Protein AF-A0AAI9T3P9-F1 (afdb_monomer_lite)

Structure (mmCIF, N/CA/C/O backbone):
data_AF-A0AAI9T3P9-F1
#
_entry.id   AF-A0AAI9T3P9-F1
#
loop_
_atom_site.group_PDB
_atom_site.id
_atom_site.type_symbol
_atom_site.label_atom_id
_atom_site.label_alt_id
_atom_site.label_comp_id
_atom_site.label_asym_id
_atom_site.label_entity_id
_atom_site.label_seq_id
_atom_site.pdbx_PDB_ins_code
_atom_site.Cartn_x
_atom_site.Cartn_y
_atom_site.Cartn_z
_atom_site.occupancy
_atom_site.B_iso_or_equiv
_atom_site.auth_seq_id
_atom_site.auth_comp_id
_atom_site.auth_asym_id
_atom_site.auth_atom_id
_atom_site.pdbx_PDB_model_num
ATOM 1 N N . MET A 1 1 ? 13.032 -51.879 -46.427 1.00 40.09 1 MET A N 1
ATOM 2 C CA . MET A 1 1 ? 13.154 -50.497 -46.939 1.00 40.09 1 MET A CA 1
ATOM 3 C C . MET A 1 1 ? 12.479 -49.602 -45.911 1.00 40.09 1 MET A C 1
ATOM 5 O O . MET A 1 1 ? 11.321 -49.247 -46.055 1.00 40.09 1 MET A O 1
ATOM 9 N N . GLU A 1 2 ? 13.176 -49.354 -44.806 1.00 31.58 2 GLU A N 1
ATOM 10 C CA . GLU A 1 2 ? 12.743 -48.431 -43.755 1.00 31.58 2 GLU A CA 1
ATOM 11 C C . GLU A 1 2 ? 13.406 -47.081 -44.026 1.00 31.58 2 GLU A C 1
ATOM 13 O O . GLU A 1 2 ? 14.610 -47.022 -44.285 1.00 31.58 2 GLU A O 1
ATOM 18 N N . LYS A 1 3 ? 12.626 -46.000 -43.998 1.00 32.53 3 LYS A N 1
ATOM 19 C CA . LYS A 1 3 ? 13.150 -44.635 -43.939 1.00 32.53 3 LYS A CA 1
ATOM 20 C C . LYS A 1 3 ? 12.622 -43.980 -42.670 1.00 32.53 3 LYS A C 1
ATOM 22 O O . LYS A 1 3 ? 11.441 -43.660 -42.570 1.00 32.53 3 LYS A O 1
ATOM 27 N N . ASN A 1 4 ? 13.543 -43.816 -41.724 1.00 30.55 4 ASN A N 1
ATOM 28 C CA . ASN A 1 4 ? 13.418 -42.993 -40.530 1.00 30.55 4 ASN A CA 1
ATOM 29 C C . ASN A 1 4 ? 13.005 -41.567 -40.902 1.00 30.55 4 ASN A C 1
ATOM 31 O O . ASN A 1 4 ? 13.632 -40.942 -41.758 1.00 30.55 4 ASN A O 1
ATOM 35 N N . THR A 1 5 ? 11.981 -41.055 -40.223 1.00 32.38 5 THR A N 1
ATOM 36 C CA . THR A 1 5 ? 11.636 -39.631 -40.227 1.00 32.38 5 THR A CA 1
ATOM 37 C C . THR A 1 5 ? 12.129 -39.049 -38.908 1.00 32.38 5 THR A C 1
ATOM 39 O O . THR A 1 5 ? 11.643 -39.409 -37.840 1.00 32.38 5 THR A O 1
ATOM 42 N N . GLU A 1 6 ? 13.157 -38.213 -38.992 1.00 29.50 6 GLU A N 1
ATOM 43 C CA . GLU A 1 6 ? 13.796 -37.544 -37.863 1.00 29.50 6 GLU A CA 1
ATOM 44 C C . GLU A 1 6 ? 12.980 -36.289 -37.508 1.00 29.50 6 GLU A C 1
ATOM 46 O O . GLU A 1 6 ? 12.895 -35.345 -38.294 1.00 29.50 6 GLU A O 1
ATOM 51 N N . ILE A 1 7 ? 12.340 -36.287 -36.337 1.00 34.19 7 ILE A N 1
ATOM 52 C CA . ILE A 1 7 ? 11.648 -35.117 -35.786 1.00 34.19 7 ILE A CA 1
ATOM 53 C C . ILE A 1 7 ? 12.715 -34.212 -35.162 1.00 34.19 7 ILE A C 1
ATOM 55 O O . ILE A 1 7 ? 13.275 -34.525 -34.111 1.00 34.19 7 ILE A O 1
ATOM 59 N N . LYS A 1 8 ? 13.018 -33.084 -35.813 1.00 31.53 8 LYS A N 1
ATOM 60 C CA . LYS A 1 8 ? 13.876 -32.041 -35.240 1.00 31.53 8 LYS A CA 1
ATOM 61 C C . LYS A 1 8 ? 13.084 -31.217 -34.224 1.00 31.53 8 LYS A C 1
ATOM 63 O O . LYS A 1 8 ? 12.225 -30.424 -34.591 1.00 31.53 8 LYS A O 1
ATOM 68 N N . ASN A 1 9 ? 13.431 -31.396 -32.951 1.00 28.91 9 ASN A N 1
ATOM 69 C CA . ASN A 1 9 ? 13.114 -30.481 -31.857 1.00 28.91 9 ASN A CA 1
ATOM 70 C C . ASN A 1 9 ? 13.688 -29.088 -32.155 1.00 28.91 9 ASN A C 1
ATOM 72 O O . ASN A 1 9 ? 14.907 -28.908 -32.146 1.00 28.91 9 ASN A O 1
ATOM 76 N N . ILE A 1 10 ? 12.822 -28.098 -32.366 1.00 33.12 10 ILE A N 1
ATOM 77 C CA . ILE A 1 10 ? 13.208 -26.687 -32.356 1.00 33.12 10 ILE A CA 1
ATOM 78 C C . ILE A 1 10 ? 13.157 -26.225 -30.897 1.00 33.12 10 ILE A C 1
ATOM 80 O O . ILE A 1 10 ? 12.104 -25.890 -30.368 1.00 33.12 10 ILE A O 1
ATOM 84 N N . LYS A 1 11 ? 14.317 -26.239 -30.234 1.00 30.47 11 LYS A N 1
ATOM 85 C CA . LYS A 1 11 ? 14.572 -25.370 -29.083 1.00 30.47 11 LYS A CA 1
ATOM 86 C C . LYS A 1 11 ? 14.767 -23.960 -29.640 1.00 30.47 11 LYS A C 1
ATOM 88 O O . LYS A 1 11 ? 15.785 -23.714 -30.282 1.00 30.47 11 LYS A O 1
ATOM 93 N N . GLN A 1 12 ? 13.822 -23.050 -29.407 1.00 33.53 12 GLN A N 1
ATOM 94 C CA . GLN A 1 12 ? 14.091 -21.614 -29.507 1.00 33.53 12 GLN A CA 1
ATOM 95 C C . GLN A 1 12 ? 15.031 -21.250 -28.356 1.00 33.53 12 GLN A C 1
ATOM 97 O O . GLN A 1 12 ? 14.632 -21.028 -27.219 1.00 33.53 12 GLN A O 1
ATOM 102 N N . GLN A 1 13 ? 16.322 -21.324 -28.655 1.00 32.28 13 GLN A N 1
ATOM 103 C CA . GLN A 1 13 ? 17.401 -20.887 -27.794 1.00 32.28 13 GLN A CA 1
ATOM 104 C C . GLN A 1 13 ? 17.710 -19.436 -28.170 1.00 32.28 13 GLN A C 1
ATOM 106 O O . GLN A 1 13 ? 18.087 -19.172 -29.306 1.00 32.28 13 GLN A O 1
ATOM 111 N N . SER A 1 14 ? 17.501 -18.536 -27.206 1.00 42.03 14 SER A N 1
ATOM 112 C CA . SER A 1 14 ? 18.075 -17.191 -27.069 1.00 42.03 14 SER A CA 1
ATOM 113 C C . SER A 1 14 ? 19.059 -16.770 -28.174 1.00 42.03 14 SER A C 1
ATOM 115 O O . SER A 1 14 ? 20.247 -17.093 -28.118 1.00 42.03 14 SER A O 1
ATOM 117 N N . SER A 1 15 ? 18.560 -16.018 -29.159 1.00 31.94 15 SER A N 1
ATOM 118 C CA . SER A 1 15 ? 19.374 -15.307 -30.154 1.00 31.94 15 SER A CA 1
ATOM 119 C C . SER A 1 15 ? 18.999 -13.825 -30.257 1.00 31.94 15 SER A C 1
ATOM 121 O O . SER A 1 15 ? 19.083 -13.241 -31.332 1.00 31.94 15 SER A O 1
ATOM 123 N N . CYS A 1 16 ? 18.591 -13.198 -29.151 1.00 35.44 16 CYS A N 1
ATOM 124 C CA . CYS A 1 16 ? 18.391 -11.748 -29.092 1.00 35.44 16 CYS A CA 1
ATOM 125 C C . CYS A 1 16 ? 19.676 -11.060 -28.614 1.00 35.44 16 CYS A C 1
ATOM 127 O O . CYS A 1 16 ? 19.720 -10.441 -27.556 1.00 35.44 16 CYS A O 1
ATOM 129 N N . LEU A 1 17 ? 20.748 -11.226 -29.383 1.00 41.97 17 LEU A N 1
ATOM 130 C CA . LEU A 1 17 ? 21.922 -10.362 -29.365 1.00 41.97 17 LEU A CA 1
ATOM 131 C C . LEU A 1 17 ? 22.232 -10.092 -30.843 1.00 41.97 17 LEU A C 1
ATOM 133 O O . LEU A 1 17 ? 22.565 -11.028 -31.563 1.00 41.97 17 LEU A O 1
ATOM 137 N N . ASP A 1 18 ? 22.064 -8.828 -31.245 1.00 38.38 18 ASP A N 1
ATOM 138 C CA . ASP A 1 18 ? 22.258 -8.215 -32.574 1.00 38.38 18 ASP A CA 1
ATOM 139 C C . ASP A 1 18 ? 21.000 -8.038 -33.476 1.00 38.38 18 ASP A C 1
ATOM 141 O O . ASP A 1 18 ? 20.659 -8.875 -34.302 1.00 38.38 18 ASP A O 1
ATOM 145 N N . ASN A 1 19 ? 20.382 -6.847 -33.367 1.00 43.78 19 ASN A N 1
ATOM 146 C CA . ASN A 1 19 ? 19.788 -6.027 -34.449 1.00 43.78 19 ASN A CA 1
ATOM 147 C C . ASN A 1 19 ? 18.591 -6.506 -35.308 1.00 43.78 19 ASN A C 1
ATOM 149 O O . ASN A 1 19 ? 18.372 -5.903 -36.356 1.00 43.78 19 ASN A O 1
ATOM 153 N N . ASP A 1 20 ? 17.771 -7.476 -34.894 1.00 49.78 20 ASP A N 1
ATOM 154 C CA . ASP A 1 20 ? 16.562 -7.851 -35.670 1.00 49.78 20 ASP A CA 1
ATOM 155 C C . ASP A 1 20 ? 15.274 -7.859 -34.831 1.00 49.78 20 ASP A C 1
ATOM 157 O O . ASP A 1 20 ? 14.474 -8.791 -34.864 1.00 49.78 20 ASP A O 1
ATOM 161 N N . CYS A 1 21 ? 15.088 -6.825 -34.011 1.00 62.50 21 CYS A N 1
ATOM 162 C CA . CYS A 1 21 ? 13.806 -6.544 -33.374 1.00 62.50 21 CYS A CA 1
ATOM 163 C C . CYS A 1 21 ? 13.139 -5.371 -34.101 1.00 62.50 21 CYS A C 1
ATOM 165 O O . CYS A 1 21 ? 13.770 -4.330 -34.297 1.00 62.50 21 CYS A O 1
ATOM 167 N N . ASP A 1 22 ? 11.883 -5.536 -34.515 1.00 74.94 22 ASP A N 1
ATOM 168 C CA . ASP A 1 22 ? 11.149 -4.468 -35.191 1.00 74.94 22 ASP A CA 1
ATOM 169 C C . ASP A 1 22 ? 10.980 -3.276 -34.238 1.00 74.94 22 ASP A C 1
ATOM 171 O O . ASP A 1 22 ? 10.329 -3.366 -33.200 1.00 74.94 22 ASP A O 1
ATOM 175 N N . HIS A 1 23 ? 11.614 -2.155 -34.582 1.00 76.62 23 HIS A N 1
ATOM 176 C CA . HIS A 1 23 ? 11.572 -0.925 -33.794 1.00 76.62 23 HIS A CA 1
ATOM 177 C C . HIS A 1 23 ? 10.260 -0.147 -33.954 1.00 76.62 23 HIS A C 1
ATOM 179 O O . HIS A 1 23 ? 10.116 0.906 -33.336 1.00 76.62 23 HIS A O 1
ATOM 185 N N . ALA A 1 24 ? 9.341 -0.631 -34.792 1.00 83.44 24 ALA A N 1
ATOM 186 C CA . ALA A 1 24 ? 8.017 -0.057 -34.989 1.00 83.44 24 ALA A CA 1
ATOM 187 C C . ALA A 1 24 ? 6.884 -0.914 -34.405 1.00 83.44 24 ALA A C 1
ATOM 189 O O . ALA A 1 24 ? 5.751 -0.438 -34.377 1.00 83.44 24 ALA A O 1
ATOM 190 N N . LEU A 1 25 ? 7.162 -2.151 -33.977 1.00 93.50 25 LEU A N 1
ATOM 191 C CA . LEU A 1 25 ? 6.153 -3.001 -33.353 1.00 93.50 25 LEU A CA 1
ATOM 192 C C . LEU A 1 25 ? 5.907 -2.537 -31.914 1.00 93.50 25 LEU A C 1
ATOM 194 O O . LEU A 1 25 ? 6.853 -2.452 -31.134 1.00 93.50 25 LEU A O 1
ATOM 198 N N . ASP A 1 26 ? 4.646 -2.244 -31.624 1.00 95.06 26 ASP A N 1
ATOM 199 C CA . ASP A 1 26 ? 4.085 -1.856 -30.330 1.00 95.06 26 ASP A CA 1
ATOM 200 C C . ASP A 1 26 ? 2.821 -2.711 -30.168 1.00 95.06 26 ASP A C 1
ATOM 202 O O . ASP A 1 26 ? 1.825 -2.510 -30.865 1.00 95.06 26 ASP A O 1
ATOM 206 N N . SER A 1 27 ? 2.936 -3.794 -29.404 1.00 96.12 27 SER A N 1
ATOM 207 C CA . SER A 1 27 ? 1.924 -4.847 -29.334 1.00 96.12 27 SER A CA 1
ATOM 208 C C . SER A 1 27 ? 0.792 -4.533 -28.353 1.00 96.12 27 SER A C 1
ATOM 210 O O . SER A 1 27 ? -0.247 -5.201 -28.409 1.00 96.12 27 SER A O 1
ATOM 212 N N . ASP A 1 28 ? 0.972 -3.565 -27.454 1.00 95.38 28 ASP A N 1
ATOM 213 C CA . ASP A 1 28 ? -0.020 -3.167 -26.454 1.00 95.38 28 ASP A CA 1
ATOM 214 C C . ASP A 1 28 ? -0.553 -1.732 -26.614 1.00 95.38 28 ASP A C 1
ATOM 216 O O . ASP A 1 28 ? -1.427 -1.318 -25.839 1.00 95.38 28 ASP A O 1
ATOM 220 N N . ASP A 1 29 ? -0.120 -1.053 -27.682 1.00 95.62 29 ASP A N 1
ATOM 221 C CA . ASP A 1 29 ? -0.553 0.266 -28.145 1.00 95.62 29 ASP A CA 1
ATOM 222 C C . ASP A 1 29 ? -0.339 1.376 -27.093 1.00 95.62 29 ASP A C 1
ATOM 224 O O . ASP A 1 29 ? -1.109 2.345 -27.024 1.00 95.62 29 ASP A O 1
ATOM 228 N N . ASP A 1 30 ? 0.694 1.258 -26.253 1.00 93.88 30 ASP A N 1
ATOM 229 C CA . ASP A 1 30 ? 1.018 2.255 -25.226 1.00 93.88 30 ASP A CA 1
ATOM 230 C C . ASP A 1 30 ? 1.935 3.390 -25.733 1.00 93.88 30 ASP A C 1
ATOM 232 O O . ASP A 1 30 ? 2.037 4.450 -25.100 1.00 93.88 30 ASP A O 1
ATOM 236 N N . GLY A 1 31 ? 2.535 3.215 -26.916 1.00 93.56 31 GLY A N 1
ATOM 237 C CA . GLY A 1 31 ? 3.443 4.159 -27.558 1.00 93.56 31 GLY A CA 1
ATOM 238 C C . GLY A 1 31 ? 4.931 3.866 -27.348 1.00 93.56 31 GLY A C 1
ATOM 239 O O . GLY A 1 31 ? 5.762 4.695 -27.751 1.00 93.56 31 GLY A O 1
ATOM 240 N N . ILE A 1 32 ? 5.293 2.736 -26.736 1.00 96.62 32 ILE A N 1
ATOM 241 C CA . ILE A 1 32 ? 6.666 2.257 -26.581 1.00 96.62 32 ILE A CA 1
ATOM 242 C C . ILE A 1 32 ? 6.848 0.984 -27.423 1.00 96.62 32 ILE A C 1
ATOM 244 O O . ILE A 1 32 ? 6.145 0.009 -27.233 1.00 96.62 32 ILE A O 1
ATOM 248 N N . PRO A 1 33 ? 7.828 0.935 -28.343 1.00 97.00 33 PRO A N 1
ATOM 249 C CA . PRO A 1 33 ? 8.089 -0.286 -29.097 1.00 97.00 33 PRO A CA 1
ATOM 250 C C . PRO A 1 33 ? 8.485 -1.470 -28.201 1.00 97.00 33 PRO A C 1
ATOM 252 O O . PRO A 1 33 ? 9.375 -1.315 -27.357 1.00 97.00 33 PRO A O 1
ATOM 255 N N . ASP A 1 34 ? 7.981 -2.675 -28.495 1.00 96.31 34 ASP A N 1
ATOM 256 C CA . ASP A 1 34 ? 8.203 -3.908 -27.715 1.00 96.31 34 ASP A CA 1
ATOM 257 C C . ASP A 1 34 ? 9.689 -4.122 -27.385 1.00 96.31 34 ASP A C 1
ATOM 259 O O . ASP A 1 34 ? 10.117 -4.503 -26.290 1.00 96.31 34 ASP A O 1
ATOM 263 N N . CYS A 1 35 ? 10.535 -3.871 -28.383 1.00 94.69 35 CYS A N 1
ATOM 264 C CA . CYS A 1 35 ? 11.968 -4.072 -28.271 1.00 94.69 35 CYS A CA 1
ATOM 265 C C . CYS A 1 35 ? 12.641 -3.122 -27.277 1.00 94.69 35 CYS A C 1
ATOM 267 O O . CYS A 1 35 ? 13.666 -3.475 -26.685 1.00 94.69 35 CYS A O 1
ATOM 269 N N . TRP A 1 36 ? 12.101 -1.919 -27.109 1.00 96.56 36 TRP A N 1
ATOM 270 C CA . TRP A 1 36 ? 12.592 -0.942 -26.153 1.00 96.56 36 TRP A CA 1
ATOM 271 C C . TRP A 1 36 ? 12.201 -1.365 -24.746 1.00 96.56 36 TRP A C 1
ATOM 273 O O . TRP A 1 36 ? 13.046 -1.314 -23.859 1.00 96.56 36 TRP A O 1
ATOM 283 N N . GLU A 1 37 ? 10.994 -1.876 -24.546 1.00 97.56 37 GLU A N 1
ATOM 284 C CA . GLU A 1 37 ? 10.528 -2.353 -23.243 1.00 97.56 37 GLU A CA 1
ATOM 285 C C . GLU A 1 37 ? 11.317 -3.563 -22.740 1.00 97.56 37 GLU A C 1
ATOM 287 O O . GLU A 1 37 ? 11.766 -3.587 -21.588 1.00 97.56 37 GLU A O 1
ATOM 292 N N . ILE A 1 38 ? 11.606 -4.514 -23.634 1.00 95.31 38 ILE A N 1
ATOM 293 C CA . ILE A 1 38 ? 12.389 -5.720 -23.328 1.00 95.31 38 ILE A CA 1
ATOM 294 C C . ILE A 1 38 ? 13.856 -5.374 -23.004 1.00 95.31 38 ILE A C 1
ATOM 296 O O . ILE A 1 38 ? 14.433 -5.834 -22.002 1.00 95.31 38 ILE A O 1
ATOM 300 N N . ASN A 1 39 ? 14.505 -4.578 -23.861 1.00 94.44 39 ASN A N 1
ATOM 301 C CA . ASN A 1 39 ? 15.955 -4.332 -23.789 1.00 94.44 39 ASN A CA 1
ATOM 302 C C . ASN A 1 39 ? 16.320 -3.145 -22.884 1.00 94.44 39 ASN A C 1
ATOM 304 O O . ASN A 1 39 ? 17.391 -3.111 -22.257 1.00 94.44 39 ASN A O 1
ATOM 308 N N . GLY A 1 40 ? 15.389 -2.214 -22.758 1.00 96.31 40 GLY A N 1
ATOM 309 C CA . GLY A 1 40 ? 15.407 -1.052 -21.900 1.00 96.31 40 GLY A CA 1
ATOM 310 C C . GLY A 1 40 ? 15.381 0.267 -22.668 1.00 96.31 40 GLY A C 1
ATOM 311 O O . GLY A 1 40 ? 15.967 0.411 -23.744 1.00 96.31 40 GLY A O 1
ATOM 312 N N . TYR A 1 41 ? 14.753 1.260 -22.051 1.00 97.44 41 TYR A N 1
ATOM 313 C CA . TYR A 1 41 ? 14.569 2.604 -22.592 1.00 97.44 41 TYR A CA 1
ATOM 314 C C . TYR A 1 41 ? 14.790 3.674 -21.526 1.00 97.44 41 TYR A C 1
ATOM 316 O O . TYR A 1 41 ? 15.043 3.385 -20.355 1.00 97.44 41 TYR A O 1
ATOM 324 N N . THR A 1 42 ? 14.758 4.936 -21.938 1.00 97.81 42 THR A N 1
ATOM 325 C CA . THR A 1 42 ? 14.815 6.082 -21.033 1.00 97.81 42 THR A CA 1
ATOM 326 C C . THR A 1 42 ? 14.051 7.269 -21.602 1.00 97.81 42 THR A C 1
ATOM 328 O O . THR A 1 42 ? 13.585 7.232 -22.739 1.00 97.81 42 THR A O 1
ATOM 331 N N . VAL A 1 43 ? 13.946 8.337 -20.814 1.00 96.81 43 VAL A N 1
ATOM 332 C CA . VAL A 1 43 ? 13.358 9.604 -21.245 1.00 96.81 43 VAL A CA 1
ATOM 333 C C . VAL A 1 43 ? 14.453 10.656 -21.361 1.00 96.81 43 VAL A C 1
ATOM 335 O O . VAL A 1 43 ? 15.126 11.000 -20.389 1.00 96.81 43 VAL A O 1
ATOM 338 N N . GLU A 1 44 ? 14.623 11.203 -22.562 1.00 95.00 44 GLU A N 1
ATOM 339 C CA . GLU A 1 44 ? 15.548 12.295 -22.846 1.00 95.00 44 GLU A CA 1
ATOM 340 C C . GLU A 1 44 ? 14.782 13.461 -23.475 1.00 95.00 44 GLU A C 1
ATOM 342 O O . GLU A 1 44 ? 14.134 13.312 -24.505 1.00 95.00 44 GLU A O 1
ATOM 347 N N . LYS A 1 45 ? 14.867 14.654 -22.863 1.00 91.62 45 LYS A N 1
ATOM 348 C CA . LYS A 1 45 ? 14.193 15.878 -23.349 1.00 91.62 45 LYS A CA 1
ATOM 349 C C . LYS A 1 45 ? 12.677 15.698 -23.568 1.00 91.62 45 LYS A C 1
ATOM 351 O O . LYS A 1 45 ? 12.111 16.310 -24.467 1.00 91.62 45 LYS A O 1
ATOM 356 N N . GLY A 1 46 ? 12.036 14.872 -22.737 1.00 91.06 46 GLY A N 1
ATOM 357 C CA . GLY A 1 46 ? 10.600 14.587 -22.822 1.00 91.06 46 GLY A CA 1
ATOM 358 C C . GLY A 1 46 ? 10.210 13.595 -23.922 1.00 91.06 46 GLY A C 1
ATOM 359 O O . GLY A 1 46 ? 9.032 13.506 -24.248 1.00 91.06 46 GLY A O 1
ATOM 360 N N . LEU A 1 47 ? 11.175 12.873 -24.500 1.00 94.56 47 LEU A N 1
ATOM 361 C CA . LEU A 1 47 ? 10.945 11.827 -25.494 1.00 94.56 47 LEU A CA 1
ATOM 362 C C . LEU A 1 47 ? 11.437 10.482 -24.967 1.00 94.56 47 LEU A C 1
ATOM 364 O O . LEU A 1 47 ? 12.511 10.411 -24.364 1.00 94.56 47 LEU A O 1
ATOM 368 N N . ILE A 1 48 ? 10.668 9.430 -25.233 1.00 96.69 48 ILE A N 1
ATOM 369 C CA . ILE A 1 48 ? 11.076 8.050 -24.975 1.00 96.69 48 ILE A CA 1
ATOM 370 C C . ILE A 1 48 ? 12.082 7.652 -26.055 1.00 96.69 48 ILE A C 1
ATOM 372 O O . ILE A 1 48 ? 11.844 7.847 -27.246 1.00 96.69 48 ILE A O 1
ATOM 376 N N . VAL A 1 49 ? 13.239 7.154 -25.629 1.00 95.75 49 VAL A N 1
ATOM 377 C CA . VAL A 1 49 ? 14.330 6.728 -26.511 1.00 95.75 49 VAL A CA 1
ATOM 378 C C . VAL A 1 49 ? 14.912 5.406 -26.012 1.00 95.75 49 VAL A C 1
ATOM 380 O O . VAL A 1 49 ? 14.908 5.159 -24.801 1.00 95.75 49 VAL A O 1
ATOM 383 N N . PRO A 1 50 ? 15.466 4.560 -26.898 1.00 96.31 50 PRO A N 1
ATOM 384 C CA . PRO A 1 50 ? 16.109 3.325 -26.476 1.00 96.31 50 PRO A CA 1
ATOM 385 C C . PRO A 1 50 ? 17.307 3.620 -25.568 1.00 96.31 50 PRO A C 1
ATOM 387 O O . PRO A 1 50 ? 18.026 4.615 -25.734 1.00 96.31 50 PRO A O 1
ATOM 390 N N . TRP A 1 51 ? 17.535 2.741 -24.594 1.00 95.94 51 TRP A N 1
ATOM 391 C CA . TRP A 1 51 ? 18.696 2.838 -23.724 1.00 95.94 51 TRP A CA 1
ATOM 392 C C . TRP A 1 51 ? 19.979 2.596 -24.528 1.00 95.94 51 TRP A C 1
ATOM 394 O O . TRP A 1 51 ? 20.051 1.714 -25.377 1.00 95.94 51 TRP A O 1
ATOM 404 N N . ASP A 1 52 ? 21.021 3.361 -24.217 1.00 94.88 52 ASP A N 1
ATOM 405 C CA . ASP A 1 52 ? 22.328 3.275 -24.874 1.00 94.88 52 ASP A CA 1
ATOM 406 C C . ASP A 1 52 ? 23.385 3.475 -23.796 1.00 94.88 52 ASP A C 1
ATOM 408 O O . ASP A 1 52 ? 23.562 4.593 -23.316 1.00 94.88 52 ASP A O 1
ATOM 412 N N . ASP A 1 53 ? 24.092 2.409 -23.422 1.00 92.06 53 ASP A N 1
ATOM 413 C CA . ASP A 1 53 ? 25.091 2.429 -22.346 1.00 92.06 53 ASP A CA 1
ATOM 414 C C . ASP A 1 53 ? 26.233 3.435 -22.587 1.00 92.06 53 ASP A C 1
ATOM 416 O O . ASP A 1 53 ? 26.891 3.880 -21.641 1.00 92.06 53 ASP A O 1
ATOM 420 N N . LYS A 1 54 ? 26.489 3.829 -23.844 1.00 92.50 54 LYS A N 1
ATOM 421 C CA . LYS A 1 54 ? 27.528 4.819 -24.174 1.00 92.50 54 LYS A CA 1
ATOM 422 C C . LYS A 1 54 ? 27.064 6.249 -23.898 1.00 92.50 54 LYS A C 1
ATOM 424 O O . LYS A 1 54 ? 27.891 7.103 -23.564 1.00 92.50 54 LYS A O 1
ATOM 429 N N . LYS A 1 55 ? 25.764 6.517 -24.039 1.00 92.81 55 LYS A N 1
ATOM 430 C CA . LYS A 1 55 ? 25.158 7.854 -23.933 1.00 92.81 55 LYS A CA 1
ATOM 431 C C . LYS A 1 55 ? 24.449 8.070 -22.597 1.00 92.81 55 LYS A C 1
ATOM 433 O O . LYS A 1 55 ? 24.604 9.118 -21.964 1.00 92.81 55 LYS A O 1
ATOM 438 N N . HIS A 1 56 ? 23.676 7.082 -22.177 1.00 94.50 56 HIS A N 1
ATOM 439 C CA . HIS A 1 56 ? 22.833 7.102 -20.999 1.00 94.50 56 HIS A CA 1
ATOM 440 C C . HIS A 1 56 ? 23.589 6.430 -19.852 1.00 94.50 56 HIS A C 1
ATOM 442 O O . HIS A 1 56 ? 23.840 5.230 -19.854 1.00 94.50 56 HIS A O 1
ATOM 448 N N . LYS A 1 57 ? 24.016 7.239 -18.878 1.00 89.50 57 LYS A N 1
ATOM 449 C CA . LYS A 1 57 ? 24.716 6.752 -17.686 1.00 89.50 57 LYS A CA 1
ATOM 450 C C . LYS A 1 57 ? 23.759 6.686 -16.493 1.00 89.50 57 LYS A C 1
ATOM 452 O O . LYS A 1 57 ? 23.018 7.657 -16.283 1.00 89.50 57 LYS A O 1
ATOM 457 N N . PRO A 1 58 ? 23.822 5.612 -15.682 1.00 78.94 58 PRO A N 1
ATOM 458 C CA . PRO A 1 58 ? 23.097 5.533 -14.419 1.00 78.94 58 PRO A CA 1
ATOM 459 C C . PRO A 1 58 ? 23.369 6.757 -13.535 1.00 78.94 58 PRO A C 1
ATOM 461 O O . PRO A 1 58 ? 24.489 7.268 -13.489 1.00 78.94 58 PRO A O 1
ATOM 464 N N . GLY A 1 59 ? 22.330 7.256 -12.867 1.00 80.00 59 GLY A N 1
ATOM 465 C CA . GLY A 1 59 ? 22.384 8.456 -12.022 1.00 80.00 59 GLY A CA 1
ATOM 466 C C . GLY A 1 59 ? 22.101 9.773 -12.754 1.00 80.00 59 GLY A C 1
ATOM 467 O O . GLY A 1 59 ? 21.753 10.755 -12.107 1.00 80.00 59 GLY A O 1
ATOM 468 N N . LYS A 1 60 ? 22.187 9.799 -14.092 1.00 87.88 60 LYS A N 1
ATOM 469 C CA . LYS A 1 60 ? 21.654 10.902 -14.916 1.00 87.88 60 LYS A CA 1
ATOM 470 C C . LYS A 1 60 ? 20.352 10.516 -15.613 1.00 87.88 60 LYS A C 1
ATOM 472 O O . LYS A 1 60 ? 19.468 11.350 -15.759 1.00 87.88 60 LYS A O 1
ATOM 477 N N . PHE A 1 61 ? 20.273 9.265 -16.050 1.00 93.56 61 PHE A N 1
ATOM 478 C CA . PHE A 1 61 ? 19.103 8.675 -16.682 1.00 93.56 61 PHE A CA 1
ATOM 479 C C . PHE A 1 61 ? 18.696 7.422 -15.913 1.00 93.56 61 PHE A C 1
ATOM 481 O O . PHE A 1 61 ? 19.547 6.745 -15.327 1.00 93.56 61 PHE A O 1
ATOM 488 N N . ILE A 1 62 ? 17.402 7.119 -15.943 1.00 93.88 62 ILE A N 1
ATOM 489 C CA . ILE A 1 62 ? 16.842 5.879 -15.411 1.00 93.88 62 ILE A CA 1
ATOM 490 C C . ILE A 1 62 ? 16.629 4.937 -16.595 1.00 93.88 62 ILE A C 1
ATOM 492 O O . ILE A 1 62 ? 16.094 5.358 -17.624 1.00 93.88 62 ILE A O 1
ATOM 496 N N . LYS A 1 63 ? 17.106 3.695 -16.471 1.00 96.00 63 LYS A N 1
ATOM 497 C CA . LYS A 1 63 ? 16.850 2.635 -17.448 1.00 96.00 63 LYS A CA 1
ATOM 498 C C . LYS A 1 63 ? 15.551 1.945 -17.063 1.00 96.00 63 LYS A C 1
ATOM 500 O O . LYS A 1 63 ? 15.518 1.243 -16.057 1.00 96.00 63 LYS A O 1
ATOM 505 N N . TYR A 1 64 ? 14.515 2.146 -17.858 1.00 97.50 64 TYR A N 1
ATOM 506 C CA . TYR A 1 64 ? 13.224 1.502 -17.674 1.00 97.50 64 TYR A CA 1
ATOM 507 C C . TYR A 1 64 ? 13.149 0.207 -18.469 1.00 97.50 64 TYR A C 1
ATOM 509 O O . TYR A 1 64 ? 13.849 0.043 -19.470 1.00 97.50 64 TYR A O 1
ATOM 517 N N . LYS A 1 65 ? 12.290 -0.689 -17.997 1.00 97.88 65 LYS A N 1
ATOM 518 C CA . LYS A 1 65 ? 11.770 -1.856 -18.704 1.00 97.88 65 LYS A CA 1
ATOM 519 C C . LYS A 1 65 ? 10.304 -2.016 -18.313 1.00 97.88 65 LYS A C 1
ATOM 521 O O . LYS A 1 65 ? 9.950 -1.674 -17.180 1.00 97.88 65 LYS A O 1
ATOM 526 N N . SER A 1 66 ? 9.510 -2.575 -19.209 1.00 98.12 66 SER A N 1
ATOM 527 C CA . SER A 1 66 ? 8.076 -2.839 -19.039 1.00 98.12 66 SER A CA 1
ATOM 528 C C . SER A 1 66 ? 7.689 -4.112 -19.800 1.00 98.12 66 SER A C 1
ATOM 530 O O . SER A 1 66 ? 8.559 -4.779 -20.370 1.00 98.12 66 SER A O 1
ATOM 532 N N . ASP A 1 67 ? 6.438 -4.540 -19.660 1.00 96.94 67 ASP A N 1
ATOM 533 C CA . ASP A 1 67 ? 5.886 -5.722 -20.314 1.00 96.94 67 ASP A CA 1
ATOM 534 C C . ASP A 1 67 ? 5.267 -5.349 -21.670 1.00 96.94 67 ASP A C 1
ATOM 536 O O . ASP A 1 67 ? 4.204 -4.745 -21.658 1.00 96.94 67 ASP A O 1
ATOM 540 N N . PRO A 1 68 ? 5.830 -5.793 -22.809 1.00 96.88 68 PRO A N 1
ATOM 541 C CA . PRO A 1 68 ? 5.421 -5.341 -24.147 1.00 96.88 68 PRO A CA 1
ATOM 542 C C . PRO A 1 68 ? 4.043 -5.808 -24.624 1.00 96.88 68 PRO A C 1
ATOM 544 O O . PRO A 1 68 ? 3.653 -5.601 -25.768 1.00 96.88 68 PRO A O 1
ATOM 547 N N . TYR A 1 69 ? 3.329 -6.555 -23.789 1.00 95.62 69 TYR A N 1
ATOM 548 C CA . TYR A 1 69 ? 1.985 -7.045 -24.085 1.00 95.62 69 TYR A CA 1
ATOM 549 C C . TYR A 1 69 ? 0.946 -6.486 -23.115 1.00 95.62 69 TYR A C 1
ATOM 551 O O . TYR A 1 69 ? -0.189 -6.969 -23.071 1.00 95.62 69 TYR A O 1
ATOM 559 N N . ASN A 1 70 ? 1.337 -5.518 -22.292 1.00 95.94 70 ASN A N 1
ATOM 560 C CA . ASN A 1 70 ? 0.499 -4.915 -21.284 1.00 95.94 70 ASN A CA 1
ATOM 561 C C . ASN A 1 70 ? 0.877 -3.449 -21.127 1.00 95.94 70 ASN A C 1
ATOM 563 O O . ASN A 1 70 ? 1.702 -3.124 -20.278 1.00 95.94 70 ASN A O 1
ATOM 567 N N . SER A 1 71 ? 0.086 -2.585 -21.766 1.00 96.75 71 SER A N 1
ATOM 568 C CA . SER A 1 71 ? 0.256 -1.126 -21.723 1.00 96.75 71 SER A CA 1
ATOM 569 C C . SER A 1 71 ? 0.310 -0.544 -20.312 1.00 96.75 71 SER A C 1
ATOM 571 O O . SER A 1 71 ? 0.734 0.587 -20.110 1.00 96.75 71 SER A O 1
ATOM 573 N N . HIS A 1 72 ? -0.158 -1.310 -19.327 1.00 97.56 72 HIS A N 1
ATOM 574 C CA . HIS A 1 72 ? -0.089 -1.014 -17.908 1.00 97.56 72 HIS A CA 1
ATOM 575 C C . HIS A 1 72 ? 0.598 -2.197 -17.218 1.00 97.56 72 HIS A C 1
ATOM 577 O O . HIS A 1 72 ? -0.074 -3.111 -16.710 1.00 97.56 72 HIS A O 1
ATOM 583 N N . THR A 1 73 ? 1.934 -2.208 -17.176 1.00 98.12 73 THR A N 1
ATOM 584 C CA . THR A 1 73 ? 2.707 -3.340 -16.630 1.00 98.12 73 THR A CA 1
ATOM 585 C C . THR A 1 73 ? 2.247 -3.745 -15.219 1.00 98.12 73 THR A C 1
ATOM 587 O O . THR A 1 73 ? 2.205 -4.925 -14.865 1.00 98.12 73 THR A O 1
ATOM 590 N N . THR A 1 74 ? 1.858 -2.773 -14.392 1.00 98.12 74 THR A N 1
ATOM 591 C CA . THR A 1 74 ? 1.376 -3.000 -13.017 1.00 98.12 74 THR A CA 1
ATOM 592 C C . THR A 1 74 ? -0.144 -3.108 -12.890 1.00 98.12 74 THR A C 1
ATOM 594 O O . THR A 1 74 ? -0.620 -3.398 -11.798 1.00 98.12 74 THR A O 1
ATOM 597 N N . GLY A 1 75 ? -0.901 -2.930 -13.978 1.00 97.12 75 GLY A N 1
ATOM 598 C CA . GLY A 1 75 ? -2.370 -2.978 -14.002 1.00 97.12 75 GLY A CA 1
ATOM 599 C C . GLY A 1 75 ? -3.073 -1.775 -13.376 1.00 97.12 75 GLY A C 1
ATOM 600 O O . GLY A 1 75 ? -4.273 -1.843 -13.129 1.00 97.12 75 GLY A O 1
ATOM 601 N N . ASP A 1 76 ? -2.338 -0.710 -13.062 1.00 98.00 76 ASP A N 1
ATOM 602 C CA . ASP A 1 76 ? -2.930 0.546 -12.605 1.00 98.00 76 ASP A CA 1
ATOM 603 C C . ASP A 1 76 ? -3.478 1.364 -13.798 1.00 98.00 76 ASP A C 1
ATOM 605 O O . ASP A 1 76 ? -3.413 0.879 -14.926 1.00 98.00 76 ASP A O 1
ATOM 609 N N . PRO A 1 77 ? -4.100 2.542 -13.599 1.00 96.94 77 PRO A N 1
ATOM 610 C CA . PRO A 1 77 ? -4.807 3.237 -14.673 1.00 96.94 77 PRO A CA 1
ATOM 611 C C . PRO A 1 77 ? -3.902 4.079 -15.579 1.00 96.94 77 PRO A C 1
ATOM 613 O O . PRO A 1 77 ? -4.435 4.830 -16.394 1.00 96.94 77 PRO A O 1
ATOM 616 N N . TYR A 1 78 ? -2.580 4.036 -15.391 1.00 97.44 78 TYR A N 1
ATOM 617 C CA . TYR A 1 78 ? -1.636 4.850 -16.148 1.00 97.44 78 TYR A CA 1
ATOM 618 C C . TYR A 1 78 ? -0.724 3.973 -16.994 1.00 97.44 78 TYR A C 1
ATOM 620 O O . TYR A 1 78 ? -0.092 3.054 -16.462 1.00 97.44 78 TYR A O 1
ATOM 628 N N . SER A 1 79 ? -0.624 4.275 -18.288 1.00 97.75 79 SER A N 1
ATOM 629 C CA . SER A 1 79 ? 0.225 3.482 -19.172 1.00 97.75 79 SER A CA 1
ATOM 630 C C . SER A 1 79 ? 1.709 3.643 -18.835 1.00 97.75 79 SER A C 1
ATOM 632 O O . SER A 1 79 ? 2.120 4.624 -18.196 1.00 97.75 79 SER A O 1
ATOM 634 N N . ASP A 1 80 ? 2.542 2.704 -19.276 1.00 98.31 80 ASP A N 1
ATOM 635 C CA . ASP A 1 80 ? 3.978 2.764 -19.018 1.00 98.31 80 ASP A CA 1
ATOM 636 C C . ASP A 1 80 ? 4.596 4.016 -19.669 1.00 98.31 80 ASP A C 1
ATOM 638 O O . ASP A 1 80 ? 5.354 4.746 -19.013 1.00 98.31 80 ASP A O 1
ATOM 642 N N . ALA A 1 81 ? 4.159 4.371 -20.884 1.00 97.25 81 ALA A N 1
ATOM 643 C CA . ALA A 1 81 ? 4.483 5.646 -21.527 1.00 97.25 81 ALA A CA 1
ATOM 644 C C . ALA A 1 81 ? 4.016 6.884 -20.739 1.00 97.25 81 ALA A C 1
ATOM 646 O O . ALA A 1 81 ? 4.782 7.843 -20.572 1.00 97.25 81 ALA A O 1
ATOM 647 N N . GLU A 1 82 ? 2.772 6.901 -20.248 1.00 97.00 82 GLU A N 1
ATOM 648 C CA . GLU A 1 82 ? 2.233 8.028 -19.478 1.00 97.00 82 GLU A CA 1
ATOM 649 C C . GLU A 1 82 ? 3.048 8.268 -18.207 1.00 97.00 82 GLU A C 1
ATOM 651 O O . GLU A 1 82 ? 3.410 9.414 -17.906 1.00 97.00 82 GLU A O 1
ATOM 656 N N . LYS A 1 83 ? 3.386 7.190 -17.495 1.00 98.06 83 LYS A N 1
ATOM 657 C CA . LYS A 1 83 ? 4.181 7.224 -16.268 1.00 98.06 83 LYS A CA 1
ATOM 658 C C . LYS A 1 83 ? 5.562 7.826 -16.489 1.00 98.06 83 LYS A C 1
ATOM 660 O O . LYS A 1 83 ? 5.911 8.809 -15.827 1.00 98.06 83 LYS A O 1
ATOM 665 N N . VAL A 1 84 ? 6.333 7.305 -17.448 1.00 97.44 84 VAL A N 1
ATOM 666 C CA . VAL A 1 84 ? 7.711 7.779 -17.674 1.00 97.44 84 VAL A CA 1
ATOM 667 C C . VAL A 1 84 ? 7.759 9.202 -18.229 1.00 97.44 84 VAL A C 1
ATOM 669 O O . VAL A 1 84 ? 8.710 9.939 -17.958 1.00 97.44 84 VAL A O 1
ATOM 672 N N . LEU A 1 85 ? 6.729 9.620 -18.971 1.00 95.62 85 LEU A N 1
ATOM 673 C CA . LEU A 1 85 ? 6.586 10.991 -19.464 1.00 95.62 85 LEU A CA 1
ATOM 674 C C . LEU A 1 85 ? 6.015 11.953 -18.412 1.00 95.62 85 LEU A C 1
ATOM 676 O O . LEU A 1 85 ? 5.966 13.159 -18.662 1.00 95.62 85 LEU A O 1
ATOM 680 N N . GLY A 1 86 ? 5.581 11.451 -17.252 1.00 93.56 86 GLY A N 1
ATOM 681 C CA . GLY A 1 86 ? 4.946 12.250 -16.206 1.00 93.56 86 GLY A CA 1
ATOM 682 C C . GLY A 1 86 ? 3.589 12.825 -16.619 1.00 93.56 86 GLY A C 1
ATOM 683 O O . GLY A 1 86 ? 3.155 13.825 -16.048 1.00 93.56 86 GLY A O 1
ATOM 684 N N . LYS A 1 87 ? 2.914 12.206 -17.596 1.00 93.75 87 LYS A N 1
ATOM 685 C CA . LYS A 1 87 ? 1.567 12.571 -18.072 1.00 93.75 87 LYS A CA 1
ATOM 686 C C . LYS A 1 87 ? 0.459 11.931 -17.225 1.00 93.75 87 LYS A C 1
ATOM 688 O O . LYS A 1 87 ? -0.626 11.642 -17.712 1.00 93.75 87 LYS A O 1
ATOM 693 N N . ILE A 1 88 ? 0.742 11.736 -15.945 1.00 95.56 88 ILE A N 1
ATOM 694 C CA . ILE A 1 88 ? -0.161 11.147 -14.959 1.00 95.56 88 ILE A CA 1
ATOM 695 C C . ILE A 1 88 ? -0.580 12.204 -13.941 1.00 95.56 88 ILE A C 1
ATOM 697 O O . ILE A 1 88 ? -0.119 13.353 -13.978 1.00 95.56 88 ILE A O 1
ATOM 701 N N . ASP A 1 89 ? -1.475 11.840 -13.025 1.00 96.12 89 ASP A N 1
ATOM 702 C CA . ASP A 1 89 ? -1.830 12.717 -11.916 1.00 96.12 89 ASP A CA 1
ATOM 703 C C . ASP A 1 89 ? -0.573 13.150 -11.141 1.00 96.12 89 ASP A C 1
ATOM 705 O O . ASP A 1 89 ? 0.135 12.331 -10.568 1.00 96.12 89 ASP A O 1
ATOM 709 N N . GLN A 1 90 ? -0.322 14.459 -11.082 1.00 94.00 90 GLN A N 1
ATOM 710 C CA . GLN A 1 90 ? 0.838 15.043 -10.398 1.00 94.00 90 GLN A CA 1
ATOM 711 C C . GLN A 1 90 ? 0.850 14.817 -8.876 1.00 94.00 90 GLN A C 1
ATOM 713 O O . GLN A 1 90 ? 1.840 15.127 -8.220 1.00 94.00 90 GLN A O 1
ATOM 718 N N . GLY A 1 91 ? -0.251 14.332 -8.295 1.00 95.94 91 GLY A N 1
ATOM 719 C CA . GLY A 1 91 ? -0.292 13.880 -6.908 1.00 95.94 91 GLY A CA 1
ATOM 720 C C . GLY A 1 91 ? 0.239 12.458 -6.695 1.00 95.94 91 GLY A C 1
ATOM 721 O O . GLY A 1 91 ? 0.330 12.037 -5.545 1.00 95.94 91 GLY A O 1
ATOM 722 N N . VAL A 1 92 ? 0.546 11.704 -7.758 1.00 98.12 92 VAL A N 1
ATOM 723 C CA . VAL A 1 92 ? 1.189 10.384 -7.667 1.00 98.12 92 VAL A CA 1
ATOM 724 C C . VAL A 1 92 ? 2.614 10.545 -7.136 1.00 98.12 92 VAL A C 1
ATOM 726 O O . VAL A 1 92 ? 3.308 11.512 -7.451 1.00 98.12 92 VAL A O 1
ATOM 729 N N . LEU A 1 93 ? 3.049 9.614 -6.286 1.00 97.12 93 LEU A N 1
ATOM 730 C CA . LEU A 1 93 ? 4.404 9.639 -5.745 1.00 97.12 93 LEU A CA 1
ATOM 731 C C . LEU A 1 93 ? 5.444 9.403 -6.850 1.00 97.12 93 LEU A C 1
ATOM 733 O O . LEU A 1 93 ? 5.227 8.528 -7.690 1.00 97.12 93 LEU A O 1
ATOM 737 N N . PRO A 1 94 ? 6.604 10.090 -6.822 1.00 95.44 94 PRO A N 1
ATOM 738 C CA . PRO A 1 94 ? 7.617 9.979 -7.871 1.00 95.44 94 PRO A CA 1
ATOM 739 C C . PRO A 1 94 ? 8.076 8.547 -8.168 1.00 95.44 94 PRO A C 1
ATOM 741 O O . PRO A 1 94 ? 8.312 8.210 -9.324 1.00 95.44 94 PRO A O 1
ATOM 744 N N . GLU A 1 95 ? 8.180 7.682 -7.156 1.00 95.75 95 GLU A N 1
ATOM 745 C CA . GLU A 1 95 ? 8.517 6.264 -7.343 1.00 95.75 95 GLU A CA 1
ATOM 746 C C . GLU A 1 95 ? 7.513 5.504 -8.229 1.00 95.75 95 GLU A C 1
ATOM 748 O O . GLU A 1 95 ? 7.910 4.611 -8.970 1.00 95.75 95 GLU A O 1
ATOM 753 N N . ALA A 1 96 ? 6.230 5.877 -8.213 1.00 97.94 96 ALA A N 1
ATOM 754 C CA . ALA A 1 96 ? 5.174 5.239 -9.000 1.00 97.94 96 ALA A CA 1
ATOM 755 C C . ALA A 1 96 ? 5.052 5.799 -10.430 1.00 97.94 96 ALA A C 1
ATOM 757 O O . ALA A 1 96 ? 4.205 5.354 -11.201 1.00 97.94 96 ALA A O 1
ATOM 758 N N . HIS A 1 97 ? 5.939 6.725 -10.815 1.00 97.38 97 HIS A N 1
ATOM 759 C CA . HIS A 1 97 ? 6.197 7.052 -12.222 1.00 97.38 97 HIS A CA 1
ATOM 760 C C . HIS A 1 97 ? 7.068 5.978 -12.896 1.00 97.38 97 HIS A C 1
ATOM 762 O O . HIS A 1 97 ? 7.283 6.013 -14.105 1.00 97.38 97 HIS A O 1
ATOM 768 N N . HIS A 1 98 ? 7.620 5.035 -12.127 1.00 98.06 98 HIS A N 1
ATOM 769 C CA . HIS A 1 98 ? 8.299 3.880 -12.685 1.00 98.06 98 HIS A CA 1
ATOM 770 C C . HIS A 1 98 ? 7.249 2.851 -13.162 1.00 98.06 98 HIS A C 1
ATOM 772 O O . HIS A 1 98 ? 6.408 2.455 -12.354 1.00 98.06 98 HIS A O 1
ATOM 778 N N . PRO A 1 99 ? 7.310 2.341 -14.410 1.00 98.50 99 PRO A N 1
ATOM 779 C CA . PRO A 1 99 ? 6.369 1.342 -14.954 1.00 98.50 99 PRO A CA 1
ATOM 780 C C . PRO A 1 99 ? 6.127 0.140 -14.030 1.00 98.50 99 PRO A C 1
ATOM 782 O O . PRO A 1 99 ? 5.004 -0.312 -13.808 1.00 98.50 99 PRO A O 1
ATOM 785 N N . LEU A 1 100 ? 7.213 -0.323 -13.403 1.00 98.50 100 LEU A N 1
ATOM 786 C CA . LEU A 1 100 ? 7.228 -1.461 -12.480 1.00 98.50 100 LEU A CA 1
ATOM 787 C C . LEU A 1 100 ? 6.742 -1.169 -11.051 1.00 98.50 100 LEU A C 1
ATOM 789 O O . LEU A 1 100 ? 6.757 -2.086 -10.233 1.00 98.50 100 LEU A O 1
ATOM 793 N N . VAL A 1 101 ? 6.323 0.054 -10.727 1.00 98.56 101 VAL A N 1
ATOM 794 C CA . VAL A 1 101 ? 5.761 0.420 -9.417 1.00 98.56 101 VAL A CA 1
ATOM 795 C C . VAL A 1 101 ? 4.323 0.881 -9.626 1.00 98.56 101 VAL A C 1
ATOM 797 O O . VAL A 1 101 ? 4.055 1.763 -10.441 1.00 98.56 101 VAL A O 1
ATOM 800 N N . ALA A 1 102 ? 3.384 0.267 -8.909 1.00 98.56 102 ALA A N 1
ATOM 801 C CA . ALA A 1 102 ? 1.971 0.577 -9.070 1.00 98.56 102 ALA A CA 1
ATOM 802 C C . ALA A 1 102 ? 1.627 1.929 -8.429 1.00 98.56 102 ALA A C 1
ATOM 804 O O . ALA A 1 102 ? 2.036 2.215 -7.298 1.00 98.56 102 ALA A O 1
ATOM 805 N N . ALA A 1 103 ? 0.819 2.722 -9.121 1.00 98.38 103 ALA A N 1
ATOM 806 C CA . ALA A 1 103 ? 0.171 3.930 -8.642 1.00 98.38 103 ALA A CA 1
ATOM 807 C C . ALA A 1 103 ? -1.243 3.579 -8.153 1.00 98.38 103 ALA A C 1
ATOM 809 O O . ALA A 1 103 ? -2.157 3.390 -8.949 1.00 98.38 103 ALA A O 1
ATOM 810 N N . TYR A 1 104 ? -1.440 3.489 -6.837 1.00 97.31 104 TYR A N 1
ATOM 811 C CA . TYR A 1 104 ? -2.732 3.127 -6.247 1.00 97.31 104 TYR A CA 1
ATOM 812 C C . TYR A 1 104 ? -2.938 3.779 -4.877 1.00 97.31 104 TYR A C 1
ATOM 814 O O . TYR A 1 104 ? -1.964 4.059 -4.176 1.00 97.31 104 TYR A O 1
ATOM 822 N N . PRO A 1 105 ? -4.184 4.036 -4.458 1.00 96.12 105 PRO A N 1
ATOM 823 C CA . PRO A 1 105 ? -4.473 4.515 -3.123 1.00 96.12 105 PRO A CA 1
ATOM 824 C C . PRO A 1 105 ? -4.590 3.341 -2.156 1.00 96.12 105 PRO A C 1
ATOM 826 O O . PRO A 1 105 ? -5.071 2.259 -2.493 1.00 96.12 105 PRO A O 1
ATOM 829 N N . LYS A 1 106 ? -4.234 3.589 -0.901 1.00 92.44 106 LYS A N 1
ATOM 830 C CA . LYS A 1 106 ? -4.462 2.641 0.185 1.00 92.44 106 LYS A CA 1
ATOM 831 C C . LYS A 1 106 ? -4.941 3.412 1.398 1.00 92.44 106 LYS A C 1
ATOM 833 O O . LYS A 1 106 ? -4.154 4.083 2.060 1.00 92.44 106 LYS A O 1
ATOM 838 N N . ILE A 1 107 ? -6.248 3.357 1.650 1.00 91.19 107 ILE A N 1
ATOM 839 C CA . ILE A 1 107 ? -6.868 4.168 2.695 1.00 91.19 107 ILE A CA 1
ATOM 840 C C . ILE A 1 107 ? -6.914 3.420 4.016 1.00 91.19 107 ILE A C 1
ATOM 842 O O . ILE A 1 107 ? -7.537 2.367 4.158 1.00 91.19 107 ILE A O 1
ATOM 846 N N . GLY A 1 108 ? -6.263 4.032 4.989 1.00 86.81 108 GLY A N 1
ATOM 847 C CA . GLY A 1 108 ? -6.365 3.714 6.385 1.00 86.81 108 GLY A CA 1
ATOM 848 C C . GLY A 1 108 ? -7.258 4.668 7.146 1.00 86.81 108 GLY A C 1
ATOM 849 O O . GLY A 1 108 ? -7.438 5.820 6.755 1.00 86.81 108 GLY A O 1
ATOM 850 N N . VAL A 1 109 ? -7.809 4.188 8.256 1.00 85.94 109 VAL A N 1
ATOM 851 C CA . VAL A 1 109 ? -8.565 5.023 9.187 1.00 85.94 109 VAL A CA 1
ATOM 852 C C . VAL A 1 109 ? -7.996 4.880 10.586 1.00 85.94 109 VAL A C 1
ATOM 854 O O . VAL A 1 109 ? -7.738 3.770 11.046 1.00 85.94 109 VAL A O 1
ATOM 857 N N . MET A 1 110 ? -7.788 6.015 11.244 1.00 83.00 110 MET A N 1
ATOM 858 C CA . MET A 1 110 ? -7.249 6.122 12.598 1.00 83.00 110 MET A CA 1
ATOM 859 C C . MET A 1 110 ? -8.261 6.839 13.485 1.00 83.00 110 MET A C 1
ATOM 861 O O . MET A 1 110 ? -8.860 7.826 13.051 1.00 83.00 110 MET A O 1
ATOM 865 N N . MET A 1 111 ? -8.432 6.382 14.725 1.00 78.62 111 MET A N 1
ATOM 866 C CA . MET A 1 111 ? -9.249 7.065 15.728 1.00 78.62 111 MET A CA 1
ATOM 867 C C . MET A 1 111 ? -8.358 7.854 16.688 1.00 78.62 111 MET A C 1
ATOM 869 O O . MET A 1 111 ? -7.434 7.311 17.293 1.00 78.62 111 MET A O 1
ATOM 873 N N . ASN A 1 112 ? -8.667 9.139 16.847 1.00 71.38 112 ASN A N 1
ATOM 874 C CA . ASN A 1 112 ? -7.950 10.036 17.758 1.00 71.38 112 ASN A CA 1
ATOM 875 C C . ASN A 1 112 ? -8.652 10.178 19.111 1.00 71.38 112 ASN A C 1
ATOM 877 O O . ASN A 1 112 ? -8.029 10.522 20.113 1.00 71.38 112 ASN A O 1
ATOM 881 N N . LYS A 1 113 ? -9.976 10.005 19.126 1.00 74.06 113 LYS A N 1
ATOM 882 C CA . LYS A 1 113 ? -10.778 10.142 20.338 1.00 74.06 113 LYS A CA 1
ATOM 883 C C . LYS A 1 113 ? -12.030 9.284 20.254 1.00 74.06 113 LYS A C 1
ATOM 885 O O . LYS A 1 113 ? -12.725 9.303 19.239 1.00 74.06 113 LYS A O 1
ATOM 890 N N . MET A 1 114 ? -12.346 8.629 21.362 1.00 81.25 114 MET A N 1
ATOM 891 C CA . MET A 1 114 ? -13.584 7.894 21.575 1.00 81.25 114 MET A CA 1
ATOM 892 C C . MET A 1 114 ? -14.467 8.645 22.574 1.00 81.25 114 MET A C 1
ATOM 894 O O . MET A 1 114 ? -13.996 9.120 23.610 1.00 81.25 114 MET A O 1
ATOM 898 N N . ILE A 1 115 ? -15.758 8.766 22.269 1.00 79.81 115 ILE A N 1
ATOM 899 C CA . ILE A 1 115 ? -16.758 9.341 23.170 1.00 79.81 115 ILE A CA 1
ATOM 900 C C . ILE A 1 115 ? -17.890 8.333 23.341 1.00 79.81 115 ILE A C 1
ATOM 902 O O . ILE A 1 115 ? -18.505 7.918 22.362 1.00 79.81 115 ILE A O 1
ATOM 906 N N . LEU A 1 116 ? -18.174 7.973 24.589 1.00 83.75 116 LEU A N 1
ATOM 907 C CA . LEU A 1 116 ? -19.317 7.158 24.979 1.00 83.75 116 LEU A CA 1
ATOM 908 C C . LEU A 1 116 ? -20.352 8.035 25.680 1.00 83.75 116 LEU A C 1
ATOM 910 O O . LEU A 1 116 ? -20.010 8.885 26.501 1.00 83.75 116 LEU A O 1
ATOM 914 N N . SER A 1 117 ? -21.623 7.825 25.365 1.00 82.88 117 SER A N 1
ATOM 915 C CA . SER A 1 117 ? -22.745 8.539 25.985 1.00 82.88 117 SER A CA 1
ATOM 916 C C . SER A 1 117 ? -23.906 7.591 26.250 1.00 82.88 117 SER A C 1
ATOM 918 O O . SER A 1 117 ? -24.021 6.560 25.593 1.00 82.88 117 SER A O 1
ATOM 920 N N . ASN A 1 118 ? -24.758 7.908 27.220 1.00 83.31 118 ASN A N 1
ATOM 921 C CA . ASN A 1 118 ? -25.972 7.136 27.470 1.00 83.31 118 ASN A CA 1
ATOM 922 C C . ASN A 1 118 ? -27.138 7.578 26.567 1.00 83.31 118 ASN A C 1
ATOM 924 O O . ASN A 1 118 ? -27.177 8.715 26.090 1.00 83.31 118 ASN A O 1
ATOM 928 N N . ASN A 1 119 ? -28.109 6.683 26.349 1.00 67.12 119 ASN A N 1
ATOM 929 C CA . ASN A 1 119 ? -29.387 7.058 25.748 1.00 67.12 119 ASN A CA 1
ATOM 930 C C . ASN A 1 119 ? -30.321 7.659 26.797 1.00 67.12 119 ASN A C 1
ATOM 932 O O . ASN A 1 119 ? -30.711 6.968 27.734 1.00 67.12 119 ASN A O 1
ATOM 936 N N . PHE A 1 120 ? -30.754 8.904 26.614 1.00 58.19 120 PHE A N 1
ATOM 937 C CA . PHE A 1 120 ? -31.883 9.427 27.379 1.00 58.19 120 PHE A CA 1
ATOM 938 C C . PHE A 1 120 ? -33.192 9.025 26.685 1.00 58.19 120 PHE A C 1
ATOM 940 O O . PHE A 1 120 ? -33.705 9.738 25.825 1.00 58.19 120 PHE A O 1
ATOM 947 N N . ASN A 1 121 ? -33.756 7.881 27.082 1.00 45.28 121 ASN A N 1
ATOM 948 C CA . ASN A 1 121 ? -35.152 7.566 26.787 1.00 45.28 121 ASN A CA 1
ATOM 949 C C . ASN A 1 121 ? -36.051 8.475 27.641 1.00 45.28 121 ASN A C 1
ATOM 951 O O . ASN A 1 121 ? -36.275 8.206 28.818 1.00 45.28 121 ASN A O 1
ATOM 955 N N . VAL A 1 122 ? -36.602 9.543 27.060 1.00 39.41 122 VAL A N 1
ATOM 956 C CA . VAL A 1 122 ? -37.756 10.226 27.665 1.00 39.41 122 VAL A CA 1
ATOM 957 C C . VAL A 1 122 ? -39.008 9.423 27.317 1.00 39.41 122 VAL A C 1
ATOM 959 O O . VAL A 1 122 ? -39.733 9.752 26.383 1.00 39.41 122 VAL A O 1
ATOM 962 N N . THR A 1 123 ? -39.276 8.352 28.056 1.00 36.50 123 THR A N 1
ATOM 963 C CA . THR A 1 123 ? -40.625 7.776 28.119 1.00 36.50 123 THR A CA 1
ATOM 964 C C . THR A 1 123 ? -41.360 8.411 29.290 1.00 36.50 123 THR A C 1
ATOM 966 O O . THR A 1 123 ? -41.304 7.911 30.408 1.00 36.50 123 THR A O 1
ATOM 969 N N . ASN A 1 124 ? -42.044 9.525 29.024 1.00 36.31 124 ASN A N 1
ATOM 970 C CA . ASN A 1 124 ? -43.090 10.042 29.903 1.00 36.31 124 ASN A CA 1
ATOM 971 C C . ASN A 1 124 ? -44.443 9.777 29.232 1.00 36.31 124 ASN A C 1
ATOM 973 O O . ASN A 1 124 ? -44.858 10.541 28.364 1.00 36.31 124 ASN A O 1
ATOM 977 N N . GLU A 1 125 ? -45.144 8.722 29.649 1.00 43.00 125 GLU A N 1
ATOM 978 C CA . GLU A 1 125 ? -46.587 8.585 29.379 1.00 43.00 125 GLU A CA 1
ATOM 979 C C . GLU A 1 125 ? -47.437 9.498 30.284 1.00 43.00 125 GLU A C 1
ATOM 981 O O . GLU A 1 125 ? -48.639 9.641 30.080 1.00 43.00 125 GLU A O 1
ATOM 986 N N . GLU A 1 126 ? -46.829 10.206 31.239 1.00 39.06 126 GLU A N 1
ATOM 987 C CA . GLU A 1 126 ? -47.529 11.149 32.108 1.00 39.06 126 GLU A CA 1
ATOM 988 C C . GLU A 1 126 ? -46.877 12.528 31.999 1.00 39.06 126 GLU A C 1
ATOM 990 O O . GLU A 1 126 ? -45.752 12.733 32.448 1.00 39.06 126 GLU A O 1
ATOM 995 N N . GLY A 1 127 ? -47.579 13.471 31.361 1.00 34.94 127 GLY A N 1
ATOM 996 C CA . GLY A 1 127 ? -47.139 14.829 31.015 1.00 34.94 127 GLY A CA 1
ATOM 997 C C . GLY A 1 127 ? -46.731 15.730 32.188 1.00 34.94 127 GLY A C 1
ATOM 998 O O . GLY A 1 127 ? -47.344 16.770 32.428 1.00 34.94 127 GLY A O 1
ATOM 999 N N . ARG A 1 128 ? -45.660 15.373 32.897 1.00 34.91 128 ARG A N 1
ATOM 1000 C CA . ARG A 1 128 ? -44.961 16.218 33.862 1.00 34.91 128 ARG A CA 1
ATOM 1001 C C . ARG A 1 128 ? -43.568 16.530 33.341 1.00 34.91 128 ARG A C 1
ATOM 1003 O O . ARG A 1 128 ? -42.696 15.672 33.256 1.00 34.91 128 ARG A O 1
ATOM 1010 N N . SER A 1 129 ? -43.375 17.796 32.999 1.00 43.34 129 SER A N 1
ATOM 1011 C CA . SER A 1 129 ? -42.076 18.394 32.721 1.00 43.34 129 SER A CA 1
ATOM 1012 C C . SER A 1 129 ? -41.204 18.269 33.973 1.00 43.34 129 SER A C 1
ATOM 1014 O O . SER A 1 129 ? -41.509 18.881 34.998 1.00 43.34 129 SER A O 1
ATOM 1016 N N . VAL A 1 130 ? -40.130 17.482 33.906 1.00 38.72 130 VAL A N 1
ATOM 1017 C CA . VAL A 1 130 ? -39.105 17.418 34.956 1.00 38.72 130 VAL A CA 1
ATOM 1018 C C . VAL A 1 130 ? -37.772 17.882 34.373 1.00 38.72 130 VAL A C 1
ATOM 1020 O O . VAL A 1 130 ? -37.494 17.688 33.194 1.00 38.72 130 VAL A O 1
ATOM 1023 N N . GLY A 1 131 ? -37.033 18.602 35.219 1.00 36.41 131 GLY A N 1
ATOM 1024 C CA . GLY A 1 131 ? -35.900 19.474 34.930 1.00 36.41 131 GLY A CA 1
ATOM 1025 C C . GLY A 1 131 ? -34.789 18.903 34.053 1.00 36.41 131 GLY A C 1
ATOM 1026 O O . GLY A 1 131 ? -34.614 17.700 33.916 1.00 36.41 131 GLY A O 1
ATOM 1027 N N . GLN A 1 132 ? -34.007 19.835 33.509 1.00 40.75 132 GLN A N 1
ATOM 1028 C CA . GLN A 1 132 ? -32.750 19.617 32.801 1.00 40.75 132 GLN A CA 1
ATOM 1029 C C . GLN A 1 132 ? -31.884 18.554 33.500 1.00 40.75 132 GLN A C 1
ATOM 1031 O O . GLN A 1 132 ? -31.215 18.848 34.490 1.00 40.75 132 GLN A O 1
ATOM 1036 N N . GLN A 1 133 ? -31.894 17.320 32.998 1.00 46.62 133 GLN A N 1
ATOM 1037 C CA . GLN A 1 133 ? -30.993 16.267 33.453 1.00 46.62 133 GLN A CA 1
ATOM 1038 C C . GLN A 1 133 ? -29.834 16.144 32.463 1.00 46.62 133 GLN A C 1
ATOM 1040 O O . GLN A 1 133 ? -30.014 16.116 31.248 1.00 46.62 133 GLN A O 1
ATOM 1045 N N . LYS A 1 134 ? -28.621 16.185 33.016 1.00 50.62 134 LYS A N 1
ATOM 1046 C CA . LYS A 1 134 ? -27.345 16.252 32.302 1.00 50.62 134 LYS A CA 1
ATOM 1047 C C . LYS A 1 134 ? -27.056 14.882 31.672 1.00 50.62 134 LYS A C 1
ATOM 1049 O O . LYS A 1 134 ? -27.089 13.883 32.381 1.00 50.62 134 LYS A O 1
ATOM 1054 N N . SER A 1 135 ? -26.788 14.832 30.365 1.00 57.44 135 SER A N 1
ATOM 1055 C CA . SER A 1 135 ? -26.271 13.613 29.720 1.00 57.44 135 SER A CA 1
ATOM 1056 C C . SER A 1 135 ? -24.895 13.282 30.295 1.00 57.44 135 SER A C 1
ATOM 1058 O O . SER A 1 135 ? -24.040 14.169 30.402 1.00 57.44 135 SER A O 1
ATOM 1060 N N . ASN A 1 136 ? -24.700 12.021 30.684 1.00 68.62 136 ASN A N 1
ATOM 1061 C CA . ASN A 1 136 ? -23.411 11.537 31.156 1.00 68.62 136 ASN A CA 1
ATOM 1062 C C . ASN A 1 136 ? -22.595 11.057 29.956 1.00 68.62 136 ASN A C 1
ATOM 1064 O O . ASN A 1 136 ? -23.069 10.274 29.131 1.00 68.62 136 ASN A O 1
ATOM 1068 N N . THR A 1 137 ? -21.356 11.533 29.867 1.00 68.44 137 THR A N 1
ATOM 1069 C CA . THR A 1 137 ? -20.449 11.221 28.762 1.00 68.44 137 THR A CA 1
ATOM 1070 C C . THR A 1 137 ? -19.084 10.825 29.294 1.00 68.44 137 THR A C 1
ATOM 1072 O O . THR A 1 137 ? -18.537 11.518 30.153 1.00 68.44 137 THR A O 1
ATOM 1075 N N . ILE A 1 138 ? -18.505 9.781 28.717 1.00 66.94 138 ILE A N 1
ATOM 1076 C CA . ILE A 1 138 ? -17.112 9.388 28.906 1.00 66.94 138 ILE A CA 1
ATOM 1077 C C . ILE A 1 138 ? -16.352 9.764 27.636 1.00 66.94 138 ILE A C 1
ATOM 1079 O O . ILE A 1 138 ? -16.779 9.452 26.530 1.00 66.94 138 ILE A O 1
ATOM 1083 N N . SER A 1 139 ? -15.252 10.499 27.779 1.00 58.06 139 SER A N 1
ATOM 1084 C CA . SER A 1 139 ? -14.387 10.902 26.667 1.00 58.06 139 SER A CA 1
ATOM 1085 C C . SER A 1 139 ? -12.982 10.393 26.929 1.00 58.06 139 SER A C 1
ATOM 1087 O O . SER A 1 139 ? -12.387 10.770 27.935 1.00 58.06 139 SER A O 1
ATOM 1089 N N . VAL A 1 140 ? -12.458 9.589 26.008 1.00 60.91 140 VAL A N 1
ATOM 1090 C CA . VAL A 1 140 ? -11.169 8.908 26.153 1.00 60.91 140 VAL A CA 1
ATOM 1091 C C . VAL A 1 140 ? -10.301 9.230 24.943 1.00 60.91 140 VAL A C 1
ATOM 1093 O O . VAL A 1 140 ? -10.752 9.130 23.797 1.00 60.91 140 VAL A O 1
ATOM 1096 N N . SER A 1 141 ? -9.072 9.673 25.205 1.00 50.38 141 SER A N 1
ATOM 1097 C CA . SER A 1 141 ? -8.041 9.786 24.172 1.00 50.38 141 SER A CA 1
ATOM 1098 C C . SER A 1 141 ? -7.641 8.388 23.728 1.00 50.38 141 SER A C 1
ATOM 1100 O O . SER A 1 141 ? -7.546 7.474 24.548 1.00 50.38 141 SER A O 1
ATOM 1102 N N . THR A 1 142 ? -7.440 8.208 22.430 1.00 49.56 142 THR A N 1
ATOM 1103 C CA . THR A 1 142 ? -7.122 6.894 21.883 1.00 49.56 142 THR A CA 1
ATOM 1104 C C . THR A 1 142 ? -5.783 6.912 21.177 1.00 49.56 142 THR A C 1
ATOM 1106 O O . THR A 1 142 ? -5.512 7.810 20.381 1.00 49.56 142 THR A O 1
ATOM 1109 N N . SER A 1 143 ? -4.992 5.868 21.403 1.00 40.41 143 SER A N 1
ATOM 1110 C CA . SER A 1 143 ? -3.838 5.557 20.566 1.00 40.41 143 SER A CA 1
ATOM 1111 C C . SER A 1 143 ? -4.287 4.589 19.475 1.00 40.41 143 SER A C 1
ATOM 1113 O O . SER A 1 143 ? -4.903 3.561 19.758 1.00 40.41 143 SER A O 1
ATOM 1115 N N . SER A 1 144 ? -4.029 4.945 18.215 1.00 48.72 144 SER A N 1
ATOM 1116 C CA . SER A 1 144 ? -4.247 4.051 17.076 1.00 48.72 144 SER A CA 1
ATOM 1117 C C . SER A 1 144 ? -2.902 3.534 16.590 1.00 48.72 144 SER A C 1
ATOM 1119 O O . SER A 1 144 ? -2.068 4.332 16.165 1.00 48.72 144 SER A O 1
ATOM 1121 N N . SER A 1 145 ? -2.698 2.219 16.619 1.00 46.62 145 SER A N 1
ATOM 1122 C CA . SER A 1 145 ? -1.593 1.584 15.903 1.00 46.62 145 SER A CA 1
ATOM 1123 C C . SER A 1 145 ? -2.088 1.087 14.551 1.00 46.62 145 SER A C 1
ATOM 1125 O O . SER A 1 145 ? -3.128 0.431 14.444 1.00 46.62 145 SER A O 1
ATOM 1127 N N . ASN A 1 146 ? -1.357 1.445 13.501 1.00 55.91 146 ASN A N 1
ATOM 1128 C CA . ASN A 1 146 ? -1.650 0.974 12.160 1.00 55.91 146 ASN A CA 1
ATOM 1129 C C . ASN A 1 146 ? -1.140 -0.462 12.035 1.00 55.91 146 ASN A C 1
ATOM 1131 O O . ASN A 1 146 ? -0.010 -0.764 12.416 1.00 55.91 146 ASN A O 1
ATOM 1135 N N . THR A 1 147 ? -1.966 -1.346 11.497 1.00 50.44 147 THR A N 1
ATOM 1136 C CA . THR A 1 147 ? -1.574 -2.716 11.188 1.00 50.44 147 THR A CA 1
ATOM 1137 C C . THR A 1 147 ? -2.129 -3.048 9.813 1.00 50.44 147 THR A C 1
ATOM 1139 O O . THR A 1 147 ? -3.349 -3.085 9.627 1.00 50.44 147 THR A O 1
ATOM 1142 N N . GLU A 1 148 ? -1.267 -3.347 8.836 1.00 48.81 148 GLU A N 1
ATOM 1143 C CA . GLU A 1 148 ? -1.737 -4.215 7.750 1.00 48.81 148 GLU A CA 1
ATOM 1144 C C . GLU A 1 148 ? -2.324 -5.444 8.413 1.00 48.81 148 GLU A C 1
ATOM 1146 O O . GLU A 1 148 ? -1.680 -5.958 9.331 1.00 48.81 148 GLU A O 1
ATOM 1151 N N . ALA A 1 149 ? -3.573 -5.786 8.071 1.00 43.78 149 ALA A N 1
ATOM 1152 C CA . ALA A 1 149 ? -4.411 -6.705 8.828 1.00 43.78 149 ALA A CA 1
ATOM 1153 C C . ALA A 1 149 ? -3.759 -8.094 8.896 1.00 43.78 149 ALA A C 1
ATOM 1155 O O . ALA A 1 149 ? -4.036 -9.020 8.133 1.00 43.78 149 ALA A O 1
ATOM 1156 N N . THR A 1 150 ? -2.846 -8.174 9.853 1.00 37.78 150 THR A N 1
ATOM 1157 C CA . THR A 1 150 ? -2.140 -9.320 10.367 1.00 37.78 150 THR A CA 1
ATOM 1158 C C . THR A 1 150 ? -3.012 -9.707 11.536 1.00 37.78 150 THR A C 1
ATOM 1160 O O . THR A 1 150 ? -2.872 -9.177 12.640 1.00 37.78 150 THR A O 1
ATOM 1163 N N . THR A 1 151 ? -4.038 -10.512 11.273 1.00 38.19 151 THR A N 1
ATOM 1164 C CA . THR A 1 151 ? -4.820 -11.047 12.381 1.00 38.19 151 THR A CA 1
ATOM 1165 C C . THR A 1 151 ? -3.867 -11.912 13.194 1.00 38.19 151 THR A C 1
ATOM 1167 O O . THR A 1 151 ? -3.097 -12.691 12.633 1.00 38.19 151 THR A O 1
ATOM 1170 N N . VAL A 1 152 ? -3.855 -11.713 14.515 1.00 31.06 152 VAL A N 1
ATOM 1171 C CA . VAL A 1 152 ? -3.065 -12.509 15.461 1.00 31.06 152 VAL A CA 1
ATOM 1172 C C . VAL A 1 152 ? -3.628 -13.937 15.465 1.00 31.06 152 VAL A C 1
ATOM 1174 O O . VAL A 1 152 ? -4.374 -14.341 16.349 1.00 31.06 152 VAL A O 1
ATOM 1177 N N . GLY A 1 153 ? -3.330 -14.688 14.409 1.00 35.62 153 GLY A N 1
ATOM 1178 C CA . GLY A 1 153 ? -3.202 -16.135 14.422 1.00 35.62 153 GLY A CA 1
ATOM 1179 C C . GLY A 1 153 ? -1.761 -16.469 14.795 1.00 35.62 153 GLY A C 1
ATOM 1180 O O . GLY A 1 153 ? -0.872 -15.641 14.611 1.00 35.62 153 GLY A O 1
ATOM 1181 N N . ALA A 1 154 ? -1.533 -17.650 15.369 1.00 30.64 154 ALA A N 1
ATOM 1182 C CA . ALA A 1 154 ? -0.231 -18.086 15.870 1.00 30.64 154 ALA A CA 1
ATOM 1183 C C . ALA A 1 154 ? 0.922 -17.714 14.913 1.00 30.64 154 ALA A C 1
ATOM 1185 O O . ALA A 1 154 ? 1.072 -18.316 13.852 1.00 30.64 154 ALA A O 1
ATOM 1186 N N . SER A 1 155 ? 1.740 -16.727 15.289 1.00 37.84 155 SER A N 1
ATOM 1187 C CA . SER A 1 155 ? 2.984 -16.440 14.583 1.00 37.84 155 SER A CA 1
ATOM 1188 C C . SER A 1 155 ? 3.984 -17.522 14.965 1.00 37.84 155 SER A C 1
ATOM 1190 O O . SER A 1 155 ? 4.388 -17.614 16.127 1.00 37.84 155 SER A O 1
ATOM 1192 N N . VAL A 1 156 ? 4.365 -18.364 14.012 1.00 36.91 156 VAL A N 1
ATOM 1193 C CA . VAL A 1 156 ? 5.415 -19.361 14.231 1.00 36.91 156 VAL A CA 1
ATOM 1194 C C . VAL A 1 156 ? 6.714 -18.751 13.726 1.00 36.91 156 VAL A C 1
ATOM 1196 O O . VAL A 1 156 ? 6.810 -18.358 12.560 1.00 36.91 156 VAL A O 1
ATOM 1199 N N . SER A 1 157 ? 7.720 -18.651 14.596 1.00 45.25 157 SER A N 1
ATOM 1200 C CA . SER A 1 157 ? 9.078 -18.362 14.147 1.00 45.25 157 SER A CA 1
ATOM 1201 C C . SER A 1 157 ? 9.520 -19.511 13.242 1.00 45.25 157 SER A C 1
ATOM 1203 O O . SER A 1 157 ? 9.620 -20.665 13.664 1.00 45.25 157 SER A O 1
ATOM 1205 N N . ALA A 1 158 ? 9.723 -19.219 11.960 1.00 43.88 158 ALA A N 1
ATOM 1206 C CA . ALA A 1 158 ? 10.231 -20.197 11.017 1.00 43.88 158 ALA A CA 1
ATOM 1207 C C . ALA A 1 158 ? 11.710 -19.909 10.814 1.00 43.88 158 ALA A C 1
ATOM 1209 O O . ALA A 1 158 ? 12.088 -19.137 9.937 1.00 43.88 158 ALA A O 1
ATOM 1210 N N . GLU A 1 159 ? 12.550 -20.562 11.609 1.00 44.03 159 GLU A N 1
ATOM 1211 C CA . GLU A 1 159 ? 13.988 -20.498 11.397 1.00 44.03 159 GLU A CA 1
ATOM 1212 C C . GLU A 1 159 ? 14.331 -21.194 10.075 1.00 44.03 159 GLU A C 1
ATOM 1214 O O . GLU A 1 159 ? 14.310 -22.421 9.943 1.00 44.03 159 GLU A O 1
ATOM 1219 N N . ILE A 1 160 ? 14.644 -20.399 9.056 1.00 51.56 160 ILE A N 1
ATOM 1220 C CA . ILE A 1 160 ? 15.470 -20.860 7.946 1.00 51.56 160 ILE A CA 1
ATOM 1221 C C . ILE A 1 160 ? 16.897 -20.620 8.420 1.00 51.56 160 ILE A C 1
ATOM 1223 O O . ILE A 1 160 ? 17.213 -19.501 8.798 1.00 51.56 160 ILE A O 1
ATOM 1227 N N . SER A 1 161 ? 17.771 -21.630 8.402 1.00 48.31 161 SER A N 1
ATOM 1228 C CA . SER A 1 161 ? 19.134 -21.521 8.961 1.00 48.31 161 SER A CA 1
ATOM 1229 C C . SER A 1 161 ? 19.976 -20.359 8.402 1.00 48.31 161 SER A C 1
ATOM 1231 O O . SER A 1 161 ? 21.008 -20.031 8.975 1.00 48.31 161 SER A O 1
ATOM 1233 N N . LEU A 1 162 ? 19.548 -19.747 7.292 1.00 50.53 162 LEU A N 1
ATOM 1234 C CA . LEU A 1 162 ? 20.151 -18.564 6.674 1.00 50.53 162 LEU A CA 1
ATOM 1235 C C . LEU A 1 162 ? 19.506 -17.228 7.113 1.00 50.53 162 LEU A C 1
ATOM 1237 O O . LEU A 1 162 ? 20.150 -16.192 6.997 1.00 50.53 162 LEU A O 1
ATOM 1241 N N . PHE A 1 163 ? 18.268 -17.234 7.628 1.00 61.22 163 PHE A N 1
ATOM 1242 C CA . PHE A 1 163 ? 17.460 -16.048 7.960 1.00 61.22 163 PHE A CA 1
ATOM 1243 C C . PHE A 1 163 ? 16.716 -16.236 9.304 1.00 61.22 163 PHE A C 1
ATOM 1245 O O . PHE A 1 163 ? 15.553 -16.646 9.312 1.00 61.22 163 PHE A O 1
ATOM 1252 N N . PRO A 1 164 ? 17.370 -15.973 10.451 1.00 50.06 164 PRO A N 1
ATOM 1253 C CA . PRO A 1 164 ? 16.811 -16.265 11.777 1.00 50.06 164 PRO A CA 1
ATOM 1254 C C . PRO A 1 164 ? 15.733 -15.272 12.253 1.00 50.06 164 PRO A C 1
ATOM 1256 O O . PRO A 1 164 ? 14.957 -15.611 13.137 1.00 50.06 164 PRO A O 1
ATOM 1259 N N . SER A 1 165 ? 15.652 -14.070 11.670 1.00 58.81 165 SER A N 1
ATOM 1260 C CA . SER A 1 165 ? 14.651 -13.024 11.976 1.00 58.81 165 SER A CA 1
ATOM 1261 C C . SER A 1 165 ? 13.325 -13.190 11.217 1.00 58.81 165 SER A C 1
ATOM 1263 O O . SER A 1 165 ? 12.494 -12.282 11.176 1.00 58.81 165 SER A O 1
ATOM 1265 N N . LEU A 1 166 ? 13.131 -14.343 10.569 1.00 55.94 166 LEU A N 1
ATOM 1266 C CA . LEU A 1 166 ? 11.959 -14.609 9.751 1.00 55.94 166 LEU A CA 1
ATOM 1267 C C . LEU A 1 166 ? 10.804 -15.146 10.599 1.00 55.94 166 LEU A C 1
ATOM 1269 O O . LEU A 1 166 ? 10.889 -16.209 11.221 1.00 55.94 166 LEU A O 1
ATOM 1273 N N . SER A 1 167 ? 9.685 -14.435 10.560 1.00 55.31 167 SER A N 1
ATOM 1274 C CA . SER A 1 167 ? 8.432 -14.855 11.176 1.00 55.31 167 SER A CA 1
ATOM 1275 C C . SER A 1 167 ? 7.374 -15.127 10.112 1.00 55.31 167 SER A C 1
ATOM 1277 O O . SER A 1 167 ? 7.355 -14.522 9.036 1.00 55.31 167 SER A O 1
ATOM 1279 N N . VAL A 1 168 ? 6.503 -16.089 10.404 1.00 47.59 168 VAL A N 1
ATOM 1280 C CA . VAL A 1 168 ? 5.406 -16.474 9.518 1.00 47.59 168 VAL A CA 1
ATOM 1281 C C . VAL A 1 168 ? 4.106 -16.137 10.211 1.00 47.59 168 VAL A C 1
ATOM 1283 O O . VAL A 1 168 ? 3.890 -16.548 11.353 1.00 47.59 168 VAL A O 1
ATOM 1286 N N . SER A 1 169 ? 3.245 -15.412 9.507 1.00 52.66 169 SER A N 1
ATOM 1287 C CA . SER A 1 169 ? 1.870 -15.182 9.925 1.00 52.66 169 SER A CA 1
ATOM 1288 C C . SER A 1 169 ? 0.933 -16.002 9.048 1.00 52.66 169 SER A C 1
ATOM 1290 O O . SER A 1 169 ? 1.026 -15.961 7.819 1.00 52.66 169 SER A O 1
ATOM 1292 N N . ALA A 1 170 ? 0.013 -16.729 9.684 1.00 32.88 170 ALA A N 1
ATOM 1293 C CA . ALA A 1 170 ? -1.007 -17.510 8.990 1.00 32.88 170 ALA A CA 1
ATOM 1294 C C . ALA A 1 170 ? -1.937 -16.622 8.138 1.00 32.88 170 ALA A C 1
ATOM 1296 O O . ALA A 1 170 ? -2.434 -17.064 7.108 1.00 32.88 170 ALA A O 1
ATOM 1297 N N . ASN A 1 171 ? -2.114 -15.351 8.521 1.00 49.25 171 ASN A N 1
ATOM 1298 C CA . ASN A 1 171 ? -3.052 -14.427 7.893 1.00 49.25 171 ASN A CA 1
ATOM 1299 C C . ASN A 1 171 ? -2.406 -13.045 7.700 1.00 49.25 171 ASN A C 1
ATOM 1301 O O . ASN A 1 171 ? -2.510 -12.180 8.567 1.00 49.25 171 ASN A O 1
ATOM 1305 N N . ILE A 1 172 ? -1.747 -12.817 6.558 1.00 48.59 172 ILE A N 1
ATOM 1306 C CA . ILE A 1 172 ? -1.430 -11.456 6.093 1.00 48.59 172 ILE A CA 1
ATOM 1307 C C . ILE A 1 172 ? -2.489 -11.057 5.074 1.00 48.59 172 ILE A C 1
ATOM 1309 O O . ILE A 1 172 ? -2.533 -11.592 3.960 1.00 48.59 172 ILE A O 1
ATOM 1313 N N . SER A 1 173 ? -3.335 -10.097 5.428 1.00 51.91 173 SER A N 1
ATOM 1314 C CA . SER A 1 173 ? -4.226 -9.441 4.477 1.00 51.91 173 SER A CA 1
ATOM 1315 C C . SER A 1 173 ? -3.743 -8.019 4.215 1.00 51.91 173 SER A C 1
ATOM 1317 O O . SER A 1 173 ? -3.283 -7.328 5.118 1.00 51.91 173 SER A O 1
ATOM 1319 N N . HIS A 1 174 ? -3.878 -7.581 2.965 1.00 53.72 174 HIS A N 1
ATOM 1320 C CA . HIS A 1 174 ? -3.703 -6.175 2.604 1.00 53.72 174 HIS A CA 1
ATOM 1321 C C . HIS A 1 174 ? -5.011 -5.421 2.794 1.00 53.72 174 HIS A C 1
ATOM 1323 O O . HIS A 1 174 ? -5.313 -4.510 2.033 1.00 53.72 174 HIS A O 1
ATOM 1329 N N . GLU A 1 175 ? -5.845 -5.823 3.748 1.00 61.44 175 GLU A N 1
ATOM 1330 C CA . GLU A 1 175 ? -6.902 -4.959 4.252 1.00 61.44 175 GLU A CA 1
ATOM 1331 C C . GLU A 1 175 ? -6.272 -4.042 5.296 1.00 61.44 175 GLU A C 1
ATOM 1333 O O . GLU A 1 175 ? -5.329 -4.416 5.998 1.00 61.44 175 GLU A O 1
ATOM 1338 N N . TRP A 1 176 ? -6.705 -2.783 5.335 1.00 62.22 176 TRP A N 1
ATOM 1339 C CA . TRP A 1 176 ? -6.171 -1.892 6.358 1.00 62.22 176 TRP A CA 1
ATOM 1340 C C . TRP A 1 176 ? -6.919 -2.145 7.655 1.00 62.22 176 TRP A C 1
ATOM 1342 O O . TRP A 1 176 ? -8.148 -2.165 7.661 1.00 62.22 176 TRP A O 1
ATOM 1352 N N . SER A 1 177 ? -6.193 -2.255 8.761 1.00 60.06 177 SER A N 1
ATOM 1353 C CA . SER A 1 177 ? -6.805 -2.194 10.079 1.00 60.06 177 SER A CA 1
ATOM 1354 C C . SER A 1 177 ? -6.027 -1.262 10.999 1.00 60.06 177 SER A C 1
ATOM 1356 O O . SER A 1 177 ? -4.822 -1.065 10.847 1.00 60.06 177 SER A O 1
ATOM 1358 N N . SER A 1 178 ? -6.715 -0.663 11.959 1.00 59.72 178 SER A N 1
ATOM 1359 C CA . SER A 1 178 ? -6.079 0.022 13.076 1.00 59.72 178 SER A CA 1
ATOM 1360 C C . SER A 1 178 ? -6.619 -0.527 14.381 1.00 59.72 178 SER A C 1
ATOM 1362 O O . SER A 1 178 ? -7.808 -0.822 14.507 1.00 59.72 178 SER A O 1
ATOM 1364 N N . THR A 1 179 ? -5.728 -0.708 15.347 1.00 53.53 179 THR A N 1
ATOM 1365 C CA . THR A 1 179 ? -6.108 -1.101 16.702 1.00 53.53 179 THR A CA 1
ATOM 1366 C C . THR A 1 179 ? -6.161 0.153 17.551 1.00 53.53 179 THR A C 1
ATOM 1368 O O . THR A 1 179 ? -5.181 0.890 17.635 1.00 53.53 179 THR A O 1
ATOM 1371 N N . VAL A 1 180 ? -7.319 0.400 18.148 1.00 55.50 180 VAL A N 1
ATOM 1372 C CA . VAL A 1 180 ? -7.605 1.558 18.982 1.00 55.50 180 VAL A CA 1
ATOM 1373 C C . VAL A 1 180 ? -7.591 1.109 20.435 1.00 55.50 180 VAL A C 1
ATOM 1375 O O . VAL A 1 180 ? -8.442 0.327 20.870 1.00 55.50 180 VAL A O 1
ATOM 1378 N N . SER A 1 181 ? -6.623 1.630 21.180 1.00 51.78 181 SER A N 1
ATOM 1379 C CA . SER A 1 181 ? -6.482 1.402 22.614 1.00 51.78 181 SER A CA 1
ATOM 1380 C C . SER A 1 181 ? -6.819 2.674 23.383 1.00 51.78 181 SER A C 1
ATOM 1382 O O . SER A 1 181 ? -6.446 3.784 22.993 1.00 51.78 181 SER A O 1
ATOM 1384 N N . SER A 1 182 ? -7.527 2.506 24.494 1.00 54.62 182 SER A N 1
ATOM 1385 C CA . SER A 1 182 ? -7.872 3.586 25.417 1.00 54.62 182 SER A CA 1
ATOM 1386 C C . SER A 1 182 ? -6.647 4.003 26.236 1.00 54.62 182 SER A C 1
ATOM 1388 O O . SER A 1 182 ? -6.034 3.167 26.900 1.00 54.62 182 SER A O 1
ATOM 1390 N N . GLU A 1 183 ? -6.284 5.287 26.222 1.00 48.75 183 GLU A N 1
ATOM 1391 C CA . GLU A 1 183 ? -5.221 5.811 27.086 1.00 48.75 183 GLU A CA 1
ATOM 1392 C C . GLU A 1 183 ? -5.774 6.077 28.496 1.00 48.75 183 GLU A C 1
ATOM 1394 O O . GLU A 1 183 ? -6.600 6.965 28.697 1.00 48.75 183 GLU A O 1
ATOM 1399 N N . HIS A 1 184 ? -5.305 5.319 29.493 1.00 44.78 184 HIS A N 1
ATOM 1400 C CA . HIS A 1 184 ? -5.709 5.473 30.902 1.00 44.78 184 HIS A CA 1
ATOM 1401 C C . HIS A 1 184 ? -5.039 6.658 31.625 1.00 44.78 184 HIS A C 1
ATOM 1403 O O . HIS A 1 184 ? -5.270 6.876 32.816 1.00 44.78 184 HIS A O 1
ATOM 1409 N N . SER A 1 185 ? -4.198 7.441 30.945 1.00 34.81 185 SER A N 1
ATOM 1410 C CA . SER A 1 185 ? -3.577 8.626 31.536 1.00 34.81 185 SER A CA 1
ATOM 1411 C C . SER A 1 185 ? -4.579 9.783 31.568 1.00 34.81 185 SER A C 1
ATOM 1413 O O . SER A 1 185 ? -4.722 10.528 30.600 1.00 34.81 185 SER A O 1
ATOM 1415 N N . SER A 1 186 ? -5.265 9.923 32.705 1.00 37.31 186 SER A N 1
ATOM 1416 C CA . SER A 1 186 ? -6.167 11.029 33.063 1.00 37.31 186 SER A CA 1
ATOM 1417 C C . SER A 1 186 ? -7.319 11.265 32.079 1.00 37.31 186 SER A C 1
ATOM 1419 O O . SER A 1 186 ? -7.300 12.213 31.290 1.00 37.31 186 SER A O 1
ATOM 1421 N N . SER A 1 187 ? -8.378 10.454 32.159 1.00 38.47 187 SER A N 1
ATOM 1422 C CA . SER A 1 187 ? -9.664 10.922 31.648 1.00 38.47 187 SER A CA 1
ATOM 1423 C C . SER A 1 187 ? -10.147 12.070 32.553 1.00 38.47 187 SER A C 1
ATOM 1425 O O . SER A 1 187 ? -10.154 11.956 33.775 1.00 38.47 187 SER A O 1
ATOM 1427 N N . ASN A 1 188 ? -10.576 13.198 31.977 1.00 38.72 188 ASN A N 1
ATOM 1428 C CA . ASN A 1 188 ? -11.215 14.303 32.722 1.00 38.72 188 ASN A CA 1
ATOM 1429 C C . ASN A 1 188 ? -12.639 13.937 33.194 1.00 38.72 188 ASN A C 1
ATOM 1431 O O . ASN A 1 188 ? -13.506 14.804 33.340 1.00 38.72 188 ASN A O 1
ATOM 1435 N N . THR A 1 189 ? -12.927 12.648 33.362 1.00 43.19 189 THR A N 1
ATOM 1436 C CA . THR A 1 189 ? -14.208 12.195 33.880 1.00 43.19 189 THR A CA 1
ATOM 1437 C C . THR A 1 189 ? -14.088 12.189 35.397 1.00 43.19 189 THR A C 1
ATOM 1439 O O . THR A 1 189 ? -13.246 11.510 35.974 1.00 43.19 189 THR A O 1
ATOM 1442 N N . SER A 1 190 ? -14.922 12.982 36.067 1.00 42.72 190 SER A N 1
ATOM 1443 C CA . SER A 1 190 ? -14.928 13.145 37.529 1.00 42.72 190 SER A CA 1
ATOM 1444 C C . SER A 1 190 ? -15.200 11.849 38.320 1.00 42.72 190 SER A C 1
ATOM 1446 O O . SER A 1 190 ? -15.351 11.894 39.537 1.00 42.72 190 SER A O 1
ATOM 1448 N N . SER A 1 191 ? -15.337 10.709 37.641 1.00 44.41 191 SER A N 1
ATOM 1449 C CA . SER A 1 191 ? -15.670 9.400 38.196 1.00 44.41 191 SER A CA 1
ATOM 1450 C C . SER A 1 191 ? -14.482 8.429 38.258 1.00 44.41 191 SER A C 1
ATOM 1452 O O . SER A 1 191 ? -14.464 7.580 39.153 1.00 44.41 191 SER A O 1
ATOM 1454 N N . GLU A 1 192 ? -13.457 8.566 37.405 1.00 44.06 192 GLU A N 1
ATOM 1455 C CA . GLU A 1 192 ? -12.227 7.758 37.519 1.00 44.06 192 GLU A CA 1
ATOM 1456 C C . GLU A 1 192 ? -11.370 8.176 38.724 1.00 44.06 192 GLU A C 1
ATOM 1458 O O . GLU A 1 192 ? -10.765 7.319 39.367 1.00 44.06 192 GLU A O 1
ATOM 1463 N N . GLU A 1 193 ? -11.430 9.449 39.138 1.00 43.75 193 GLU A N 1
ATOM 1464 C CA . GLU A 1 193 ? -10.819 9.936 40.389 1.00 43.75 193 GLU A CA 1
ATOM 1465 C C . GLU A 1 193 ? -11.387 9.247 41.653 1.00 43.75 193 GLU A C 1
ATOM 1467 O O . GLU A 1 193 ? -10.795 9.341 42.728 1.00 43.75 193 GLU A O 1
ATOM 1472 N N . GLN A 1 194 ? -12.511 8.522 41.536 1.00 47.69 194 GLN A N 1
ATOM 1473 C CA . GLN A 1 194 ? 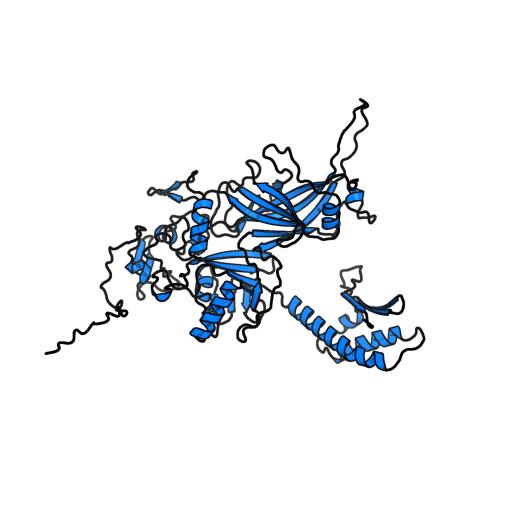-13.149 7.758 42.619 1.00 47.69 194 GLN A CA 1
ATOM 1474 C C . GLN A 1 194 ? -13.185 6.235 42.383 1.00 47.69 194 GLN A C 1
ATOM 1476 O O . GLN A 1 194 ? -13.818 5.520 43.161 1.00 47.69 194 GLN A O 1
ATOM 1481 N N . GLY A 1 195 ? -12.534 5.719 41.333 1.00 57.16 195 GLY A N 1
ATOM 1482 C CA . GLY A 1 195 ? -12.497 4.279 41.036 1.00 57.16 195 GLY A CA 1
ATOM 1483 C C . GLY A 1 195 ? -13.828 3.673 40.564 1.00 57.16 195 GLY A C 1
ATOM 1484 O O . GLY A 1 195 ? -14.060 2.483 40.774 1.00 57.16 195 GLY A O 1
ATOM 1485 N N . GLN A 1 196 ? -14.724 4.465 39.961 1.00 67.44 196 GLN A N 1
ATOM 1486 C CA . GLN A 1 196 ? -16.005 3.969 39.434 1.00 67.44 196 GLN A CA 1
ATOM 1487 C C . GLN A 1 196 ? -15.874 3.374 38.022 1.00 67.44 196 GLN A C 1
ATOM 1489 O O . GLN A 1 196 ? -15.025 3.792 37.237 1.00 67.44 196 GLN A O 1
ATOM 1494 N N . THR A 1 197 ? -16.752 2.424 37.669 1.00 78.75 197 THR A N 1
ATOM 1495 C CA . THR A 1 197 ? -16.811 1.852 36.312 1.00 78.75 197 THR A CA 1
ATOM 1496 C C . THR A 1 197 ? -17.404 2.834 35.296 1.00 78.75 197 THR A C 1
ATOM 1498 O O . THR A 1 197 ? -18.165 3.745 35.643 1.00 78.75 197 THR A O 1
ATOM 1501 N N . TRP A 1 198 ? -17.084 2.651 34.013 1.00 81.38 198 TRP A N 1
ATOM 1502 C CA . TRP A 1 198 ? -17.655 3.432 32.913 1.00 81.38 198 TRP A CA 1
ATOM 1503 C C . TRP A 1 198 ? -19.163 3.229 32.818 1.00 81.38 198 TRP A C 1
ATOM 1505 O O . TRP A 1 198 ? -19.888 4.199 32.627 1.00 81.38 198 TRP A O 1
ATOM 1515 N N . THR A 1 199 ? -19.652 2.008 33.028 1.00 81.50 199 THR A N 1
ATOM 1516 C CA . THR A 1 199 ? -21.089 1.710 33.054 1.00 81.50 199 THR A CA 1
ATOM 1517 C C . THR A 1 199 ? -21.810 2.465 34.173 1.00 81.50 199 THR A C 1
ATOM 1519 O O . THR A 1 199 ? -22.836 3.098 33.920 1.00 81.50 199 THR A O 1
ATOM 1522 N N . HIS A 1 200 ? -21.227 2.515 35.378 1.00 81.06 200 HIS A N 1
ATOM 1523 C CA . HIS A 1 200 ? -21.739 3.320 36.490 1.00 81.06 200 HIS A CA 1
ATOM 1524 C C . HIS A 1 200 ? -21.711 4.821 36.171 1.00 81.06 200 HIS A C 1
ATOM 1526 O O . HIS A 1 200 ? -22.685 5.531 36.408 1.00 81.06 200 HIS A O 1
ATOM 1532 N N . SER A 1 201 ? -20.616 5.307 35.584 1.00 79.56 201 SER A N 1
ATOM 1533 C CA . SER A 1 201 ? -20.446 6.722 35.231 1.00 79.56 201 SER A CA 1
ATOM 1534 C C . SER A 1 201 ? -21.413 7.175 34.134 1.00 79.56 201 SER A C 1
ATOM 1536 O O . SER A 1 201 ? -21.954 8.278 34.187 1.00 79.56 201 SER A O 1
ATOM 1538 N N . LEU A 1 202 ? -21.670 6.309 33.152 1.00 82.00 202 LEU A N 1
ATOM 1539 C CA . LEU A 1 202 ? -22.681 6.509 32.114 1.00 82.00 202 LEU A CA 1
ATOM 1540 C C . LEU A 1 202 ? -24.106 6.344 32.664 1.00 82.00 202 LEU A C 1
ATOM 1542 O O . LEU A 1 202 ? -25.054 6.814 32.039 1.00 82.00 202 LEU A O 1
ATOM 1546 N N . GLY A 1 203 ? -24.259 5.719 33.834 1.00 82.19 203 GLY A N 1
ATOM 1547 C CA . GLY A 1 203 ? -25.550 5.429 34.446 1.00 82.19 203 GLY A CA 1
ATOM 1548 C C . GLY A 1 203 ? -26.370 4.419 33.646 1.00 82.19 203 GLY A C 1
ATOM 1549 O O . GLY A 1 203 ? -27.584 4.568 33.595 1.00 82.19 203 GLY A O 1
ATOM 1550 N N . ILE A 1 204 ? -25.715 3.447 32.999 1.00 81.94 204 ILE A N 1
ATOM 1551 C CA . ILE A 1 204 ? -26.382 2.400 32.213 1.00 81.94 204 ILE A CA 1
ATOM 1552 C C . ILE A 1 204 ? -26.442 1.076 32.981 1.00 81.94 204 ILE A C 1
ATOM 1554 O O . ILE A 1 204 ? -25.490 0.702 33.669 1.00 81.94 204 ILE A O 1
ATOM 1558 N N . ASN A 1 205 ? -27.544 0.343 32.835 1.00 86.19 205 ASN A N 1
ATOM 1559 C CA . ASN A 1 205 ? -27.699 -1.025 33.339 1.00 86.19 205 ASN A CA 1
ATOM 1560 C C . ASN A 1 205 ? -27.575 -2.084 32.221 1.00 86.19 205 ASN A C 1
ATOM 1562 O O . ASN A 1 205 ? -27.399 -1.754 31.051 1.00 86.19 205 ASN A O 1
ATOM 1566 N N . THR A 1 206 ? -27.675 -3.371 32.568 1.00 85.31 206 THR A N 1
ATOM 1567 C CA . THR A 1 206 ? -27.480 -4.499 31.632 1.00 85.31 206 THR A CA 1
ATOM 1568 C C . THR A 1 206 ? -28.514 -4.590 30.504 1.00 85.31 206 THR A C 1
ATOM 1570 O O . THR A 1 206 ? -28.269 -5.272 29.513 1.00 85.31 206 THR A O 1
ATOM 1573 N N . SER A 1 207 ? -29.657 -3.907 30.629 1.00 82.75 207 SER A N 1
ATOM 1574 C CA . SER A 1 207 ? -30.697 -3.815 29.592 1.00 82.75 207 SER A CA 1
ATOM 1575 C C . SER A 1 207 ? -30.604 -2.548 28.733 1.00 82.75 207 SER A C 1
ATOM 1577 O O . SER A 1 207 ? -31.367 -2.388 27.779 1.00 82.75 207 SER A O 1
ATOM 1579 N N . GLU A 1 208 ? -29.673 -1.651 29.055 1.00 85.06 208 GLU A N 1
ATOM 1580 C CA . GLU A 1 208 ? -29.460 -0.387 28.357 1.00 85.06 208 GLU A CA 1
ATOM 1581 C C . GLU A 1 208 ? -28.230 -0.448 27.445 1.00 85.06 208 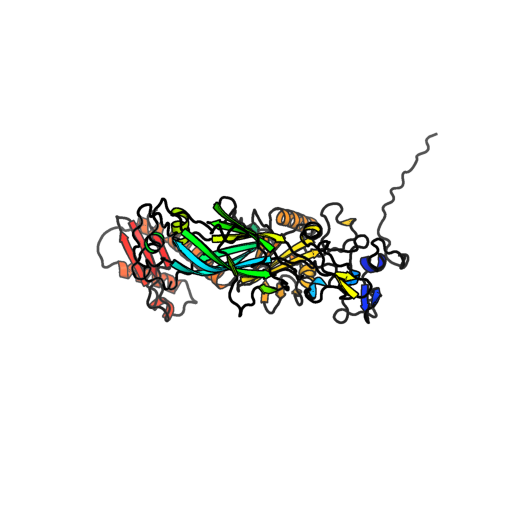GLU A C 1
ATOM 1583 O O . GLU A 1 208 ? -27.399 -1.356 27.515 1.00 85.06 208 GLU A O 1
ATOM 1588 N N . VAL A 1 209 ? -28.128 0.536 26.552 1.00 87.44 209 VAL A N 1
ATOM 1589 C CA . VAL A 1 209 ? -27.020 0.665 25.602 1.00 87.44 209 VAL A CA 1
ATOM 1590 C C . VAL A 1 209 ? -26.332 2.015 25.762 1.00 87.44 209 VAL A C 1
ATOM 1592 O O . VAL A 1 209 ? -26.977 3.029 26.042 1.00 87.44 209 VAL A O 1
ATOM 1595 N N . ALA A 1 210 ? -25.023 2.028 25.541 1.00 87.75 210 ALA A N 1
ATOM 1596 C CA . ALA A 1 210 ? -24.256 3.238 25.298 1.00 87.75 210 ALA A CA 1
ATOM 1597 C C . ALA A 1 210 ? -24.194 3.546 23.798 1.00 87.75 210 ALA A C 1
ATOM 1599 O O . ALA A 1 210 ? -24.380 2.673 22.947 1.00 87.75 210 ALA A O 1
ATOM 1600 N N . TYR A 1 211 ? -23.873 4.794 23.482 1.00 87.44 211 TYR A N 1
ATOM 1601 C CA . TYR A 1 211 ? -23.626 5.269 22.134 1.00 87.44 211 TYR A CA 1
ATOM 1602 C C . TYR A 1 211 ? -22.181 5.683 21.950 1.00 87.44 211 TYR A C 1
ATOM 1604 O O . TYR A 1 211 ? -21.671 6.520 22.698 1.00 87.44 211 TYR A O 1
ATOM 1612 N N . LEU A 1 212 ? -21.565 5.118 20.920 1.00 85.31 212 LEU A N 1
ATOM 1613 C CA . LEU A 1 212 ? -20.206 5.401 20.503 1.00 85.31 212 LEU A CA 1
ATOM 1614 C C . LEU A 1 212 ? -20.187 6.521 19.457 1.00 85.31 212 LEU A C 1
ATOM 1616 O O . LEU A 1 212 ? -20.891 6.474 18.448 1.00 85.31 212 LEU A O 1
ATOM 1620 N N . ASN A 1 213 ? -19.328 7.507 19.689 1.00 84.75 213 ASN A N 1
ATOM 1621 C CA . ASN A 1 213 ? -18.902 8.491 18.707 1.00 84.75 213 ASN A CA 1
ATOM 1622 C C . ASN A 1 213 ? -17.373 8.438 18.589 1.00 84.75 213 ASN A C 1
ATOM 1624 O O . ASN A 1 213 ? -16.655 8.725 19.551 1.00 84.75 213 ASN A O 1
ATOM 1628 N N . GLY A 1 214 ? -16.892 8.032 17.417 1.00 80.94 214 GLY A N 1
ATOM 1629 C CA . GLY A 1 214 ? -15.474 7.957 17.094 1.00 80.94 214 GLY A CA 1
ATOM 1630 C C . GLY A 1 214 ? -15.029 9.166 16.282 1.00 80.94 214 GLY A C 1
ATOM 1631 O O . GLY A 1 214 ? -15.553 9.420 15.201 1.00 80.94 214 GLY A O 1
ATOM 1632 N N . ASN A 1 215 ? -14.018 9.883 16.762 1.00 83.69 215 ASN A N 1
ATOM 1633 C CA . ASN A 1 215 ? -13.367 10.940 16.000 1.00 83.69 215 ASN A CA 1
ATOM 1634 C C . ASN A 1 215 ? -12.214 10.349 15.192 1.00 83.69 215 ASN A C 1
ATOM 1636 O O . ASN A 1 215 ? -11.193 9.960 15.766 1.00 83.69 215 ASN A O 1
ATOM 1640 N N . VAL A 1 216 ? -12.363 10.321 13.871 1.00 86.06 216 VAL A N 1
ATOM 1641 C CA . VAL A 1 216 ? -11.437 9.639 12.968 1.00 86.06 216 VAL A CA 1
ATOM 1642 C C . VAL A 1 216 ? -10.752 10.567 11.973 1.00 86.06 216 VAL A C 1
ATOM 1644 O O . VAL A 1 216 ? -11.251 11.642 11.628 1.00 86.06 216 VAL A O 1
ATOM 1647 N N . LYS A 1 217 ? -9.606 10.115 11.474 1.00 88.50 217 LYS A N 1
ATOM 1648 C CA . LYS A 1 217 ? -8.934 10.671 10.302 1.00 88.50 217 LYS A CA 1
ATOM 1649 C C . LYS A 1 217 ? -8.637 9.556 9.307 1.00 88.50 217 LYS A C 1
ATOM 1651 O O . LYS A 1 217 ? -8.369 8.422 9.701 1.00 88.50 217 LYS A O 1
ATOM 1656 N N . TYR A 1 218 ? -8.685 9.888 8.027 1.00 92.19 218 TYR A N 1
ATOM 1657 C CA . TYR A 1 218 ? -8.278 9.009 6.938 1.00 92.19 218 TYR A CA 1
ATOM 1658 C C . TYR A 1 218 ? -6.818 9.279 6.597 1.00 92.19 218 TYR A C 1
ATOM 1660 O O . TYR A 1 218 ? -6.387 10.428 6.627 1.00 92.19 218 TYR A O 1
ATOM 1668 N N . LEU A 1 219 ? -6.073 8.239 6.256 1.00 91.44 219 LEU A N 1
ATOM 1669 C CA . LEU A 1 219 ? -4.671 8.293 5.856 1.00 91.44 219 LEU A CA 1
ATOM 1670 C C . LEU A 1 219 ? -4.531 7.545 4.534 1.00 91.44 219 LEU A C 1
ATOM 1672 O O . LEU A 1 219 ? -5.026 6.430 4.422 1.00 91.44 219 LEU A O 1
ATOM 1676 N N . ASN A 1 220 ? -3.858 8.121 3.543 1.00 93.88 220 ASN A N 1
ATOM 1677 C CA . ASN A 1 220 ? -3.504 7.382 2.331 1.00 93.88 220 ASN A CA 1
ATOM 1678 C C . ASN A 1 220 ? -2.047 6.916 2.421 1.00 93.88 220 ASN A C 1
ATOM 1680 O O . ASN A 1 220 ? -1.145 7.739 2.318 1.00 93.88 220 ASN A O 1
ATOM 1684 N N . VAL A 1 221 ? -1.804 5.618 2.608 1.00 91.12 221 VAL A N 1
ATOM 1685 C CA . VAL A 1 221 ? -0.441 5.040 2.645 1.00 91.12 221 VAL A CA 1
ATOM 1686 C C . VAL A 1 221 ? 0.039 4.524 1.286 1.00 91.12 221 VAL A C 1
ATOM 1688 O O . VAL A 1 221 ? 1.165 4.038 1.173 1.00 91.12 221 VAL A O 1
ATOM 1691 N N . GLY A 1 222 ? -0.819 4.615 0.267 1.00 93.69 222 GLY A N 1
ATOM 1692 C CA . GLY A 1 222 ? -0.515 4.195 -1.094 1.00 93.69 222 GLY A CA 1
ATOM 1693 C C . GLY A 1 222 ? 0.376 5.194 -1.830 1.00 93.69 222 GLY A C 1
ATOM 1694 O O . GLY A 1 222 ? 1.031 6.052 -1.239 1.00 93.69 222 GLY A O 1
ATOM 1695 N N . THR A 1 223 ? 0.381 5.085 -3.150 1.00 97.38 223 THR A N 1
ATOM 1696 C CA . THR A 1 223 ? 1.231 5.846 -4.072 1.00 97.38 223 THR A CA 1
ATOM 1697 C C . THR A 1 223 ? 0.453 6.777 -4.998 1.00 97.38 223 THR A C 1
ATOM 1699 O O . THR A 1 223 ? 1.071 7.641 -5.614 1.00 97.38 223 THR A O 1
ATOM 1702 N N . ALA A 1 224 ? -0.877 6.656 -5.085 1.00 97.94 224 ALA A N 1
ATOM 1703 C CA . ALA A 1 224 ? -1.725 7.533 -5.895 1.00 97.94 224 ALA A CA 1
ATOM 1704 C C . ALA A 1 224 ? -2.795 8.269 -5.069 1.00 97.94 224 ALA A C 1
ATOM 1706 O O . ALA A 1 224 ? -3.269 7.745 -4.053 1.00 97.94 224 ALA A O 1
ATOM 1707 N N . PRO A 1 225 ? -3.210 9.475 -5.502 1.00 97.56 225 PRO A N 1
ATOM 1708 C CA . PRO A 1 225 ? -4.373 10.148 -4.950 1.00 97.56 225 PRO A CA 1
ATOM 1709 C C . PRO A 1 225 ? -5.650 9.340 -5.161 1.00 97.56 225 PRO A C 1
ATOM 1711 O O . PRO A 1 225 ? -5.807 8.626 -6.151 1.00 97.56 225 PRO A O 1
ATOM 1714 N N . ILE A 1 226 ? -6.604 9.537 -4.262 1.00 97.44 226 ILE A N 1
ATOM 1715 C CA . ILE A 1 226 ? -7.986 9.102 -4.456 1.00 97.44 226 ILE A CA 1
ATOM 1716 C C . ILE A 1 226 ? -8.916 10.296 -4.290 1.00 97.44 226 ILE A C 1
ATOM 1718 O O . ILE A 1 226 ? -8.755 11.096 -3.364 1.00 97.44 226 ILE A O 1
ATOM 1722 N N . TYR A 1 227 ? -9.861 10.421 -5.214 1.00 95.88 227 TYR A N 1
ATOM 1723 C CA . TYR A 1 227 ? -10.876 11.465 -5.239 1.00 95.88 227 TYR A CA 1
ATOM 1724 C C . TYR A 1 227 ? -12.215 10.913 -4.758 1.00 95.88 227 TYR A C 1
ATOM 1726 O O . TYR A 1 227 ? -12.492 9.729 -4.926 1.00 95.88 227 TYR A O 1
ATOM 1734 N N . GLU A 1 228 ? -13.045 11.767 -4.162 1.00 94.62 228 GLU A N 1
ATOM 1735 C CA . GLU A 1 228 ? -14.368 11.389 -3.637 1.00 94.62 228 GLU A CA 1
ATOM 1736 C C . GLU A 1 228 ? -14.331 10.146 -2.727 1.00 94.62 228 GLU A C 1
ATOM 1738 O O . GLU A 1 228 ? -15.106 9.202 -2.880 1.00 94.62 228 GLU A O 1
ATOM 1743 N N . VAL A 1 229 ? -13.398 10.144 -1.774 1.00 94.19 229 VAL A N 1
ATOM 1744 C CA . VAL A 1 229 ? -13.048 8.975 -0.963 1.00 94.19 229 VAL A CA 1
ATOM 1745 C C . VAL A 1 229 ? -14.185 8.586 -0.029 1.00 94.19 229 VAL A C 1
ATOM 1747 O O . VAL A 1 229 ? -14.608 9.384 0.815 1.00 94.19 229 VAL A O 1
ATOM 1750 N N . ARG A 1 230 ? -14.623 7.329 -0.134 1.00 91.62 230 ARG A N 1
ATOM 1751 C CA . ARG A 1 230 ? -15.667 6.737 0.705 1.00 91.62 230 ARG A CA 1
ATOM 1752 C C . ARG A 1 230 ? -15.233 5.362 1.230 1.00 91.62 230 ARG A C 1
ATOM 1754 O O . ARG A 1 230 ? -15.512 4.347 0.589 1.00 91.62 230 ARG A O 1
ATOM 1761 N N . PRO A 1 231 ? -14.523 5.295 2.370 1.00 90.81 231 PRO A N 1
ATOM 1762 C CA . PRO A 1 231 ? -14.197 4.017 2.992 1.00 90.81 231 PRO A CA 1
ATOM 1763 C C . PRO A 1 231 ? -15.442 3.338 3.586 1.00 90.81 231 PRO A C 1
ATOM 1765 O O . PRO A 1 231 ? -16.330 3.999 4.126 1.00 90.81 231 PRO A O 1
ATOM 1768 N N . THR A 1 232 ? -15.471 2.008 3.522 1.00 88.31 232 THR A N 1
ATOM 1769 C CA . THR A 1 232 ? -16.399 1.142 4.259 1.00 88.31 232 THR A CA 1
ATOM 1770 C C . THR A 1 232 ? -15.643 0.459 5.380 1.00 88.31 232 THR A C 1
ATOM 1772 O O . THR A 1 232 ? -14.616 -0.184 5.144 1.00 88.31 232 THR A O 1
ATOM 1775 N N . LEU A 1 233 ? -16.152 0.616 6.595 1.00 86.50 233 LEU A N 1
ATOM 1776 C CA . LEU A 1 233 ? -15.468 0.247 7.816 1.00 86.50 233 LEU A CA 1
ATOM 1777 C C . LEU A 1 233 ? -16.249 -0.743 8.662 1.00 86.50 233 LEU A C 1
ATOM 1779 O O . LEU A 1 233 ? -17.447 -0.555 8.847 1.00 86.50 233 LEU A O 1
ATOM 1783 N N . ASN A 1 234 ? -15.545 -1.678 9.295 1.00 86.06 234 ASN A N 1
ATOM 1784 C CA . ASN A 1 234 ? -16.051 -2.436 10.434 1.00 86.06 234 ASN A CA 1
ATOM 1785 C C . ASN A 1 234 ? -15.404 -1.951 11.733 1.00 86.06 234 ASN A C 1
ATOM 1787 O O . ASN A 1 234 ? -14.188 -1.791 11.814 1.00 86.06 234 ASN A O 1
ATOM 1791 N N . PHE A 1 235 ? -16.224 -1.767 12.761 1.00 84.06 235 PHE A N 1
ATOM 1792 C CA . PHE A 1 235 ? -15.802 -1.587 14.145 1.00 84.06 235 PHE A CA 1
ATOM 1793 C C . PHE A 1 235 ? -15.919 -2.930 14.842 1.00 84.06 235 PHE A C 1
ATOM 1795 O O . PHE A 1 235 ? -17.020 -3.468 14.948 1.00 84.06 235 PHE A O 1
ATOM 1802 N N . VAL A 1 236 ? -14.805 -3.474 15.306 1.00 84.06 236 VAL A N 1
ATOM 1803 C CA . VAL A 1 236 ? -14.708 -4.819 15.870 1.00 84.06 236 VAL A CA 1
ATOM 1804 C C . VAL A 1 236 ? -14.175 -4.722 17.293 1.00 84.06 236 VAL A C 1
ATOM 1806 O O . VAL A 1 236 ? -13.179 -4.052 17.540 1.00 84.06 236 VAL A O 1
ATOM 1809 N N . LEU A 1 237 ? -14.844 -5.365 18.246 1.00 81.62 237 LEU A N 1
ATOM 1810 C CA . LEU A 1 237 ? -14.381 -5.431 19.629 1.00 81.62 237 LEU A CA 1
ATOM 1811 C C . LEU A 1 237 ? -13.498 -6.664 19.815 1.00 81.62 237 LEU A C 1
ATOM 1813 O O . LEU A 1 237 ? -14.000 -7.788 19.773 1.00 81.62 237 LEU A O 1
ATOM 1817 N N . GLY A 1 238 ? -12.206 -6.442 20.038 1.00 70.62 238 GLY A N 1
ATOM 1818 C CA . GLY A 1 238 ? -11.176 -7.476 20.035 1.00 70.62 238 GLY A CA 1
ATOM 1819 C C . GLY A 1 238 ? -10.356 -7.491 18.744 1.00 70.62 238 GLY A C 1
ATOM 1820 O O . GLY A 1 238 ? -10.479 -6.616 17.888 1.00 70.62 238 GLY A O 1
ATOM 1821 N N . ILE A 1 239 ? -9.481 -8.491 18.628 1.00 67.56 239 ILE A N 1
ATOM 1822 C CA . ILE A 1 239 ? -8.586 -8.689 17.482 1.00 67.56 239 ILE A CA 1
ATOM 1823 C C . ILE A 1 239 ? -8.854 -10.072 16.882 1.00 67.56 239 ILE A C 1
ATOM 1825 O O . ILE A 1 239 ? -8.982 -11.061 17.603 1.00 67.56 239 ILE A O 1
ATOM 1829 N N . GLY A 1 240 ? -8.884 -10.153 15.552 1.00 61.91 240 GLY A N 1
ATOM 1830 C CA . GLY A 1 240 ? -8.982 -11.415 14.814 1.00 61.91 240 GLY A CA 1
ATOM 1831 C C . GLY A 1 240 ? -10.409 -11.816 14.435 1.00 61.91 240 GLY A C 1
ATOM 1832 O O . GLY A 1 240 ? -11.384 -11.194 14.846 1.00 61.91 240 GLY A O 1
ATOM 1833 N N . GLU A 1 241 ? -10.524 -12.870 13.627 1.00 63.38 241 GLU A N 1
ATOM 1834 C CA . GLU A 1 241 ? -11.755 -13.237 12.899 1.00 63.38 241 GLU A CA 1
ATOM 1835 C C . GLU A 1 241 ? -12.929 -13.677 13.786 1.00 63.38 241 GLU A C 1
ATOM 1837 O O . GLU A 1 241 ? -14.078 -13.615 13.362 1.00 63.38 241 GLU A O 1
ATOM 1842 N N . LEU A 1 242 ? -12.656 -14.105 15.021 1.00 67.19 242 LEU A N 1
ATOM 1843 C CA . LEU A 1 242 ? -13.685 -14.514 15.985 1.00 67.19 242 LEU A CA 1
ATOM 1844 C C . LEU A 1 242 ? -14.226 -13.344 16.822 1.00 67.19 242 LEU A C 1
ATOM 1846 O O . LEU A 1 242 ? -15.066 -13.551 17.696 1.00 67.19 242 LEU A O 1
ATOM 1850 N N . SER A 1 243 ? -13.721 -12.130 16.593 1.00 76.31 243 SER A N 1
ATOM 1851 C CA . SER A 1 243 ? -14.114 -10.938 17.342 1.00 76.31 243 SER A CA 1
ATOM 1852 C C . SER A 1 243 ? -15.448 -10.371 16.855 1.00 76.31 243 SER A C 1
ATOM 1854 O O . SER A 1 243 ? -15.799 -10.442 15.677 1.00 76.31 243 SER A O 1
ATOM 1856 N N . ASN A 1 244 ? -16.205 -9.773 17.774 1.00 79.12 244 ASN A N 1
ATOM 1857 C CA . ASN A 1 244 ? -17.557 -9.303 17.489 1.00 79.12 244 ASN A CA 1
ATOM 1858 C C . ASN A 1 244 ? -17.529 -7.972 16.727 1.00 79.12 244 ASN A C 1
ATOM 1860 O O . ASN A 1 244 ? -17.046 -6.964 17.246 1.00 79.12 244 ASN A O 1
ATOM 1864 N N . THR A 1 245 ? -18.111 -7.943 15.525 1.00 86.06 245 THR A N 1
ATOM 1865 C CA . THR A 1 245 ? -18.364 -6.685 14.805 1.00 86.06 245 THR A CA 1
ATOM 1866 C C . THR A 1 245 ? -19.508 -5.930 15.480 1.00 86.06 245 THR A C 1
ATOM 1868 O O . THR A 1 245 ? -20.631 -6.422 15.559 1.00 86.06 245 THR A O 1
ATOM 1871 N N . ILE A 1 246 ? -19.213 -4.730 15.971 1.00 85.69 246 ILE A N 1
ATOM 1872 C CA . ILE A 1 246 ? -20.159 -3.809 16.607 1.00 85.69 246 ILE A CA 1
ATOM 1873 C C . ILE A 1 246 ? -20.990 -3.081 15.548 1.00 85.69 246 ILE A C 1
ATOM 1875 O O . ILE A 1 246 ? -22.202 -2.933 15.695 1.00 85.69 246 ILE A O 1
ATOM 1879 N N . ALA A 1 247 ? -20.333 -2.580 14.500 1.00 84.56 247 ALA A N 1
ATOM 1880 C CA . ALA A 1 247 ? -20.979 -1.787 13.464 1.00 84.56 247 ALA A CA 1
ATOM 1881 C C . ALA A 1 247 ? -20.204 -1.833 12.150 1.00 84.56 247 ALA A C 1
ATOM 1883 O O . ALA A 1 247 ? -18.975 -1.879 12.150 1.00 84.56 247 ALA A O 1
ATOM 1884 N N . THR A 1 248 ? -20.940 -1.720 11.046 1.00 85.88 248 THR A N 1
ATOM 1885 C CA . THR A 1 248 ? -20.391 -1.473 9.712 1.00 85.88 248 THR A CA 1
ATOM 1886 C C . THR A 1 248 ? -20.860 -0.102 9.240 1.00 85.88 248 THR A C 1
ATOM 1888 O O . THR A 1 248 ? -22.058 0.177 9.260 1.00 85.88 248 THR A O 1
ATOM 1891 N N . ILE A 1 249 ? -19.931 0.767 8.843 1.00 82.75 249 ILE A N 1
ATOM 1892 C CA . ILE A 1 249 ? -20.208 2.156 8.461 1.00 82.75 249 ILE A CA 1
ATOM 1893 C C . ILE A 1 249 ? -19.603 2.434 7.093 1.00 82.75 249 ILE A C 1
ATOM 1895 O O . ILE A 1 249 ? -18.411 2.235 6.880 1.00 82.75 249 ILE A O 1
ATOM 1899 N N . ILE A 1 250 ? -20.421 2.948 6.181 1.00 83.25 250 ILE A N 1
ATOM 1900 C CA . ILE A 1 250 ? -19.971 3.466 4.888 1.00 83.25 250 ILE A CA 1
ATOM 1901 C C . ILE A 1 250 ? -19.858 4.985 5.009 1.00 83.25 250 ILE A C 1
ATOM 1903 O O . ILE A 1 250 ? -20.775 5.639 5.517 1.00 83.25 250 ILE A O 1
ATOM 1907 N N . ALA A 1 251 ? -18.740 5.553 4.559 1.00 82.25 251 ALA A N 1
ATOM 1908 C CA . ALA A 1 251 ? -18.579 6.997 4.479 1.00 82.25 251 ALA A CA 1
ATOM 1909 C C . ALA A 1 251 ? -19.581 7.615 3.487 1.00 82.25 251 ALA A C 1
ATOM 1911 O O . ALA A 1 251 ? -19.781 7.145 2.366 1.00 82.25 251 ALA A O 1
ATOM 1912 N N . LYS A 1 252 ? -20.209 8.701 3.929 1.00 77.69 252 LYS A N 1
ATOM 1913 C CA . LYS A 1 252 ? -21.345 9.386 3.290 1.00 77.69 252 LYS A CA 1
ATOM 1914 C C . LYS A 1 252 ? -20.941 10.760 2.785 1.00 77.69 252 LYS A C 1
ATOM 1916 O O . LYS A 1 252 ? -19.812 11.188 2.998 1.00 77.69 252 LYS A O 1
ATOM 1921 N N . SER A 1 253 ? -21.865 11.502 2.178 1.00 74.94 253 SER A N 1
ATOM 1922 C CA . SER A 1 253 ? -21.603 12.844 1.631 1.00 74.94 253 SER A CA 1
ATOM 1923 C C . SER A 1 253 ? -20.953 13.814 2.631 1.00 74.94 253 SER A C 1
ATOM 1925 O O . SER A 1 253 ? -20.029 14.531 2.266 1.00 74.94 253 SER A O 1
ATOM 1927 N N . ASN A 1 254 ? -21.361 13.801 3.904 1.00 71.56 254 ASN A N 1
ATOM 1928 C CA . ASN A 1 254 ? -20.796 14.646 4.969 1.00 71.56 254 ASN A CA 1
ATOM 1929 C C . ASN A 1 254 ? -19.449 14.150 5.534 1.00 71.56 254 ASN A C 1
ATOM 1931 O O . ASN A 1 254 ? -18.837 14.842 6.344 1.00 71.56 254 ASN A O 1
ATOM 1935 N N . THR A 1 255 ? -19.008 12.956 5.142 1.00 80.94 255 THR A N 1
ATOM 1936 C CA . THR A 1 255 ? -17.745 12.330 5.571 1.00 80.94 255 THR A CA 1
ATOM 1937 C C . THR A 1 255 ? -16.870 11.918 4.383 1.00 80.94 255 THR A C 1
ATOM 1939 O O . THR A 1 255 ? -15.832 11.293 4.568 1.00 80.94 255 THR A O 1
ATOM 1942 N N . THR A 1 256 ? -17.256 12.310 3.162 1.00 86.44 256 THR A N 1
ATOM 1943 C CA . THR A 1 256 ? -16.501 12.073 1.928 1.00 86.44 256 THR A CA 1
ATOM 1944 C C . THR A 1 256 ? -15.341 13.056 1.861 1.00 86.44 256 THR A C 1
ATOM 1946 O O . THR A 1 256 ? -15.534 14.266 1.996 1.00 86.44 256 THR A O 1
ATOM 1949 N N . ALA A 1 257 ? -14.135 12.548 1.623 1.00 89.88 257 ALA A N 1
ATOM 1950 C CA . ALA A 1 257 ? -12.988 13.401 1.342 1.00 89.88 257 ALA A CA 1
ATOM 1951 C C . ALA A 1 257 ? -12.947 13.727 -0.154 1.00 89.88 257 ALA A C 1
ATOM 1953 O O . ALA A 1 257 ? -12.986 12.821 -0.983 1.00 89.88 257 ALA A O 1
ATOM 1954 N N . ASN A 1 258 ? -12.825 15.005 -0.520 1.00 92.44 258 ASN A N 1
ATOM 1955 C CA . ASN A 1 258 ? -12.737 15.387 -1.936 1.00 92.44 258 ASN A CA 1
ATOM 1956 C C . ASN A 1 258 ? -11.498 14.790 -2.610 1.00 92.44 258 ASN A C 1
ATOM 1958 O O . ASN A 1 258 ? -11.578 14.319 -3.740 1.00 92.44 258 ASN A O 1
ATOM 1962 N N . VAL A 1 259 ? -10.360 14.821 -1.914 1.00 94.88 259 VAL A N 1
ATOM 1963 C CA . VAL A 1 259 ? -9.100 14.225 -2.355 1.00 94.88 259 VAL A CA 1
ATOM 1964 C C . VAL A 1 259 ? -8.238 13.888 -1.144 1.00 94.88 259 VAL A C 1
ATOM 1966 O O . VAL A 1 259 ? -8.193 14.660 -0.183 1.00 94.88 259 VAL A O 1
ATOM 1969 N N . ILE A 1 260 ? -7.536 12.758 -1.198 1.00 96.19 260 ILE A N 1
ATOM 1970 C CA . ILE A 1 260 ? -6.471 12.426 -0.247 1.00 96.19 260 ILE A CA 1
ATOM 1971 C C . ILE A 1 260 ? -5.220 12.052 -1.037 1.00 96.19 260 ILE A C 1
ATOM 1973 O O . ILE A 1 260 ? -5.177 11.017 -1.705 1.00 96.19 260 ILE A O 1
ATOM 1977 N N . LEU A 1 261 ? -4.203 12.913 -0.962 1.00 96.75 261 LEU A N 1
ATOM 1978 C CA . LEU A 1 261 ? -2.899 12.666 -1.575 1.00 96.75 261 LEU A CA 1
ATOM 1979 C C . LEU A 1 261 ? -2.153 11.538 -0.836 1.00 96.75 261 LEU A C 1
ATOM 1981 O O . LEU A 1 261 ? -2.386 11.346 0.360 1.00 96.75 261 LEU A O 1
ATOM 1985 N N . PRO A 1 262 ? -1.242 10.815 -1.504 1.00 95.44 262 PRO A N 1
ATOM 1986 C CA . PRO A 1 262 ? -0.335 9.873 -0.851 1.00 95.44 262 PRO A CA 1
ATOM 1987 C C . PRO A 1 262 ? 0.402 10.497 0.341 1.00 95.44 262 PRO A C 1
ATOM 1989 O O . PRO A 1 262 ? 0.879 11.629 0.271 1.00 95.44 262 PRO A O 1
ATOM 1992 N N . GLY A 1 263 ? 0.471 9.772 1.456 1.00 90.56 263 GLY A N 1
ATOM 1993 C CA . GLY A 1 263 ? 1.049 10.219 2.728 1.00 90.56 263 GLY A CA 1
ATOM 1994 C C . GLY A 1 263 ? 0.236 11.283 3.480 1.00 90.56 263 GLY A C 1
ATOM 1995 O O . GLY A 1 263 ? 0.591 11.638 4.605 1.00 90.56 263 GLY A O 1
ATOM 1996 N N . ALA A 1 264 ? -0.846 11.808 2.896 1.00 92.62 264 ALA A N 1
ATOM 1997 C CA . ALA A 1 264 ? -1.658 12.846 3.515 1.00 92.62 264 ALA A CA 1
ATOM 1998 C C . ALA A 1 264 ? -2.750 12.268 4.422 1.00 92.62 264 ALA A C 1
ATOM 2000 O O . ALA A 1 264 ? -3.199 11.128 4.273 1.00 92.62 264 ALA A O 1
ATOM 2001 N N . ILE A 1 265 ? -3.199 13.112 5.352 1.00 90.44 265 ILE A N 1
ATOM 2002 C CA . ILE A 1 265 ? -4.252 12.806 6.316 1.00 90.44 265 ILE A CA 1
ATOM 2003 C C . ILE A 1 265 ? -5.444 13.730 6.064 1.00 90.44 265 ILE A C 1
ATOM 2005 O O . ILE A 1 265 ? -5.261 14.930 5.860 1.00 90.44 265 ILE A O 1
ATOM 2009 N N . PHE A 1 266 ? -6.659 13.188 6.119 1.00 90.88 266 PHE A N 1
ATOM 2010 C CA . PHE A 1 266 ? -7.899 13.945 5.988 1.00 90.88 266 PHE A CA 1
ATOM 2011 C C . PHE A 1 266 ? -8.820 13.763 7.204 1.00 90.88 266 PHE A C 1
ATOM 2013 O O . PHE A 1 266 ? -9.091 12.629 7.603 1.00 90.88 266 PHE A O 1
ATOM 2020 N N . PRO A 1 267 ? -9.376 14.849 7.765 1.00 90.62 267 PRO A N 1
ATOM 2021 C CA . PRO A 1 267 ? -8.972 16.242 7.574 1.00 90.62 267 PRO A CA 1
ATOM 2022 C C . PRO A 1 267 ? -7.521 16.452 8.036 1.00 90.62 267 PRO A C 1
ATOM 2024 O O . PRO A 1 267 ? -7.022 15.659 8.845 1.00 90.62 267 PRO A O 1
ATOM 2027 N N . ASP A 1 268 ? -6.859 17.507 7.549 1.00 86.69 268 ASP A N 1
ATOM 2028 C CA . ASP A 1 268 ? -5.435 17.784 7.819 1.00 86.69 268 ASP A CA 1
ATOM 2029 C C . ASP A 1 268 ? -5.122 17.736 9.329 1.00 86.69 268 ASP A C 1
ATOM 2031 O O . ASP A 1 268 ? -6.002 17.957 10.164 1.00 86.69 268 ASP A O 1
ATOM 2035 N N . LYS A 1 269 ? -3.877 17.444 9.723 1.00 79.69 269 LYS A N 1
ATOM 2036 C CA . LYS A 1 269 ? -3.419 17.397 11.124 1.00 79.69 269 LYS A CA 1
ATOM 2037 C C . LYS A 1 269 ? -3.870 18.610 11.952 1.00 79.69 269 LYS A C 1
ATOM 2039 O O . LYS A 1 269 ? -4.221 18.422 13.113 1.00 79.69 269 LYS A O 1
ATOM 2044 N N . VAL A 1 270 ? -3.923 19.810 11.368 1.00 79.81 270 VAL A N 1
ATOM 2045 C CA . VAL A 1 270 ? -4.361 21.038 12.071 1.00 79.81 270 VAL A CA 1
ATOM 2046 C C . VAL A 1 270 ? -5.882 21.181 12.206 1.00 79.81 270 VAL A C 1
ATOM 2048 O O . VAL A 1 270 ? -6.364 22.030 12.954 1.00 79.81 270 VAL A O 1
ATOM 2051 N N . GLN A 1 271 ? -6.649 20.375 11.473 1.00 83.69 271 GLN A N 1
ATOM 2052 C CA . GLN A 1 271 ? -8.107 20.386 11.477 1.00 83.69 271 GLN A CA 1
ATOM 2053 C C . GLN A 1 271 ? -8.672 19.323 12.422 1.00 83.69 271 GLN A C 1
ATOM 2055 O O . GLN A 1 271 ? -8.083 18.259 12.648 1.00 83.69 271 GLN A O 1
ATOM 2060 N N . ASN A 1 272 ? -9.869 19.600 12.939 1.00 82.12 272 ASN A N 1
ATOM 2061 C CA . ASN A 1 272 ? -10.609 18.641 13.749 1.00 82.12 272 ASN A CA 1
ATOM 2062 C C . ASN A 1 272 ? -10.938 17.374 12.945 1.00 82.12 272 ASN A C 1
ATOM 2064 O O . ASN A 1 272 ? -11.082 17.403 11.725 1.00 82.12 272 ASN A O 1
ATOM 2068 N N . SER A 1 273 ? -11.031 16.254 13.657 1.00 85.56 273 SER A N 1
ATOM 2069 C CA . SER A 1 273 ? -11.312 14.934 13.077 1.00 85.56 273 SER A CA 1
ATOM 2070 C C . SER A 1 273 ? -12.768 14.823 12.607 1.00 85.56 273 SER A C 1
ATOM 2072 O O . SER A 1 273 ? -13.628 15.573 13.072 1.00 85.56 273 SER A O 1
ATOM 2074 N N . ILE A 1 274 ? -13.051 13.865 11.723 1.00 85.44 274 ILE A N 1
ATOM 2075 C CA . ILE A 1 274 ? -14.421 13.522 11.322 1.00 85.44 274 ILE A CA 1
ATOM 2076 C C . ILE A 1 274 ? -15.102 12.821 12.492 1.00 85.44 274 ILE A C 1
ATOM 2078 O O . ILE A 1 274 ? -14.552 11.871 13.040 1.00 85.44 274 ILE A O 1
ATOM 2082 N N . ALA A 1 275 ? -16.300 13.267 12.859 1.00 82.88 275 ALA A N 1
ATOM 2083 C CA . ALA A 1 275 ? -17.122 12.559 13.829 1.00 82.88 275 ALA A CA 1
ATOM 2084 C C . ALA A 1 275 ? -17.897 11.435 13.130 1.00 82.88 275 ALA A C 1
ATOM 2086 O O . ALA A 1 275 ? -18.682 11.685 12.214 1.00 82.88 275 ALA A O 1
ATOM 2087 N N . TRP A 1 276 ? -17.701 10.207 13.593 1.00 78.88 276 TRP A N 1
ATOM 2088 C CA . TRP A 1 276 ? -18.509 9.054 13.232 1.00 78.88 276 TRP A CA 1
ATOM 2089 C C . TRP A 1 276 ? -19.357 8.631 14.410 1.00 78.88 276 TRP A C 1
ATOM 2091 O O . TRP A 1 276 ? -18.917 7.946 15.331 1.00 78.88 276 TRP A O 1
ATOM 2101 N N . ASN A 1 277 ? -20.604 9.071 14.351 1.00 69.81 277 ASN A N 1
ATOM 2102 C CA . ASN A 1 277 ? -21.596 8.885 15.391 1.00 69.81 277 ASN A CA 1
ATOM 2103 C C . ASN A 1 277 ? -22.846 8.153 14.897 1.00 69.81 277 ASN A C 1
ATOM 2105 O O . ASN A 1 277 ? -23.718 7.882 15.716 1.00 69.81 277 ASN A O 1
ATOM 2109 N N . THR A 1 278 ? -22.961 7.846 13.599 1.00 62.81 278 THR A N 1
ATOM 2110 C CA . THR A 1 278 ? -24.182 7.289 13.001 1.00 62.81 278 THR A CA 1
ATOM 2111 C C . THR A 1 278 ? -23.901 6.252 11.912 1.00 62.81 278 THR A C 1
ATOM 2113 O O . THR A 1 278 ? -22.940 6.343 11.146 1.00 62.81 278 THR A O 1
ATOM 2116 N N . ILE A 1 279 ? -24.782 5.256 11.831 1.00 64.19 279 ILE A N 1
ATOM 2117 C CA . ILE A 1 279 ? -24.712 4.131 10.895 1.00 64.19 279 ILE A CA 1
ATOM 2118 C C . ILE A 1 279 ? -25.491 4.438 9.604 1.00 64.19 279 ILE A C 1
ATOM 2120 O O . ILE A 1 279 ? -25.090 3.980 8.539 1.00 64.19 279 ILE A O 1
ATOM 2124 N N . ASP A 1 280 ? -26.502 5.319 9.616 1.00 57.28 280 ASP A N 1
ATOM 2125 C CA . ASP A 1 280 ? -27.337 5.645 8.433 1.00 57.28 280 ASP A CA 1
ATOM 2126 C C . ASP A 1 280 ? -27.111 7.040 7.810 1.00 57.28 280 ASP A C 1
ATOM 2128 O O . ASP A 1 280 ? -26.484 7.918 8.410 1.00 57.28 280 ASP A O 1
ATOM 2132 N N . ASP A 1 281 ? -27.604 7.222 6.582 1.00 54.22 281 ASP A N 1
ATOM 2133 C CA . ASP A 1 281 ? -27.442 8.425 5.744 1.00 54.22 281 ASP A CA 1
ATOM 2134 C C . ASP A 1 281 ? -28.168 9.673 6.272 1.00 54.22 281 ASP A C 1
ATOM 2136 O O . ASP A 1 281 ? -27.869 10.793 5.858 1.00 54.22 281 ASP A O 1
ATOM 2140 N N . PHE A 1 282 ? -29.103 9.495 7.204 1.00 60.47 282 PHE A N 1
ATOM 2141 C CA . PHE A 1 282 ? -29.913 10.557 7.801 1.00 60.47 282 PHE A CA 1
ATOM 2142 C C . PHE A 1 282 ? -29.420 10.946 9.198 1.00 60.47 282 PHE A C 1
ATOM 2144 O O . PHE A 1 282 ? -30.088 11.708 9.897 1.00 60.47 282 PHE A O 1
ATOM 2151 N N . ASN A 1 283 ? -28.269 10.416 9.623 1.00 61.44 283 ASN A N 1
ATOM 2152 C CA . ASN A 1 283 ? -27.735 10.554 10.973 1.00 61.44 283 ASN A CA 1
ATOM 2153 C C . ASN A 1 283 ? -28.720 10.116 12.078 1.00 61.44 283 ASN A C 1
ATOM 2155 O O . ASN A 1 283 ? -28.748 10.706 13.156 1.00 61.44 283 ASN A O 1
ATOM 2159 N N . SER A 1 284 ? -29.543 9.101 11.813 1.00 58.22 284 SER A N 1
ATOM 2160 C CA . SER A 1 284 ? -30.673 8.709 12.667 1.00 58.22 284 SER A CA 1
ATOM 2161 C C . SER A 1 284 ? -30.402 7.493 13.569 1.00 58.22 284 SER A C 1
ATOM 2163 O O . SER A 1 284 ? -31.085 7.322 14.577 1.00 58.22 284 SER A O 1
ATOM 2165 N N . GLN A 1 285 ? -29.402 6.663 13.261 1.00 73.69 285 GLN A N 1
ATOM 2166 C CA . GLN A 1 285 ? -29.053 5.451 14.010 1.00 73.69 285 GLN A CA 1
ATOM 2167 C C . GLN A 1 285 ? -27.638 5.559 14.581 1.00 73.69 285 GLN A C 1
ATOM 2169 O O . GLN A 1 285 ? -26.672 5.358 13.845 1.00 73.69 285 GLN A O 1
ATOM 2174 N N . PRO A 1 286 ? -27.483 5.852 15.880 1.00 81.56 286 PRO A N 1
ATOM 2175 C CA . PRO A 1 286 ? -26.178 5.870 16.525 1.00 81.56 286 PRO A CA 1
ATOM 2176 C C . PRO A 1 286 ? -25.518 4.489 16.612 1.00 81.56 286 PRO A C 1
ATOM 2178 O O . PRO A 1 286 ? -26.204 3.462 16.594 1.00 81.56 286 PRO A O 1
ATOM 2181 N N . ILE A 1 287 ? -24.195 4.462 16.785 1.00 83.69 287 ILE A N 1
ATOM 2182 C CA . ILE A 1 287 ? -23.444 3.224 17.033 1.00 83.69 287 ILE A CA 1
ATOM 2183 C C . ILE A 1 287 ? -23.716 2.761 18.467 1.00 83.69 287 ILE A C 1
ATOM 2185 O O . ILE A 1 287 ? -23.354 3.454 19.414 1.00 83.69 287 ILE A O 1
ATOM 2189 N N . LYS A 1 288 ? -24.374 1.612 18.633 1.00 88.56 288 LYS A N 1
ATOM 2190 C CA . LYS A 1 288 ? -24.812 1.094 19.938 1.00 88.56 288 LYS A CA 1
ATOM 2191 C C . LYS A 1 288 ? -23.803 0.103 20.504 1.00 88.56 288 LYS A C 1
ATOM 2193 O O . LYS A 1 288 ? -23.357 -0.789 19.791 1.00 88.56 288 LYS A O 1
ATOM 2198 N N . LEU A 1 289 ? -23.521 0.232 21.794 1.00 88.12 289 LEU A N 1
ATOM 2199 C CA . LEU A 1 289 ? -22.760 -0.726 22.588 1.00 88.12 289 LEU A CA 1
ATOM 2200 C C . LEU A 1 289 ? -23.637 -1.226 23.731 1.00 88.12 289 LEU A C 1
ATOM 2202 O O . LEU A 1 289 ? -24.244 -0.421 24.435 1.00 88.12 289 LEU A O 1
ATOM 2206 N N . ASN A 1 290 ? -23.709 -2.537 23.929 1.00 89.88 290 ASN A N 1
ATOM 2207 C CA . ASN A 1 290 ? -24.349 -3.091 25.118 1.00 89.88 290 ASN A CA 1
ATOM 2208 C C . ASN A 1 290 ? -23.440 -2.941 26.354 1.00 89.88 290 ASN A C 1
ATOM 2210 O O . ASN A 1 290 ? -22.271 -2.563 26.252 1.00 89.88 290 ASN A O 1
ATOM 2214 N N . TYR A 1 291 ? -23.988 -3.244 27.529 1.00 88.50 291 TYR A N 1
ATOM 2215 C CA . TYR A 1 291 ? -23.279 -3.149 28.805 1.00 88.50 291 TYR A CA 1
ATOM 2216 C C . TYR A 1 291 ? -21.943 -3.923 28.817 1.00 88.50 291 TYR A C 1
ATOM 2218 O O . TYR A 1 291 ? -20.909 -3.365 29.181 1.00 88.50 291 TYR A O 1
ATOM 2226 N N . GLU A 1 292 ? -21.944 -5.176 28.356 1.00 89.25 292 GLU A N 1
ATOM 2227 C CA . GLU A 1 292 ? -20.756 -6.046 28.335 1.00 89.25 292 GLU A CA 1
ATOM 2228 C C . GLU A 1 292 ? -19.660 -5.511 27.400 1.00 89.25 292 GLU A C 1
ATOM 2230 O O . GLU A 1 292 ? -18.476 -5.576 27.717 1.00 89.25 292 GLU A O 1
ATOM 2235 N N . GLN A 1 293 ? -20.042 -4.926 26.263 1.00 89.25 293 GLN A N 1
ATOM 2236 C CA . GLN A 1 293 ? -19.113 -4.304 25.321 1.00 89.25 293 GLN A CA 1
ATOM 2237 C C . GLN A 1 293 ? -18.456 -3.050 25.915 1.00 89.25 293 GLN A C 1
ATOM 2239 O O . GLN A 1 293 ? -17.278 -2.801 25.663 1.00 89.25 293 GLN A O 1
ATOM 2244 N N . VAL A 1 294 ? -19.184 -2.273 26.726 1.00 86.44 294 VAL A N 1
ATOM 2245 C CA . VAL A 1 294 ? -18.616 -1.122 27.449 1.00 86.44 294 VAL A CA 1
ATOM 2246 C C . VAL A 1 294 ? -17.623 -1.585 28.519 1.00 86.44 294 VAL A C 1
ATOM 2248 O O . VAL A 1 294 ? -16.541 -1.009 28.623 1.00 86.44 294 VAL A O 1
ATOM 2251 N N . GLU A 1 295 ? -17.943 -2.637 29.280 1.00 85.38 295 GLU A N 1
ATOM 2252 C CA . GLU A 1 295 ? -17.010 -3.210 30.264 1.00 85.38 295 GLU A CA 1
ATOM 2253 C C . GLU A 1 295 ? -15.762 -3.809 29.606 1.00 85.38 295 GLU A C 1
ATOM 2255 O O . GLU A 1 295 ? -14.648 -3.616 30.096 1.00 85.38 295 GLU A O 1
ATOM 2260 N N . ALA A 1 296 ? -15.917 -4.484 28.468 1.00 81.56 296 ALA A N 1
ATOM 2261 C CA . ALA A 1 296 ? -14.796 -5.008 27.697 1.00 81.56 296 ALA A CA 1
ATOM 2262 C C . ALA A 1 296 ? -13.836 -3.886 27.261 1.00 81.56 296 ALA A C 1
ATOM 2264 O O . ALA A 1 296 ? -12.630 -3.990 27.481 1.00 81.56 296 ALA A O 1
ATOM 2265 N N . LEU A 1 297 ? -14.356 -2.773 26.729 1.00 79.12 297 LEU A N 1
ATOM 2266 C CA . LEU A 1 297 ? -13.529 -1.612 26.376 1.00 79.12 297 LEU A CA 1
ATOM 2267 C C . LEU A 1 297 ? -12.825 -1.005 27.598 1.00 79.12 297 LEU A C 1
ATOM 2269 O O . LEU A 1 297 ? -11.648 -0.657 27.515 1.00 79.12 297 LEU A O 1
ATOM 2273 N N . GLN A 1 298 ? -13.523 -0.895 28.734 1.00 78.44 298 GLN A N 1
ATOM 2274 C CA . GLN A 1 298 ? -12.947 -0.365 29.974 1.00 78.44 298 GLN A CA 1
ATOM 2275 C C . GLN A 1 298 ? -11.825 -1.263 30.523 1.00 78.44 298 GLN A C 1
ATOM 2277 O O . GLN A 1 298 ? -10.852 -0.770 31.084 1.00 78.44 298 GLN A O 1
ATOM 2282 N N . THR A 1 299 ? -11.957 -2.583 30.382 1.00 75.12 299 THR A N 1
ATOM 2283 C CA . THR A 1 299 ? -10.971 -3.565 30.871 1.00 75.12 299 THR A CA 1
ATOM 2284 C C . THR A 1 299 ? -9.781 -3.759 29.928 1.00 75.12 299 THR A C 1
ATOM 2286 O O . THR A 1 299 ? -8.885 -4.547 30.229 1.00 75.12 299 THR A O 1
ATOM 2289 N N . GLY A 1 300 ? -9.735 -3.014 28.819 1.00 65.94 300 GLY A N 1
ATOM 2290 C CA . GLY A 1 300 ? -8.607 -2.991 27.892 1.00 65.94 300 GLY A CA 1
ATOM 2291 C C . GLY A 1 300 ? -8.759 -3.901 26.674 1.00 65.94 300 GLY A C 1
ATOM 2292 O O . GLY A 1 300 ? -7.786 -4.073 25.940 1.00 65.94 300 GLY A O 1
ATOM 2293 N N . VAL A 1 301 ? -9.947 -4.468 26.415 1.00 73.06 301 VAL A N 1
ATOM 2294 C CA . VAL A 1 301 ? -10.219 -5.113 25.122 1.00 73.06 301 VAL A CA 1
ATOM 2295 C C . VAL A 1 301 ? -10.179 -4.028 24.040 1.00 73.06 301 VAL A C 1
ATOM 2297 O O . VAL A 1 301 ? -10.937 -3.060 24.128 1.00 73.06 301 VAL A O 1
ATOM 2300 N N . PRO A 1 302 ? -9.305 -4.146 23.028 1.00 72.75 302 PRO A N 1
ATOM 2301 C CA . PRO A 1 302 ? -9.127 -3.087 22.047 1.00 72.75 302 PRO A CA 1
ATOM 2302 C C . PRO A 1 302 ? -10.311 -3.007 21.081 1.00 72.75 302 PRO A C 1
ATOM 2304 O O . PRO A 1 302 ? -10.985 -4.001 20.802 1.00 72.75 302 PRO A O 1
ATOM 2307 N N . LEU A 1 303 ? -10.520 -1.820 20.517 1.00 76.19 303 LEU A N 1
ATOM 2308 C CA . LEU A 1 303 ? -11.436 -1.609 19.402 1.00 76.19 303 LEU A CA 1
ATOM 2309 C C . LEU A 1 303 ? -10.627 -1.636 18.103 1.00 76.19 303 LEU A C 1
ATOM 2311 O O . LEU A 1 303 ? -9.801 -0.762 17.870 1.00 76.19 303 LEU A O 1
ATOM 2315 N N . GLN A 1 304 ? -10.850 -2.615 17.238 1.00 81.25 304 GLN A N 1
ATOM 2316 C CA . GLN A 1 304 ? -10.245 -2.650 15.913 1.00 81.25 304 GLN 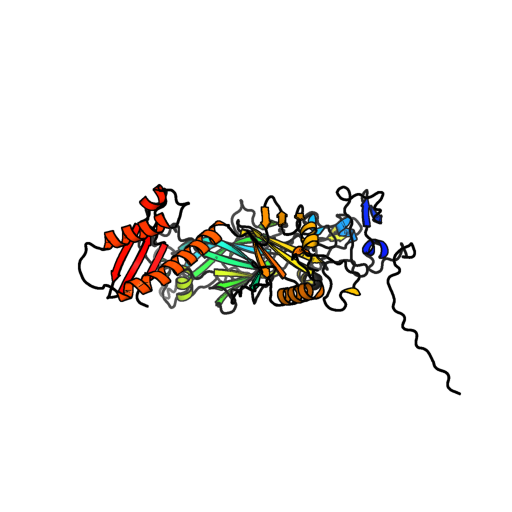A CA 1
ATOM 2317 C C . GLN A 1 304 ? -11.153 -1.949 14.896 1.00 81.25 304 GLN A C 1
ATOM 2319 O O . GLN A 1 304 ? -12.358 -2.189 14.836 1.00 81.25 304 GLN A O 1
ATOM 2324 N N . ILE A 1 305 ? -10.568 -1.092 14.067 1.00 80.19 305 ILE A N 1
ATOM 2325 C CA . ILE A 1 305 ? -11.221 -0.484 12.912 1.00 80.19 305 ILE A CA 1
ATOM 2326 C C . ILE A 1 305 ? -10.657 -1.148 11.659 1.00 80.19 305 ILE A C 1
ATOM 2328 O O . ILE A 1 305 ? -9.463 -1.049 11.398 1.00 80.19 305 ILE A O 1
ATOM 2332 N N . GLN A 1 306 ? -11.499 -1.811 10.874 1.00 83.56 306 GLN A N 1
ATOM 2333 C CA . GLN A 1 306 ? -11.101 -2.483 9.635 1.00 83.56 306 GLN A CA 1
ATOM 2334 C C . GLN A 1 306 ? -11.649 -1.714 8.433 1.00 83.56 306 GLN A C 1
ATOM 2336 O O . GLN A 1 306 ? -12.862 -1.566 8.305 1.00 83.56 306 GLN A O 1
ATOM 2341 N N . THR A 1 307 ? -10.779 -1.245 7.539 1.00 86.00 307 THR A N 1
ATOM 2342 C CA . THR A 1 307 ? -11.170 -0.711 6.228 1.00 86.00 307 THR A CA 1
ATOM 2343 C C . THR A 1 307 ? -11.255 -1.858 5.232 1.00 86.00 307 THR A C 1
ATOM 2345 O O . THR A 1 307 ? -10.245 -2.260 4.650 1.00 86.00 307 THR A O 1
ATOM 2348 N N . ILE A 1 308 ? -12.470 -2.365 5.032 1.00 80.94 308 ILE A N 1
ATOM 2349 C CA . ILE A 1 308 ? -12.724 -3.534 4.180 1.00 80.94 308 ILE A CA 1
ATOM 2350 C C . ILE A 1 308 ? -12.811 -3.165 2.698 1.00 80.94 308 ILE A C 1
ATOM 2352 O O . ILE A 1 308 ? -12.379 -3.915 1.830 1.00 80.94 308 ILE A O 1
ATOM 2356 N N . GLN A 1 309 ? -13.349 -1.984 2.387 1.00 84.44 309 GLN A N 1
ATOM 2357 C CA . GLN A 1 309 ? -13.468 -1.482 1.019 1.00 84.44 309 GLN A CA 1
ATOM 2358 C C . GLN A 1 309 ? -13.257 0.025 1.006 1.00 84.44 309 GLN A C 1
ATOM 2360 O O . GLN A 1 309 ? -13.532 0.718 1.984 1.00 84.44 309 GLN A O 1
ATOM 2365 N N . THR A 1 310 ? -12.756 0.559 -0.101 1.00 90.00 310 THR A N 1
ATOM 2366 C CA . THR A 1 310 ? -12.654 2.004 -0.304 1.00 90.00 310 THR A CA 1
ATOM 2367 C C . THR A 1 310 ? -13.130 2.333 -1.699 1.00 90.00 310 THR A C 1
ATOM 2369 O O . THR A 1 310 ? -12.548 1.863 -2.672 1.00 90.00 310 THR A O 1
ATOM 2372 N N . SER A 1 311 ? -14.170 3.157 -1.767 1.00 91.56 311 SER A N 1
ATOM 2373 C CA . SER A 1 311 ? -14.663 3.713 -3.015 1.00 91.56 311 SER A CA 1
ATOM 2374 C C . SER A 1 311 ? -14.034 5.063 -3.312 1.00 91.56 311 SER A C 1
ATOM 2376 O O . SER A 1 311 ? -13.765 5.841 -2.392 1.00 91.56 311 SER A O 1
ATOM 2378 N N . GLY A 1 312 ? -13.818 5.349 -4.593 1.00 94.75 312 GLY A N 1
ATOM 2379 C CA . GLY A 1 312 ? -13.334 6.649 -5.042 1.00 94.75 312 GLY A CA 1
ATOM 2380 C C . GLY A 1 312 ? -12.818 6.634 -6.474 1.00 94.75 312 GLY A C 1
ATOM 2381 O O . GLY A 1 312 ? -12.692 5.589 -7.112 1.00 94.75 312 GLY A O 1
ATOM 2382 N N . LEU A 1 313 ? -12.510 7.824 -6.975 1.00 97.12 313 LEU A N 1
ATOM 2383 C CA . LEU A 1 313 ? -12.118 8.051 -8.359 1.00 97.12 313 LEU A CA 1
ATOM 2384 C C . LEU A 1 313 ? -10.606 8.262 -8.504 1.00 97.12 313 LEU A C 1
ATOM 2386 O O . LEU A 1 313 ? -9.931 8.718 -7.572 1.00 97.12 313 LEU A O 1
ATOM 2390 N N . TYR A 1 314 ? -10.089 7.974 -9.695 1.00 96.81 314 TYR A N 1
ATOM 2391 C CA . TYR A 1 314 ? -8.765 8.392 -10.151 1.00 96.81 314 TYR A CA 1
ATOM 2392 C C . TYR A 1 314 ? -8.870 9.448 -11.248 1.00 96.81 314 TYR A C 1
ATOM 2394 O O . TYR A 1 314 ? -9.906 9.606 -11.894 1.00 96.81 314 TYR A O 1
ATOM 2402 N N . LYS A 1 315 ? -7.781 10.191 -11.449 1.00 95.75 315 LYS A N 1
ATOM 2403 C CA . LYS A 1 315 ? -7.676 11.213 -12.489 1.00 95.75 315 LYS A CA 1
ATOM 2404 C C . LYS A 1 315 ? -6.750 10.730 -13.588 1.00 95.75 315 LYS A C 1
ATOM 2406 O O . LYS A 1 315 ? -5.617 10.376 -13.298 1.00 95.75 315 LYS A O 1
ATOM 2411 N N . THR A 1 316 ? -7.190 10.815 -14.836 1.00 94.12 316 THR A N 1
ATOM 2412 C CA . THR A 1 316 ? -6.320 10.648 -16.012 1.00 94.12 316 THR A CA 1
ATOM 2413 C C . THR A 1 316 ? -6.343 11.909 -16.870 1.00 94.12 316 THR A C 1
ATOM 2415 O O . THR A 1 316 ? -7.003 12.898 -16.528 1.00 94.12 316 THR A O 1
ATOM 2418 N N . TYR A 1 317 ? -5.603 11.894 -17.974 1.00 90.62 317 TYR A N 1
ATOM 2419 C CA . TYR A 1 317 ? -5.586 12.974 -18.948 1.00 90.62 317 TYR A CA 1
ATOM 2420 C C . TYR A 1 317 ? -6.092 12.473 -20.297 1.00 90.62 317 TYR A C 1
ATOM 2422 O O . TYR A 1 317 ? -5.880 11.330 -20.683 1.00 90.62 317 TYR A O 1
ATOM 2430 N N . THR A 1 318 ? -6.789 13.343 -21.017 1.00 88.50 318 THR A N 1
ATOM 2431 C CA . THR A 1 318 ? -7.098 13.115 -22.435 1.00 88.50 318 THR A CA 1
ATOM 2432 C C . THR A 1 318 ? -5.849 13.334 -23.296 1.00 88.50 318 THR A C 1
ATOM 2434 O O . THR A 1 318 ? -4.865 13.910 -22.828 1.00 88.50 318 THR A O 1
ATOM 2437 N N . ALA A 1 319 ? -5.903 12.962 -24.580 1.00 84.31 319 ALA A N 1
ATOM 2438 C CA . ALA A 1 319 ? -4.815 13.217 -25.533 1.00 84.31 319 ALA A CA 1
ATOM 2439 C C . ALA A 1 319 ? -4.407 14.707 -25.613 1.00 84.31 319 ALA A C 1
ATOM 2441 O O . ALA A 1 319 ? -3.233 15.017 -25.811 1.00 84.31 319 ALA A O 1
ATOM 2442 N N . ASP A 1 320 ? -5.352 15.626 -25.378 1.00 87.19 320 ASP A N 1
ATOM 2443 C CA . ASP A 1 320 ? -5.126 17.078 -25.334 1.00 87.19 320 ASP A CA 1
ATOM 2444 C C . ASP A 1 320 ? -4.623 17.582 -23.963 1.00 87.19 320 ASP A C 1
ATOM 2446 O O . ASP A 1 320 ? -4.613 18.785 -23.699 1.00 87.19 320 ASP A O 1
ATOM 2450 N N . MET A 1 321 ? -4.222 16.678 -23.061 1.00 86.81 321 MET A N 1
ATOM 2451 C CA . MET A 1 321 ? -3.773 16.969 -21.692 1.00 86.81 321 MET A CA 1
ATOM 2452 C C . MET A 1 321 ? -4.825 17.670 -20.815 1.00 86.81 321 MET A C 1
ATOM 2454 O O . MET A 1 321 ? -4.491 18.324 -19.823 1.00 86.81 321 MET A O 1
ATOM 2458 N N . LEU A 1 322 ? -6.114 17.513 -21.134 1.00 89.62 322 LEU A N 1
ATOM 2459 C CA . LEU A 1 322 ? -7.200 17.970 -20.264 1.00 89.62 322 LEU A CA 1
ATOM 2460 C C . LEU A 1 322 ? -7.465 16.932 -19.164 1.00 89.62 322 LEU A C 1
ATOM 2462 O O . LEU A 1 322 ? -7.570 15.745 -19.492 1.00 89.62 322 LEU A O 1
ATOM 2466 N N . PRO A 1 323 ? -7.590 17.348 -17.887 1.00 90.50 323 PRO A N 1
ATOM 2467 C CA . PRO A 1 323 ? -7.847 16.430 -16.785 1.00 90.50 323 PRO A CA 1
ATOM 2468 C C . PRO A 1 323 ? -9.240 15.809 -16.907 1.00 90.50 323 PRO A C 1
ATOM 2470 O O . PRO A 1 323 ? -10.221 16.504 -17.178 1.00 90.50 323 PRO A O 1
ATOM 2473 N N . MET A 1 324 ? -9.327 14.510 -16.646 1.00 91.44 324 MET A N 1
ATOM 2474 C CA . MET A 1 324 ? -10.564 13.741 -16.660 1.00 91.44 324 MET A CA 1
ATOM 2475 C C . MET A 1 324 ? -10.742 13.048 -15.307 1.00 91.44 324 MET A C 1
ATOM 2477 O O . MET A 1 324 ? -9.882 12.266 -14.901 1.00 91.44 324 MET A O 1
ATOM 2481 N N . VAL A 1 325 ? -11.843 13.367 -14.619 1.00 90.00 325 VAL A N 1
ATOM 2482 C CA . VAL A 1 325 ? -12.336 12.682 -13.412 1.00 90.00 325 VAL A CA 1
ATOM 2483 C C . VAL A 1 325 ? -13.846 12.517 -13.577 1.00 90.00 325 VAL A C 1
ATOM 2485 O O . VAL A 1 325 ? -14.574 13.509 -13.609 1.00 90.00 325 VAL A O 1
ATOM 2488 N N . ASN A 1 326 ? -14.319 11.287 -13.745 1.00 89.31 326 ASN A N 1
ATOM 2489 C CA . ASN A 1 326 ? -15.728 10.968 -13.958 1.00 89.31 326 ASN A CA 1
ATOM 2490 C C . ASN A 1 326 ? -16.100 9.593 -13.375 1.00 89.31 326 ASN A C 1
ATOM 2492 O O . ASN A 1 326 ? -15.259 8.856 -12.868 1.00 89.31 326 ASN A O 1
ATOM 2496 N N . GLU A 1 327 ? -17.384 9.239 -13.463 1.00 86.88 327 GLU A N 1
ATOM 2497 C CA . GLU A 1 327 ? -17.965 8.038 -12.846 1.00 86.88 327 GLU A CA 1
ATOM 2498 C C . GLU A 1 327 ? -17.433 6.689 -13.367 1.00 86.88 327 GLU A C 1
ATOM 2500 O O . GLU A 1 327 ? -17.717 5.655 -12.754 1.00 86.88 327 GLU A O 1
ATOM 2505 N N . TYR A 1 328 ? -16.683 6.684 -14.474 1.00 88.38 328 TYR A N 1
ATOM 2506 C CA . TYR A 1 328 ? -16.073 5.484 -15.053 1.00 88.38 328 TYR A CA 1
ATOM 2507 C C . TYR A 1 328 ? -14.656 5.236 -14.516 1.00 88.38 328 TYR A C 1
ATOM 2509 O O . TYR A 1 328 ? -14.191 4.096 -14.526 1.00 88.38 328 TYR A O 1
ATOM 2517 N N . GLN A 1 329 ? -13.990 6.268 -13.988 1.00 94.50 329 GLN A N 1
ATOM 2518 C CA . GLN A 1 329 ? -12.621 6.207 -13.465 1.00 94.50 329 GLN A CA 1
ATOM 2519 C C . GLN A 1 329 ? -12.608 5.816 -11.987 1.00 94.50 329 GLN A C 1
ATOM 2521 O O . GLN A 1 329 ? -12.169 6.570 -11.123 1.00 94.50 329 GLN A O 1
ATOM 2526 N N . LYS A 1 330 ? -13.151 4.636 -11.697 1.00 95.62 330 LYS A N 1
ATOM 2527 C CA . LYS A 1 330 ? -13.304 4.092 -10.344 1.00 95.62 330 LYS A CA 1
ATOM 2528 C C . LYS A 1 330 ? -12.156 3.162 -9.994 1.00 95.62 330 LYS A C 1
ATOM 2530 O O . LYS A 1 330 ? -11.887 2.218 -10.738 1.00 95.62 330 LYS A O 1
ATOM 2535 N N . TRP A 1 331 ? -11.512 3.392 -8.850 1.00 95.62 331 TRP A N 1
ATOM 2536 C CA . TRP A 1 331 ? -10.438 2.516 -8.371 1.00 95.62 331 TRP A CA 1
ATOM 2537 C C . TRP A 1 331 ? -10.924 1.073 -8.202 1.00 95.62 331 TRP A C 1
ATOM 2539 O O . TRP A 1 331 ? -10.207 0.135 -8.538 1.00 95.62 331 TRP A O 1
ATOM 2549 N N . GLU A 1 332 ? -12.167 0.877 -7.766 1.00 90.75 332 GLU A N 1
ATOM 2550 C CA . GLU A 1 332 ? -12.763 -0.438 -7.517 1.00 90.75 332 GLU A CA 1
ATOM 2551 C C . GLU A 1 332 ? -12.742 -1.360 -8.743 1.00 90.75 332 GLU A C 1
ATOM 2553 O O . GLU A 1 332 ? -12.751 -2.578 -8.585 1.00 90.75 332 GLU A O 1
ATOM 2558 N N . HIS A 1 333 ? -12.697 -0.799 -9.955 1.00 92.06 333 HIS A N 1
ATOM 2559 C CA . HIS A 1 333 ? -12.656 -1.580 -11.190 1.00 92.06 333 HIS A CA 1
ATOM 2560 C C . HIS A 1 333 ? -11.260 -2.115 -11.530 1.00 92.06 333 HIS A C 1
ATOM 2562 O O . HIS A 1 333 ? -11.168 -3.081 -12.275 1.00 92.06 333 HIS A O 1
ATOM 2568 N N . ILE A 1 334 ? -10.196 -1.510 -10.995 1.00 93.50 334 ILE A N 1
ATOM 2569 C CA . ILE A 1 334 ? -8.807 -1.789 -11.400 1.00 93.50 334 ILE A CA 1
ATOM 2570 C C . ILE A 1 334 ? -7.938 -2.342 -10.267 1.00 93.50 334 ILE A C 1
ATOM 2572 O O . ILE A 1 334 ? -6.918 -2.975 -10.519 1.00 93.50 334 ILE A O 1
ATOM 2576 N N . MET A 1 335 ? -8.342 -2.171 -9.001 1.00 93.06 335 MET A N 1
ATOM 2577 C CA . MET A 1 335 ? -7.554 -2.639 -7.850 1.00 93.06 335 MET A CA 1
ATOM 2578 C C . MET A 1 335 ? -7.222 -4.140 -7.922 1.00 93.06 335 MET A C 1
ATOM 2580 O O . MET A 1 335 ? -6.137 -4.553 -7.516 1.00 93.06 335 MET A O 1
ATOM 2584 N N . VAL A 1 336 ? -8.134 -4.958 -8.460 1.00 92.19 336 VAL A N 1
ATOM 2585 C CA . VAL A 1 336 ? -7.924 -6.406 -8.626 1.00 92.19 336 VAL A CA 1
ATOM 2586 C C . VAL A 1 336 ? -6.807 -6.705 -9.629 1.00 92.19 336 VAL A C 1
ATOM 2588 O O . VAL A 1 336 ? -6.011 -7.614 -9.390 1.00 92.19 336 VAL A O 1
ATOM 2591 N N . ASP A 1 337 ? -6.705 -5.934 -10.711 1.00 94.69 337 ASP A N 1
ATOM 2592 C CA . ASP A 1 337 ? -5.650 -6.106 -11.712 1.00 94.69 337 ASP A CA 1
ATOM 2593 C C . ASP A 1 337 ? -4.282 -5.773 -11.122 1.00 94.69 337 ASP A C 1
ATOM 2595 O O . ASP A 1 337 ? -3.339 -6.552 -11.281 1.00 94.69 337 ASP A O 1
ATOM 2599 N N . ILE A 1 338 ? -4.203 -4.697 -10.333 1.00 96.62 338 ILE A N 1
ATOM 2600 C CA . ILE A 1 338 ? -2.991 -4.335 -9.591 1.00 96.62 338 ILE A CA 1
ATOM 2601 C C . ILE A 1 338 ? -2.575 -5.472 -8.659 1.00 96.62 338 ILE A C 1
ATOM 2603 O O . ILE A 1 338 ? -1.425 -5.913 -8.674 1.00 96.62 338 ILE A O 1
ATOM 2607 N N . TYR A 1 339 ? -3.501 -5.995 -7.853 1.00 92.50 339 TYR A N 1
ATOM 2608 C CA . TYR A 1 339 ? -3.201 -7.077 -6.911 1.00 92.50 339 TYR A CA 1
ATOM 2609 C C . TYR A 1 339 ? -2.745 -8.361 -7.602 1.00 92.50 339 TYR A C 1
ATOM 2611 O O . TYR A 1 339 ? -1.873 -9.057 -7.082 1.00 92.50 339 TYR A O 1
ATOM 2619 N N . ASN A 1 340 ? -3.291 -8.653 -8.781 1.00 93.38 340 ASN A N 1
ATOM 2620 C CA . ASN A 1 340 ? -2.964 -9.854 -9.536 1.00 93.38 340 ASN A CA 1
ATOM 2621 C C . ASN A 1 340 ? -1.686 -9.734 -10.370 1.00 93.38 340 ASN A C 1
ATOM 2623 O O . ASN A 1 340 ? -1.189 -10.763 -10.807 1.00 93.38 340 ASN A O 1
ATOM 2627 N N . ARG A 1 341 ? -1.138 -8.532 -10.589 1.00 95.56 341 ARG A N 1
ATOM 2628 C CA . ARG A 1 341 ? 0.092 -8.310 -11.379 1.00 95.56 341 ARG A CA 1
ATOM 2629 C C . ARG A 1 341 ? 1.323 -7.982 -10.536 1.00 95.56 341 ARG A C 1
ATOM 2631 O O . ARG A 1 341 ? 2.424 -7.866 -11.075 1.00 95.56 341 ARG A O 1
ATOM 2638 N N . THR A 1 342 ? 1.155 -7.838 -9.221 1.00 97.56 342 THR A N 1
ATOM 2639 C CA . THR A 1 342 ? 2.192 -7.292 -8.339 1.00 97.56 342 THR A CA 1
ATOM 2640 C C . THR A 1 342 ? 2.540 -8.192 -7.156 1.00 97.56 342 THR A C 1
ATOM 2642 O O . THR A 1 342 ? 1.764 -9.051 -6.737 1.00 97.56 342 THR A O 1
ATOM 2645 N N . ALA A 1 343 ? 3.730 -7.974 -6.603 1.00 96.50 343 ALA A N 1
ATOM 2646 C CA . ALA A 1 343 ? 4.103 -8.348 -5.244 1.00 96.50 343 ALA A CA 1
ATOM 2647 C C . ALA A 1 343 ? 4.007 -7.115 -4.331 1.00 96.50 343 ALA A C 1
ATOM 2649 O O . ALA A 1 343 ? 4.205 -5.987 -4.785 1.00 96.50 343 ALA A O 1
ATOM 2650 N N . CYS A 1 344 ? 3.710 -7.323 -3.050 1.00 94.44 344 CYS A N 1
ATOM 2651 C CA . CYS A 1 344 ? 3.533 -6.252 -2.076 1.00 94.44 344 CYS A CA 1
ATOM 2652 C C . CYS A 1 344 ? 4.670 -6.220 -1.054 1.00 94.44 344 CYS A C 1
ATOM 2654 O O . CYS A 1 344 ? 5.008 -7.243 -0.452 1.00 94.44 344 CYS A O 1
ATOM 2656 N N . LEU A 1 345 ? 5.220 -5.026 -0.852 1.00 93.56 345 LEU A N 1
ATOM 2657 C CA . LEU A 1 345 ? 6.293 -4.718 0.080 1.00 93.56 345 LEU A CA 1
ATOM 2658 C C . LEU A 1 345 ? 5.796 -3.672 1.075 1.00 93.56 345 LEU A C 1
ATOM 2660 O O . LEU A 1 345 ? 5.338 -2.606 0.665 1.00 93.56 345 LEU A O 1
ATOM 2664 N N . THR A 1 346 ? 5.939 -3.944 2.365 1.00 89.75 346 THR A N 1
ATOM 2665 C CA . THR A 1 346 ? 5.487 -3.035 3.422 1.00 89.75 346 THR A CA 1
ATOM 2666 C C . THR A 1 346 ? 6.642 -2.719 4.358 1.00 89.75 346 THR A C 1
ATOM 2668 O O . THR A 1 346 ? 7.283 -3.630 4.879 1.00 89.75 346 THR A O 1
ATOM 2671 N N . LEU A 1 347 ? 6.896 -1.431 4.589 1.00 86.94 347 LEU A N 1
ATOM 2672 C CA . LEU A 1 347 ? 7.783 -0.948 5.644 1.00 86.94 347 LEU A CA 1
ATOM 2673 C C . LEU A 1 347 ? 6.944 -0.430 6.809 1.00 86.94 347 LEU A C 1
ATOM 2675 O O . LEU A 1 347 ? 6.052 0.397 6.609 1.00 86.94 347 LEU A O 1
ATOM 2679 N N . ILE A 1 348 ? 7.253 -0.898 8.015 1.00 83.19 348 ILE A N 1
ATOM 2680 C CA . ILE A 1 348 ? 6.677 -0.399 9.265 1.00 83.19 348 ILE A CA 1
ATOM 2681 C C . ILE A 1 348 ? 7.820 0.176 10.099 1.00 83.19 348 ILE A C 1
ATOM 2683 O O . ILE A 1 348 ? 8.747 -0.551 10.457 1.00 83.19 348 ILE A O 1
ATOM 2687 N N . PHE A 1 349 ? 7.754 1.472 10.389 1.00 82.06 349 PHE A N 1
ATOM 2688 C CA . PHE A 1 349 ? 8.766 2.197 11.161 1.00 82.06 349 PHE A CA 1
ATOM 2689 C C . PHE A 1 349 ? 8.431 2.197 12.656 1.00 82.06 349 PHE A C 1
ATOM 2691 O O . PHE A 1 349 ? 7.270 2.035 13.042 1.00 82.06 349 PHE A O 1
ATOM 2698 N N . GLU A 1 350 ? 9.430 2.442 13.509 1.00 73.62 350 GLU A N 1
ATOM 2699 C CA . GLU A 1 350 ? 9.238 2.507 14.971 1.00 73.62 350 GLU A CA 1
ATOM 2700 C C . GLU A 1 350 ? 8.191 3.559 15.378 1.00 73.62 350 GLU A C 1
ATOM 2702 O O . GLU A 1 350 ? 7.411 3.358 16.308 1.00 73.62 350 GLU A O 1
ATOM 2707 N N . ASN A 1 351 ? 8.129 4.675 14.652 1.00 70.69 351 ASN A N 1
ATOM 2708 C CA . ASN A 1 351 ? 7.181 5.758 14.914 1.00 70.69 351 ASN A CA 1
ATOM 2709 C C . ASN A 1 351 ? 5.721 5.423 14.529 1.00 70.69 351 ASN A C 1
ATOM 2711 O O . ASN A 1 351 ? 4.845 6.271 14.702 1.00 70.69 351 ASN A O 1
ATOM 2715 N N . GLY A 1 352 ? 5.457 4.217 14.012 1.00 69.81 352 GLY A N 1
ATOM 2716 C CA . GLY A 1 352 ? 4.136 3.764 13.575 1.00 69.81 352 GLY A CA 1
ATOM 2717 C C . GLY A 1 352 ? 3.757 4.178 12.151 1.00 69.81 352 GLY A C 1
ATOM 2718 O O . GLY A 1 352 ? 2.643 3.871 11.708 1.00 69.81 352 GLY A O 1
ATOM 2719 N N . ASP A 1 353 ? 4.655 4.850 11.422 1.00 77.38 353 ASP A N 1
ATOM 2720 C CA . ASP A 1 353 ? 4.459 5.122 10.002 1.00 77.38 353 ASP A CA 1
ATOM 2721 C C . ASP A 1 353 ? 4.496 3.807 9.214 1.00 77.38 353 ASP A C 1
ATOM 2723 O O . ASP A 1 353 ? 5.320 2.922 9.460 1.00 77.38 353 ASP A O 1
ATOM 2727 N N . ILE A 1 354 ? 3.593 3.691 8.241 1.00 83.00 354 ILE A N 1
ATOM 2728 C CA . ILE A 1 354 ? 3.514 2.549 7.330 1.00 83.00 354 ILE A CA 1
ATOM 2729 C C . ILE A 1 354 ? 3.648 3.053 5.905 1.00 83.00 354 ILE A C 1
ATOM 2731 O O . ILE A 1 354 ? 3.003 4.028 5.514 1.00 83.00 354 ILE A O 1
ATOM 2735 N N . GLN A 1 355 ? 4.459 2.354 5.120 1.00 87.75 355 GLN A N 1
ATOM 2736 C CA . GLN A 1 355 ? 4.551 2.554 3.683 1.00 87.75 355 GLN A CA 1
ATOM 2737 C C . GLN A 1 355 ? 4.359 1.220 2.971 1.00 87.75 355 GLN A C 1
ATOM 2739 O O . GLN A 1 355 ? 5.178 0.316 3.111 1.00 87.75 355 GLN A O 1
ATOM 2744 N N . GLU A 1 356 ? 3.288 1.122 2.189 1.00 90.75 356 GLU A N 1
ATOM 2745 C CA . GLU A 1 356 ? 2.994 -0.034 1.341 1.00 90.75 356 GLU A CA 1
ATOM 2746 C C . GLU A 1 356 ? 3.360 0.306 -0.108 1.00 90.75 356 GLU A C 1
ATOM 2748 O O . GLU A 1 356 ? 3.062 1.398 -0.607 1.00 90.75 356 GLU A O 1
ATOM 2753 N N . ARG A 1 357 ? 4.033 -0.612 -0.795 1.00 95.75 357 ARG A N 1
ATOM 2754 C CA . ARG A 1 357 ? 4.357 -0.498 -2.215 1.00 95.75 357 ARG A CA 1
ATOM 2755 C C . ARG A 1 357 ? 4.036 -1.793 -2.931 1.00 95.75 357 ARG A C 1
ATOM 2757 O O . ARG A 1 357 ? 4.288 -2.884 -2.425 1.00 95.75 357 ARG A O 1
ATOM 2764 N N . ARG A 1 358 ? 3.552 -1.658 -4.161 1.00 97.62 358 ARG A N 1
ATOM 2765 C C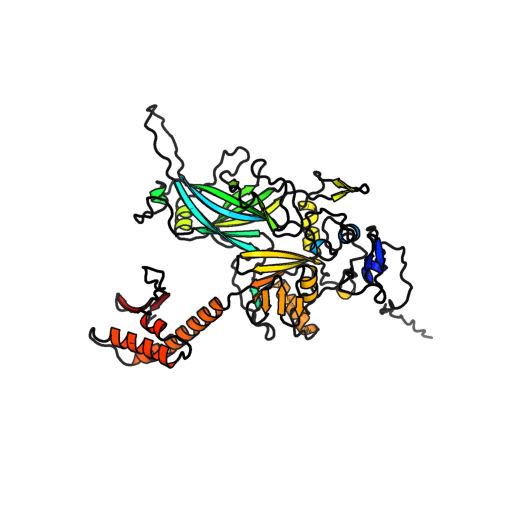A . ARG A 1 358 ? 3.313 -2.776 -5.068 1.00 97.62 358 ARG A CA 1
ATOM 2766 C C . ARG A 1 358 ? 4.212 -2.664 -6.273 1.00 97.62 358 ARG A C 1
ATOM 2768 O O . ARG A 1 358 ? 4.284 -1.612 -6.904 1.00 97.62 358 ARG A O 1
ATOM 2775 N N . VAL A 1 359 ? 4.891 -3.759 -6.570 1.00 98.25 359 VAL A N 1
ATOM 2776 C CA . VAL A 1 359 ? 5.859 -3.853 -7.657 1.00 98.25 359 VAL A CA 1
ATOM 2777 C C . VAL A 1 359 ? 5.459 -4.946 -8.622 1.00 98.25 359 VAL A C 1
ATOM 2779 O O . VAL A 1 359 ? 4.993 -6.006 -8.209 1.00 98.25 359 VAL A O 1
ATOM 2782 N N . SER A 1 360 ? 5.649 -4.680 -9.907 1.00 98.00 360 SER A N 1
ATOM 2783 C CA . SER A 1 360 ? 5.483 -5.649 -10.985 1.00 98.00 360 SER A CA 1
ATOM 2784 C C . SER A 1 360 ? 6.268 -6.925 -10.676 1.00 98.00 360 SER A C 1
ATOM 2786 O O . SER A 1 360 ? 7.429 -6.872 -10.271 1.00 98.00 360 SER A O 1
ATOM 2788 N N . ALA A 1 361 ? 5.628 -8.078 -10.825 1.00 97.12 361 ALA A N 1
ATOM 2789 C CA . ALA A 1 361 ? 6.261 -9.373 -10.623 1.00 97.12 361 ALA A CA 1
ATOM 2790 C C . ALA A 1 361 ? 5.682 -10.375 -11.616 1.00 97.12 361 ALA A C 1
ATOM 2792 O O . ALA A 1 361 ? 4.533 -10.238 -12.020 1.00 97.12 361 ALA A O 1
ATOM 2793 N N . ARG A 1 362 ? 6.444 -11.408 -11.978 1.00 96.69 362 ARG A N 1
ATOM 2794 C CA . ARG A 1 362 ? 5.978 -12.477 -12.875 1.00 96.69 362 ARG A CA 1
ATOM 2795 C C . ARG A 1 362 ? 5.122 -13.506 -12.138 1.00 96.69 362 ARG A C 1
ATOM 2797 O O . ARG A 1 362 ? 5.263 -13.702 -10.926 1.00 96.69 362 ARG A O 1
ATOM 2804 N N . LYS A 1 363 ? 4.268 -14.220 -12.871 1.00 94.69 363 LYS A N 1
ATOM 2805 C CA . LYS A 1 363 ? 3.573 -15.418 -12.365 1.00 94.69 363 LYS A CA 1
ATOM 2806 C C . LYS A 1 363 ? 4.571 -16.537 -12.099 1.00 94.69 363 LYS A C 1
ATOM 2808 O O . LYS A 1 363 ? 5.564 -16.654 -12.809 1.00 94.69 363 LYS A O 1
ATOM 2813 N N . GLU A 1 364 ? 4.280 -17.386 -11.113 1.00 92.12 364 GLU A N 1
ATOM 2814 C CA . GLU A 1 364 ? 5.077 -18.596 -10.860 1.00 92.12 364 GLU A CA 1
ATOM 2815 C C . GLU A 1 364 ? 5.043 -19.552 -12.060 1.00 92.12 364 GLU A C 1
ATOM 2817 O O . GLU A 1 364 ? 6.073 -20.103 -12.454 1.00 92.12 364 GLU A O 1
ATOM 2822 N N . ASP A 1 365 ? 3.859 -19.727 -12.645 1.00 90.69 365 ASP A N 1
ATOM 2823 C CA . ASP A 1 365 ? 3.661 -20.574 -13.813 1.00 90.69 365 ASP A CA 1
ATOM 2824 C C . ASP A 1 365 ? 4.304 -19.938 -15.043 1.00 90.69 365 ASP A C 1
ATOM 2826 O O . ASP A 1 365 ? 4.092 -18.759 -15.325 1.00 90.69 365 ASP A O 1
ATOM 2830 N N . ASN A 1 366 ? 5.085 -20.731 -15.782 1.00 88.69 366 ASN A N 1
ATOM 2831 C CA . ASN A 1 366 ? 5.826 -20.293 -16.970 1.00 88.69 366 ASN A CA 1
ATOM 2832 C C . ASN A 1 366 ? 6.652 -19.019 -16.708 1.00 88.69 366 ASN A C 1
ATOM 2834 O O . ASN A 1 366 ? 6.689 -18.100 -17.523 1.00 88.69 366 ASN A O 1
ATOM 2838 N N . TYR A 1 367 ? 7.282 -18.941 -15.530 1.00 89.75 367 TYR A N 1
ATOM 2839 C CA . TYR A 1 367 ? 8.062 -17.781 -15.084 1.00 89.75 367 TYR A CA 1
ATOM 2840 C C . TYR A 1 367 ? 9.105 -17.320 -16.116 1.00 89.75 367 TYR A C 1
ATOM 2842 O O . TYR A 1 367 ? 9.273 -16.124 -16.353 1.00 89.75 367 TYR A O 1
ATOM 2850 N N . ASP A 1 368 ? 9.807 -18.274 -16.730 1.00 88.06 368 ASP A N 1
ATOM 2851 C CA . ASP A 1 368 ? 10.899 -17.994 -17.668 1.00 88.06 368 ASP A CA 1
ATOM 2852 C C . ASP A 1 368 ? 10.395 -17.597 -19.073 1.00 88.06 368 ASP A C 1
ATOM 2854 O O . ASP A 1 368 ? 11.148 -16.982 -19.824 1.00 88.06 368 ASP A O 1
ATOM 2858 N N . ASP A 1 369 ? 9.127 -17.879 -19.404 1.00 89.44 369 ASP A N 1
ATOM 2859 C CA . ASP A 1 369 ? 8.518 -17.567 -20.710 1.00 89.44 369 ASP A CA 1
ATOM 2860 C C . ASP A 1 369 ? 7.838 -16.183 -20.740 1.00 89.44 369 ASP A C 1
ATOM 2862 O O . ASP A 1 369 ? 7.437 -15.702 -21.798 1.00 89.44 369 ASP A O 1
ATOM 2866 N N . GLN A 1 370 ? 7.681 -15.533 -19.582 1.00 91.06 370 GLN A N 1
ATOM 2867 C CA . GLN A 1 370 ? 7.064 -14.208 -19.470 1.00 91.06 370 GLN A CA 1
ATOM 2868 C C . GLN A 1 370 ? 8.049 -13.089 -19.841 1.00 91.06 370 GLN A C 1
ATOM 2870 O O . GLN A 1 370 ? 9.208 -13.101 -19.416 1.00 91.06 370 GLN A O 1
ATOM 2875 N N . LEU A 1 371 ? 7.564 -12.086 -20.585 1.00 91.25 371 LEU A N 1
ATOM 2876 C CA . LEU A 1 371 ? 8.352 -10.912 -20.985 1.00 91.25 371 LEU A CA 1
ATOM 2877 C C . LEU A 1 371 ? 8.325 -9.771 -19.962 1.00 91.25 371 LEU A C 1
ATOM 2879 O O . LEU A 1 371 ? 9.284 -9.001 -19.921 1.00 91.25 371 LEU A O 1
ATOM 2883 N N . GLN A 1 372 ? 7.320 -9.731 -19.076 1.00 93.44 372 GLN A N 1
ATOM 2884 C CA . GLN A 1 372 ? 7.285 -8.839 -17.912 1.00 93.44 372 GLN A CA 1
ATOM 2885 C C . GLN A 1 372 ? 8.650 -8.829 -17.197 1.00 93.44 372 GLN A C 1
ATOM 2887 O O . GLN A 1 372 ? 9.220 -9.903 -16.982 1.00 93.44 372 GLN A O 1
ATOM 2892 N N . PRO A 1 373 ? 9.229 -7.678 -16.824 1.00 95.25 373 PRO A N 1
ATOM 2893 C CA . PRO A 1 373 ? 10.575 -7.650 -16.253 1.00 95.25 373 PRO A CA 1
ATOM 2894 C C . PRO A 1 373 ? 10.713 -8.474 -14.961 1.00 95.25 373 PRO A C 1
ATOM 2896 O O . PRO A 1 373 ? 9.860 -8.427 -14.078 1.00 95.25 373 PRO A O 1
ATOM 2899 N N . GLU A 1 374 ? 11.794 -9.255 -14.856 1.00 95.25 374 GLU A N 1
ATOM 2900 C CA . GLU A 1 374 ? 12.173 -9.938 -13.611 1.00 95.25 374 GLU A CA 1
ATOM 2901 C C . GLU A 1 374 ? 12.738 -8.910 -12.622 1.00 95.25 374 GLU A C 1
ATOM 2903 O O . GLU A 1 374 ? 13.591 -8.104 -12.994 1.00 95.25 374 GLU A O 1
ATOM 2908 N N . LEU A 1 375 ? 12.283 -8.965 -11.366 1.00 95.81 375 LEU A N 1
ATOM 2909 C CA . LEU A 1 375 ? 12.811 -8.160 -10.268 1.00 95.81 375 LEU A CA 1
ATOM 2910 C C . LEU A 1 375 ? 13.201 -9.046 -9.090 1.00 95.81 375 LEU A C 1
ATOM 2912 O O . LEU A 1 375 ? 12.432 -9.907 -8.647 1.00 95.81 375 LEU A O 1
ATOM 2916 N N . THR A 1 376 ? 14.379 -8.783 -8.540 1.00 95.69 376 THR A N 1
ATOM 2917 C CA . THR A 1 376 ? 14.746 -9.241 -7.202 1.00 95.69 376 THR A CA 1
ATOM 2918 C C . THR A 1 376 ? 14.114 -8.353 -6.128 1.00 95.69 376 THR A C 1
ATOM 2920 O O . THR A 1 376 ? 13.746 -7.204 -6.379 1.00 95.69 376 THR A O 1
ATOM 2923 N N . LEU A 1 377 ? 14.011 -8.859 -4.899 1.00 94.81 377 LEU A N 1
ATOM 2924 C CA . LEU A 1 377 ? 13.532 -8.095 -3.747 1.00 94.81 377 LEU A CA 1
ATOM 2925 C C . LEU A 1 377 ? 14.381 -6.832 -3.515 1.00 94.81 377 LEU A C 1
ATOM 2927 O O . LEU A 1 377 ? 13.844 -5.772 -3.205 1.00 94.81 377 LEU A O 1
ATOM 2931 N N . GLY A 1 378 ? 15.699 -6.926 -3.703 1.00 94.44 378 GLY A N 1
ATOM 2932 C CA . GLY A 1 378 ? 16.621 -5.804 -3.557 1.00 94.44 378 GLY A CA 1
ATOM 2933 C C . GLY A 1 378 ? 16.409 -4.708 -4.603 1.00 94.44 378 GLY A C 1
ATOM 2934 O O . GLY A 1 378 ? 16.372 -3.530 -4.250 1.00 94.44 378 GLY A O 1
ATOM 2935 N N . GLU A 1 379 ? 16.230 -5.079 -5.874 1.00 95.12 379 GLU A N 1
ATOM 2936 C CA . GLU A 1 379 ? 15.898 -4.131 -6.950 1.00 95.12 379 GLU A CA 1
ATOM 2937 C C . GLU A 1 379 ? 14.527 -3.497 -6.723 1.00 95.12 379 GLU A C 1
ATOM 2939 O O . GLU A 1 379 ? 14.378 -2.282 -6.850 1.00 95.12 379 GLU A O 1
ATOM 2944 N N . ALA A 1 380 ? 13.547 -4.303 -6.312 1.00 96.69 380 ALA A N 1
ATOM 2945 C CA . ALA A 1 380 ? 12.208 -3.834 -6.003 1.00 96.69 380 ALA A CA 1
ATOM 2946 C C . ALA A 1 380 ? 12.201 -2.773 -4.896 1.00 96.69 380 ALA A C 1
ATOM 2948 O O . ALA A 1 380 ? 11.526 -1.757 -5.038 1.00 96.69 380 ALA A O 1
ATOM 2949 N N . PHE A 1 381 ? 12.997 -2.948 -3.833 1.00 94.75 381 PHE A N 1
ATOM 2950 C CA . PHE A 1 381 ? 13.157 -1.910 -2.813 1.00 94.75 381 PHE A CA 1
ATOM 2951 C C . PHE A 1 381 ? 13.706 -0.607 -3.387 1.00 94.75 381 PHE A C 1
ATOM 2953 O O . PHE A 1 381 ? 13.178 0.460 -3.082 1.00 94.75 381 PHE A O 1
ATOM 2960 N N . GLN A 1 382 ? 14.742 -0.687 -4.224 1.00 93.69 382 GLN A N 1
ATOM 2961 C CA . GLN A 1 382 ? 15.395 0.494 -4.793 1.00 93.69 382 GLN A CA 1
ATOM 2962 C C . GLN A 1 382 ? 14.471 1.299 -5.712 1.00 93.69 382 GLN A C 1
ATOM 2964 O O . GLN A 1 382 ? 14.555 2.527 -5.718 1.00 93.69 382 GLN A O 1
ATOM 2969 N N . ILE A 1 383 ? 13.589 0.635 -6.469 1.00 95.06 383 ILE A N 1
ATOM 2970 C CA . ILE A 1 383 ? 12.639 1.327 -7.353 1.00 95.06 383 ILE A CA 1
ATOM 2971 C C . ILE A 1 383 ? 11.379 1.796 -6.617 1.00 95.06 383 ILE A C 1
ATOM 2973 O O . ILE A 1 383 ? 10.859 2.863 -6.926 1.00 95.06 383 ILE A O 1
ATOM 2977 N N . ALA A 1 384 ? 10.885 1.023 -5.645 1.00 95.81 384 ALA A N 1
ATOM 2978 C CA . ALA A 1 384 ? 9.596 1.277 -5.005 1.00 95.81 384 ALA A CA 1
ATOM 2979 C C . ALA A 1 384 ? 9.680 2.256 -3.830 1.00 95.81 384 ALA A C 1
ATOM 2981 O O . ALA A 1 384 ? 8.693 2.908 -3.495 1.00 95.81 384 ALA A O 1
ATOM 2982 N N . PHE A 1 385 ? 10.853 2.369 -3.207 1.00 93.12 385 PHE A N 1
ATOM 2983 C CA . PHE A 1 385 ? 11.105 3.274 -2.095 1.00 93.12 385 PHE A CA 1
ATOM 2984 C C . PHE A 1 385 ? 12.227 4.228 -2.494 1.00 93.12 385 PHE A C 1
ATOM 2986 O O . PHE A 1 385 ? 13.405 3.884 -2.465 1.00 93.12 385 PHE A O 1
ATOM 2993 N N . ASN A 1 386 ? 11.866 5.448 -2.892 1.00 85.50 386 ASN A N 1
ATOM 2994 C CA . ASN A 1 386 ? 12.821 6.416 -3.426 1.00 85.50 386 ASN A CA 1
ATOM 2995 C C . ASN A 1 386 ? 14.008 6.662 -2.464 1.00 85.50 386 ASN A C 1
ATOM 2997 O O . ASN A 1 386 ? 13.812 6.939 -1.284 1.00 85.50 386 ASN A O 1
ATOM 3001 N N . ASN A 1 387 ? 15.244 6.615 -2.970 1.00 85.31 387 ASN A N 1
ATOM 3002 C CA . ASN A 1 387 ? 16.505 6.649 -2.203 1.00 85.31 387 ASN A CA 1
ATOM 3003 C C . ASN A 1 387 ? 16.823 5.406 -1.358 1.00 85.31 387 ASN A C 1
ATOM 3005 O O . ASN A 1 387 ? 17.837 5.417 -0.649 1.00 85.31 387 ASN A O 1
ATOM 3009 N N . ALA A 1 388 ? 16.020 4.342 -1.428 1.00 91.00 388 ALA A N 1
ATOM 3010 C CA . ALA A 1 388 ? 16.400 3.076 -0.828 1.00 91.00 388 ALA A CA 1
ATOM 3011 C C . ALA A 1 388 ? 17.673 2.540 -1.488 1.00 91.00 388 ALA A C 1
ATOM 3013 O O . ALA A 1 388 ? 17.869 2.629 -2.702 1.00 91.00 388 ALA A O 1
ATOM 3014 N N . LYS A 1 389 ? 18.558 1.978 -0.673 1.00 90.88 389 LYS A N 1
ATOM 3015 C CA . LYS A 1 389 ? 19.775 1.307 -1.128 1.00 90.88 389 LYS A CA 1
ATOM 3016 C C . LYS A 1 389 ? 19.863 -0.045 -0.467 1.00 90.88 389 LYS A C 1
ATOM 3018 O O . LYS A 1 389 ? 19.721 -0.134 0.748 1.00 90.88 389 LYS A O 1
ATOM 3023 N N . VAL A 1 390 ? 20.150 -1.063 -1.262 1.00 89.00 390 VAL A N 1
ATOM 3024 C CA . VAL A 1 390 ? 20.370 -2.419 -0.773 1.00 89.00 390 VAL A CA 1
ATOM 3025 C C . VAL A 1 390 ? 21.819 -2.775 -1.053 1.00 89.00 390 VAL A C 1
ATOM 3027 O O . VAL A 1 390 ? 22.243 -2.767 -2.205 1.00 89.00 390 VAL A O 1
ATOM 3030 N N . ASN A 1 391 ? 22.577 -3.033 0.010 1.00 85.06 391 ASN A N 1
ATOM 3031 C CA . ASN A 1 391 ? 23.957 -3.496 -0.058 1.00 85.06 391 ASN A CA 1
ATOM 3032 C C . ASN A 1 391 ? 24.074 -4.740 0.814 1.00 85.06 391 ASN A C 1
ATOM 3034 O O . ASN A 1 391 ? 23.966 -4.632 2.037 1.00 85.06 391 ASN A O 1
ATOM 3038 N N . ASP A 1 392 ? 24.294 -5.892 0.186 1.00 81.19 392 ASP A N 1
ATOM 3039 C CA . ASP A 1 392 ? 24.297 -7.187 0.862 1.00 81.19 392 ASP A CA 1
ATOM 3040 C C . ASP A 1 392 ? 23.079 -7.313 1.793 1.00 81.19 392 ASP A C 1
ATOM 3042 O O . ASP A 1 392 ? 21.947 -7.255 1.322 1.00 81.19 392 ASP A O 1
ATOM 3046 N N . ASP A 1 393 ? 23.291 -7.454 3.098 1.00 79.94 393 ASP A N 1
ATOM 3047 C CA . ASP A 1 393 ? 22.241 -7.706 4.089 1.00 79.94 393 ASP A CA 1
ATOM 3048 C C . ASP A 1 393 ? 21.676 -6.418 4.723 1.00 79.94 393 ASP A C 1
ATOM 3050 O O . ASP A 1 393 ? 21.012 -6.464 5.764 1.00 79.94 393 ASP A O 1
ATOM 3054 N N . VAL A 1 394 ? 21.961 -5.255 4.125 1.00 83.69 394 VAL A N 1
ATOM 3055 C CA . VAL A 1 394 ? 21.573 -3.941 4.651 1.00 83.69 394 VAL A CA 1
ATOM 3056 C C . VAL A 1 394 ? 20.718 -3.184 3.643 1.00 83.69 394 VAL A C 1
ATOM 3058 O O . VAL A 1 394 ? 21.192 -2.766 2.584 1.00 83.69 394 VAL A O 1
ATOM 3061 N N . LEU A 1 395 ? 19.475 -2.912 4.034 1.00 87.06 395 LEU A N 1
ATOM 3062 C CA . LEU A 1 395 ? 18.610 -1.928 3.392 1.00 87.06 395 LEU A CA 1
ATOM 3063 C C . LEU A 1 395 ? 18.796 -0.577 4.104 1.00 87.06 395 LEU A C 1
ATOM 3065 O O . LEU A 1 395 ? 18.780 -0.488 5.325 1.00 87.06 395 LEU A O 1
ATOM 3069 N N . THR A 1 396 ? 19.012 0.503 3.362 1.00 88.25 396 THR A N 1
ATOM 3070 C CA . THR A 1 396 ? 19.070 1.871 3.899 1.00 88.25 396 THR A CA 1
ATOM 3071 C C . THR A 1 396 ? 17.988 2.703 3.239 1.00 88.25 396 THR A C 1
ATOM 3073 O O . THR A 1 396 ? 17.966 2.781 2.016 1.00 88.25 396 THR A O 1
ATOM 3076 N N . TYR A 1 397 ? 17.129 3.346 4.026 1.00 86.62 397 TYR A N 1
ATOM 3077 C CA . TYR A 1 397 ? 16.041 4.194 3.538 1.00 86.62 397 TYR A CA 1
ATOM 3078 C C . TYR A 1 397 ? 15.729 5.295 4.564 1.00 86.62 397 TYR A C 1
ATOM 3080 O O . TYR A 1 397 ? 15.679 5.018 5.755 1.00 86.62 397 TYR A O 1
ATOM 3088 N N . ASN A 1 398 ? 15.566 6.550 4.122 1.00 79.62 398 ASN A N 1
ATOM 3089 C CA . ASN A 1 398 ? 15.287 7.718 4.981 1.00 79.62 398 ASN A CA 1
ATOM 3090 C C . ASN A 1 398 ? 16.188 7.853 6.227 1.00 79.62 398 ASN A C 1
ATOM 3092 O O . ASN A 1 398 ? 15.728 8.208 7.306 1.00 79.62 398 ASN A O 1
ATOM 3096 N N . ASN A 1 399 ? 17.493 7.604 6.070 1.00 74.31 399 ASN A N 1
ATOM 3097 C CA . ASN A 1 399 ? 18.497 7.565 7.148 1.00 74.31 399 ASN A CA 1
ATOM 3098 C C . ASN A 1 399 ? 18.322 6.429 8.173 1.00 74.31 399 ASN A C 1
ATOM 3100 O O . ASN A 1 399 ? 19.182 6.274 9.041 1.00 74.31 399 ASN A O 1
ATOM 3104 N N . THR A 1 400 ? 17.294 5.597 8.031 1.00 76.75 400 THR A N 1
ATOM 3105 C CA . THR A 1 400 ? 17.137 4.340 8.760 1.00 76.75 400 THR A CA 1
ATOM 3106 C C . THR A 1 400 ? 17.931 3.241 8.063 1.00 76.75 400 THR A C 1
ATOM 3108 O O . THR A 1 400 ? 17.952 3.133 6.831 1.00 76.75 400 THR A O 1
ATOM 3111 N N . LYS A 1 401 ? 18.616 2.422 8.861 1.00 80.00 401 LYS A N 1
ATOM 3112 C CA . LYS A 1 401 ? 19.280 1.204 8.396 1.00 80.00 401 LYS A CA 1
ATOM 3113 C C . LYS A 1 401 ? 18.501 0.011 8.907 1.00 80.00 401 LYS A C 1
ATOM 3115 O O . LYS A 1 401 ? 18.290 -0.112 10.101 1.00 80.00 401 LYS A O 1
ATOM 3120 N N . PHE A 1 402 ? 18.135 -0.852 7.986 1.00 76.38 402 PHE A N 1
ATOM 3121 C CA . PHE A 1 402 ? 17.388 -2.076 8.166 1.00 76.38 402 PHE A CA 1
ATOM 3122 C C . PHE A 1 402 ? 18.366 -3.236 7.972 1.00 76.38 402 PHE A C 1
ATOM 3124 O O . PHE A 1 402 ? 18.828 -3.479 6.854 1.00 76.38 402 PHE A O 1
ATOM 3131 N N . ILE A 1 403 ? 18.748 -3.902 9.062 1.00 73.69 403 ILE A N 1
ATOM 3132 C CA . ILE A 1 403 ? 19.769 -4.960 9.052 1.00 73.69 403 ILE A CA 1
ATOM 3133 C C . ILE A 1 403 ? 19.085 -6.300 9.309 1.00 73.69 403 ILE A C 1
ATOM 3135 O O . ILE A 1 403 ? 18.539 -6.486 10.391 1.00 73.69 403 ILE A O 1
ATOM 3139 N N . LEU A 1 404 ? 19.165 -7.245 8.361 1.00 66.31 404 LEU A N 1
ATOM 3140 C CA . LEU A 1 404 ? 18.438 -8.530 8.408 1.00 66.31 404 LEU A CA 1
ATOM 3141 C C . LEU A 1 404 ? 18.623 -9.325 9.714 1.00 66.31 404 LEU A C 1
ATOM 3143 O O . LEU A 1 404 ? 17.714 -10.040 10.111 1.00 66.31 404 LEU A O 1
ATOM 3147 N N . GLN A 1 405 ? 19.775 -9.218 10.384 1.00 64.44 405 GLN A N 1
ATOM 3148 C CA . GLN A 1 405 ? 20.071 -9.882 11.669 1.00 64.44 405 GLN A CA 1
ATOM 3149 C C . GLN A 1 405 ? 20.152 -8.910 12.861 1.00 64.44 405 GLN A C 1
ATOM 3151 O O . GLN A 1 405 ? 20.714 -9.248 13.901 1.00 64.44 405 GLN A O 1
ATOM 3156 N N . GLY A 1 406 ? 19.662 -7.684 12.693 1.00 67.44 406 GLY A N 1
ATOM 3157 C CA . GLY A 1 406 ? 19.719 -6.632 13.700 1.00 67.44 406 GLY A CA 1
ATOM 3158 C C . GLY A 1 406 ? 18.326 -6.153 14.073 1.00 67.44 406 GLY A C 1
ATOM 3159 O O . GLY A 1 406 ? 17.587 -6.827 14.782 1.00 67.44 406 GLY A O 1
ATOM 3160 N N . ASN A 1 407 ? 17.985 -4.969 13.584 1.00 71.19 407 ASN A N 1
ATOM 3161 C CA . ASN A 1 407 ? 16.835 -4.181 14.007 1.00 71.19 407 ASN A CA 1
ATOM 3162 C C . ASN A 1 407 ? 15.603 -4.370 13.109 1.00 71.19 407 ASN A C 1
ATOM 3164 O O . ASN A 1 407 ? 14.862 -3.416 12.875 1.00 71.19 407 ASN A O 1
ATOM 3168 N N . ILE A 1 408 ? 15.399 -5.567 12.557 1.00 77.69 408 ILE A N 1
ATOM 3169 C CA . ILE A 1 408 ? 14.283 -5.815 11.645 1.00 77.69 408 ILE A CA 1
ATOM 3170 C C . ILE A 1 408 ? 13.658 -7.184 11.845 1.00 77.69 408 ILE A C 1
ATOM 3172 O O . ILE A 1 408 ? 14.357 -8.196 11.880 1.00 77.69 408 ILE A O 1
ATOM 3176 N N . ASP A 1 409 ? 12.333 -7.196 11.900 1.00 78.62 409 ASP A N 1
ATOM 3177 C CA . ASP A 1 409 ? 11.539 -8.402 11.722 1.00 78.62 409 ASP A CA 1
ATOM 3178 C C . ASP A 1 409 ? 11.044 -8.474 10.285 1.00 78.62 409 ASP A C 1
ATOM 3180 O O . ASP A 1 409 ? 10.524 -7.500 9.731 1.00 78.62 409 ASP A O 1
ATOM 3184 N N . ILE A 1 410 ? 11.171 -9.659 9.695 1.00 82.25 410 ILE A N 1
ATOM 3185 C CA . ILE A 1 410 ? 10.611 -9.954 8.379 1.00 82.25 410 ILE A CA 1
ATOM 3186 C C . ILE A 1 410 ? 9.409 -10.855 8.598 1.00 82.25 410 ILE A C 1
ATOM 3188 O O . ILE A 1 410 ? 9.529 -11.931 9.190 1.00 82.25 410 ILE A O 1
ATOM 3192 N N . ILE A 1 411 ? 8.247 -10.414 8.131 1.00 81.56 411 ILE A N 1
ATOM 3193 C CA . ILE A 1 411 ? 6.978 -11.114 8.319 1.00 81.56 411 ILE A CA 1
ATOM 3194 C C . ILE A 1 411 ? 6.437 -11.490 6.943 1.00 81.56 411 ILE A C 1
ATOM 3196 O O . ILE A 1 411 ? 6.249 -10.628 6.080 1.00 81.56 411 ILE A O 1
ATOM 3200 N N . LEU A 1 412 ? 6.206 -12.787 6.740 1.00 82.38 412 LEU A N 1
ATOM 3201 C CA . LEU A 1 412 ? 5.705 -13.360 5.489 1.00 82.38 412 LEU A CA 1
ATOM 3202 C C . LEU A 1 412 ? 4.413 -14.141 5.715 1.00 82.38 412 LEU A C 1
ATOM 3204 O O . LEU A 1 412 ? 4.197 -14.695 6.796 1.00 82.38 412 LEU A O 1
ATOM 3208 N N . ASP A 1 413 ? 3.596 -14.252 4.667 1.00 79.94 413 ASP A N 1
ATOM 3209 C CA . ASP A 1 413 ? 2.526 -15.245 4.636 1.00 79.94 413 ASP A CA 1
ATOM 3210 C C . ASP A 1 413 ? 3.071 -16.639 4.278 1.00 79.94 413 ASP A C 1
ATOM 3212 O O . ASP A 1 413 ? 4.196 -16.804 3.784 1.00 79.94 413 ASP A O 1
ATOM 3216 N N . GLU A 1 414 ? 2.271 -17.673 4.541 1.00 82.12 414 GLU A N 1
ATOM 3217 C CA . GLU A 1 414 ? 2.677 -19.067 4.325 1.00 82.12 414 GLU A CA 1
ATOM 3218 C C . GLU A 1 414 ? 3.064 -19.349 2.866 1.00 82.12 414 GLU A C 1
ATOM 3220 O O . GLU A 1 414 ? 4.037 -20.064 2.594 1.00 82.12 414 GLU A O 1
ATOM 3225 N N . ARG A 1 415 ? 2.335 -18.752 1.914 1.00 88.44 415 ARG A N 1
ATOM 3226 C CA . ARG A 1 415 ? 2.598 -18.905 0.479 1.00 88.44 415 ARG A CA 1
ATOM 3227 C C . ARG A 1 415 ? 3.946 -18.295 0.100 1.00 88.44 415 ARG A C 1
ATOM 3229 O O . ARG A 1 415 ? 4.748 -18.954 -0.561 1.00 88.44 415 ARG A O 1
ATOM 3236 N N . THR A 1 416 ? 4.213 -17.064 0.520 1.00 89.81 416 THR A N 1
ATOM 3237 C CA . THR A 1 416 ? 5.459 -16.343 0.231 1.00 89.81 416 THR A CA 1
ATOM 3238 C C . THR A 1 416 ? 6.647 -17.074 0.839 1.00 89.81 416 THR A C 1
ATOM 3240 O O . THR A 1 416 ? 7.657 -17.267 0.161 1.00 89.81 416 THR A O 1
ATOM 3243 N N . LEU A 1 417 ? 6.508 -17.589 2.065 1.00 86.88 417 LEU A N 1
ATOM 3244 C CA . LEU A 1 417 ? 7.524 -18.435 2.688 1.00 86.88 417 LEU A CA 1
ATOM 3245 C C . LEU A 1 417 ? 7.808 -19.703 1.867 1.00 86.88 417 LEU A C 1
ATOM 3247 O O . LEU A 1 417 ? 8.971 -20.071 1.677 1.00 86.88 417 LEU A O 1
ATOM 3251 N N . ALA A 1 418 ? 6.768 -20.396 1.396 1.00 89.75 418 ALA A N 1
ATOM 3252 C CA . ALA A 1 418 ? 6.929 -21.609 0.597 1.00 89.75 418 ALA A CA 1
ATOM 3253 C C . ALA A 1 418 ? 7.677 -21.324 -0.718 1.00 89.75 418 ALA A C 1
ATOM 3255 O O . ALA A 1 418 ? 8.608 -22.057 -1.075 1.00 89.75 418 ALA A O 1
ATOM 3256 N N . LEU A 1 419 ? 7.331 -20.225 -1.396 1.00 91.88 419 LEU A N 1
ATOM 3257 C CA . LEU A 1 419 ? 8.011 -19.763 -2.609 1.00 91.88 419 LEU A CA 1
ATOM 3258 C C . LEU A 1 419 ? 9.474 -19.395 -2.338 1.00 91.88 419 LEU A C 1
ATOM 3260 O O . LEU A 1 419 ? 10.367 -19.817 -3.075 1.00 91.88 419 LEU A O 1
ATOM 3264 N N . LEU A 1 420 ? 9.737 -18.675 -1.249 1.00 90.31 420 LEU A N 1
ATOM 3265 C CA . LEU A 1 420 ? 11.081 -18.311 -0.808 1.00 90.31 420 LEU A CA 1
ATOM 3266 C C . LEU A 1 420 ? 11.943 -19.558 -0.553 1.00 90.31 420 LEU A C 1
ATOM 3268 O O . LEU A 1 420 ? 13.045 -19.671 -1.091 1.00 90.31 420 LEU A O 1
ATOM 3272 N N . LYS A 1 421 ? 11.422 -20.554 0.178 1.00 89.06 421 LYS A N 1
ATOM 3273 C CA . LYS A 1 421 ? 12.126 -21.826 0.439 1.00 89.06 421 LYS A CA 1
ATOM 3274 C C . LYS A 1 421 ? 12.450 -22.579 -0.855 1.00 89.06 421 LYS A C 1
ATOM 3276 O O . LYS A 1 421 ? 13.544 -23.135 -0.986 1.00 89.06 421 LYS A O 1
ATOM 3281 N N . LYS A 1 422 ? 11.525 -22.583 -1.822 1.00 91.00 422 LYS A N 1
ATOM 3282 C CA . LYS A 1 422 ? 11.725 -23.191 -3.149 1.00 91.00 422 LYS A CA 1
ATOM 3283 C C . LYS A 1 422 ? 12.874 -22.515 -3.901 1.00 91.00 422 LYS A C 1
ATOM 3285 O O . LYS A 1 422 ? 13.715 -23.215 -4.463 1.00 91.00 422 LYS A O 1
ATOM 3290 N N . GLN A 1 423 ? 12.941 -21.184 -3.876 1.00 91.88 423 GLN A N 1
ATOM 3291 C CA . GLN A 1 423 ? 13.998 -20.422 -4.546 1.00 91.88 423 GLN A CA 1
ATOM 3292 C C . GLN A 1 423 ? 15.368 -20.613 -3.891 1.00 91.88 423 GLN A C 1
ATOM 3294 O O . GLN A 1 423 ? 16.326 -20.918 -4.600 1.00 91.88 423 GLN A O 1
ATOM 3299 N N . ILE A 1 424 ? 15.456 -20.528 -2.558 1.00 88.69 424 ILE A N 1
ATOM 3300 C CA . ILE A 1 424 ? 16.711 -20.755 -1.820 1.00 88.69 424 ILE A CA 1
ATOM 3301 C C . ILE A 1 424 ? 17.297 -22.120 -2.176 1.00 88.69 424 ILE A C 1
ATOM 3303 O O . ILE A 1 424 ? 18.467 -22.219 -2.530 1.00 88.69 424 ILE A O 1
ATOM 3307 N N . LYS A 1 425 ? 16.470 -23.172 -2.153 1.00 88.31 425 LYS A N 1
ATOM 3308 C CA . LYS A 1 425 ? 16.919 -24.530 -2.476 1.00 88.31 425 LYS A CA 1
ATOM 3309 C C . LYS A 1 425 ? 17.329 -24.688 -3.944 1.00 88.31 425 LYS A C 1
ATOM 3311 O O . LYS A 1 425 ? 18.254 -25.441 -4.228 1.00 88.31 425 LYS A O 1
ATOM 3316 N N . LYS A 1 426 ? 16.622 -24.037 -4.875 1.00 89.75 426 LYS A N 1
ATOM 3317 C CA . LYS A 1 426 ? 16.866 -24.171 -6.321 1.00 89.75 426 LYS A CA 1
ATOM 3318 C C . LYS A 1 426 ? 18.124 -23.424 -6.775 1.00 89.75 426 LYS A C 1
ATOM 3320 O O . LYS A 1 426 ? 18.817 -23.927 -7.653 1.00 89.75 426 LYS A O 1
ATOM 3325 N N . TYR A 1 427 ? 18.397 -22.254 -6.201 1.00 87.44 427 TYR A N 1
ATOM 3326 C CA . TYR A 1 427 ? 19.438 -21.335 -6.679 1.00 87.44 427 TYR A CA 1
ATOM 3327 C C . TYR A 1 427 ? 20.585 -21.100 -5.680 1.00 87.44 427 TYR A C 1
ATOM 3329 O O . TYR A 1 427 ? 21.452 -20.280 -5.961 1.00 87.44 427 TYR A O 1
ATOM 3337 N N . ASP A 1 428 ? 20.601 -21.797 -4.537 1.00 86.44 428 ASP A N 1
ATOM 3338 C CA . ASP A 1 428 ? 21.604 -21.636 -3.465 1.00 86.44 428 ASP A CA 1
ATOM 3339 C C . ASP A 1 428 ? 21.754 -20.170 -3.003 1.00 86.44 428 ASP A C 1
ATOM 3341 O O . ASP A 1 428 ? 22.851 -19.636 -2.827 1.00 86.44 428 ASP A O 1
ATOM 3345 N N . LEU A 1 429 ? 20.615 -19.480 -2.855 1.00 84.44 429 LEU A N 1
ATOM 3346 C CA . LEU A 1 429 ? 20.591 -18.066 -2.474 1.00 84.44 429 LEU A CA 1
ATOM 3347 C C . LEU A 1 429 ? 21.016 -17.896 -1.015 1.00 84.44 429 LEU A C 1
ATOM 3349 O O . LEU A 1 429 ? 20.409 -18.465 -0.109 1.00 84.44 429 LEU A O 1
ATOM 3353 N N . LYS A 1 430 ? 22.020 -17.044 -0.795 1.00 83.06 430 LYS A N 1
ATOM 3354 C CA . LYS A 1 430 ? 22.551 -16.720 0.540 1.00 83.06 430 LYS A CA 1
ATOM 3355 C C . LYS A 1 430 ? 21.974 -15.441 1.143 1.00 83.06 430 LYS A C 1
ATOM 3357 O O . LYS A 1 430 ? 22.117 -15.229 2.337 1.00 83.06 430 LYS A O 1
ATOM 3362 N N . ASN A 1 431 ? 21.330 -14.612 0.325 1.00 83.94 431 ASN A N 1
ATOM 3363 C CA . ASN A 1 431 ? 20.802 -13.309 0.713 1.00 83.94 431 ASN A CA 1
ATOM 3364 C C . ASN A 1 431 ? 19.344 -13.184 0.250 1.00 83.94 431 ASN A C 1
ATOM 3366 O O . ASN A 1 431 ? 19.030 -13.471 -0.909 1.00 83.94 431 ASN A O 1
ATOM 3370 N N . ILE A 1 432 ? 18.464 -12.762 1.162 1.00 85.94 432 ILE A N 1
ATOM 3371 C CA . ILE A 1 432 ? 17.026 -12.611 0.923 1.00 85.94 432 ILE A CA 1
ATOM 3372 C C . ILE A 1 432 ? 16.721 -11.563 -0.156 1.00 85.94 432 ILE A C 1
ATOM 3374 O O . ILE A 1 432 ? 15.764 -11.716 -0.908 1.00 85.94 432 ILE A O 1
ATOM 3378 N N . PHE A 1 433 ? 17.554 -10.530 -0.296 1.00 90.75 433 PHE A N 1
ATOM 3379 C CA . PHE A 1 433 ? 17.367 -9.484 -1.297 1.00 90.75 433 PHE A CA 1
ATOM 3380 C C . PHE A 1 433 ? 17.592 -9.984 -2.730 1.00 90.75 433 PHE A C 1
ATOM 3382 O O . PHE A 1 433 ? 17.113 -9.355 -3.667 1.00 90.75 433 PHE A O 1
ATOM 3389 N N . ASN A 1 434 ? 18.231 -11.144 -2.914 1.00 91.75 434 ASN A N 1
ATOM 3390 C CA . ASN A 1 434 ? 18.413 -11.771 -4.228 1.00 91.75 434 ASN A CA 1
ATOM 3391 C C . ASN A 1 434 ? 17.239 -12.679 -4.630 1.00 91.75 434 ASN A C 1
ATOM 3393 O O . ASN A 1 434 ? 17.282 -13.318 -5.681 1.00 91.75 434 ASN A O 1
ATOM 3397 N N . ILE A 1 435 ? 16.202 -12.784 -3.796 1.00 92.44 435 ILE A N 1
ATOM 3398 C CA . ILE A 1 435 ? 14.997 -13.550 -4.116 1.00 92.44 435 ILE A CA 1
ATOM 3399 C C . ILE A 1 435 ? 14.237 -12.842 -5.224 1.00 92.44 435 ILE A C 1
ATOM 3401 O O . ILE A 1 435 ? 14.016 -11.636 -5.157 1.00 92.44 435 ILE A O 1
ATOM 3405 N N . ARG A 1 436 ? 13.791 -13.607 -6.218 1.00 95.12 436 ARG A N 1
ATOM 3406 C CA . ARG A 1 436 ? 12.941 -13.104 -7.292 1.00 95.12 436 ARG A CA 1
ATOM 3407 C C . ARG A 1 436 ? 11.513 -12.954 -6.800 1.00 95.12 436 ARG A C 1
ATOM 3409 O O . ARG A 1 436 ? 10.964 -13.870 -6.179 1.00 95.12 436 ARG A O 1
ATOM 3416 N N . LEU A 1 437 ? 10.903 -11.821 -7.113 1.00 96.50 437 LEU A N 1
ATOM 3417 C CA . LEU A 1 437 ? 9.511 -11.574 -6.777 1.00 96.50 437 LEU A CA 1
ATOM 3418 C C . LEU A 1 437 ? 8.572 -12.359 -7.694 1.00 96.50 437 LEU A C 1
ATOM 3420 O O . LEU A 1 437 ? 8.829 -12.547 -8.887 1.00 96.50 437 LEU A O 1
ATOM 3424 N N . ILE A 1 438 ? 7.471 -12.814 -7.101 1.00 96.50 438 ILE A N 1
ATOM 3425 C CA . ILE A 1 438 ? 6.384 -13.543 -7.756 1.00 96.50 438 ILE A CA 1
ATOM 3426 C C . ILE A 1 438 ? 5.066 -12.837 -7.415 1.00 96.50 438 ILE A C 1
ATOM 3428 O O . ILE A 1 438 ? 4.892 -12.370 -6.287 1.00 96.50 438 ILE A O 1
ATOM 3432 N N . GLN A 1 439 ? 4.138 -12.770 -8.375 1.00 95.44 439 GLN A N 1
ATOM 3433 C CA . GLN A 1 439 ? 2.807 -12.177 -8.174 1.00 95.44 439 GLN A CA 1
ATOM 3434 C C . GLN A 1 439 ? 2.116 -12.742 -6.929 1.00 95.44 439 GLN A C 1
ATOM 3436 O O . GLN A 1 439 ? 2.109 -13.954 -6.689 1.00 95.44 439 GLN A O 1
ATOM 3441 N N . GLY A 1 440 ? 1.522 -11.848 -6.140 1.00 91.38 440 GLY A N 1
ATOM 3442 C CA . GLY A 1 440 ? 0.814 -12.181 -4.909 1.00 91.38 440 GLY A CA 1
ATOM 3443 C C . GLY A 1 440 ? 1.703 -12.407 -3.683 1.00 91.38 440 GLY A C 1
ATOM 3444 O O . GLY A 1 440 ? 1.154 -12.682 -2.619 1.00 91.38 440 GLY A O 1
ATOM 3445 N N . MET A 1 441 ? 3.035 -12.292 -3.791 1.00 92.81 441 MET A N 1
ATOM 3446 C CA . MET A 1 441 ? 3.908 -12.289 -2.609 1.00 92.81 441 MET A CA 1
ATOM 3447 C C . MET A 1 441 ? 3.593 -11.108 -1.685 1.00 92.81 441 MET A C 1
ATOM 3449 O O . MET A 1 441 ? 3.333 -9.999 -2.160 1.00 92.81 441 MET A O 1
ATOM 3453 N N . LYS A 1 442 ? 3.680 -11.344 -0.371 1.00 88.75 442 LYS A N 1
ATOM 3454 C CA . LYS A 1 442 ? 3.460 -10.342 0.680 1.00 88.75 442 LYS A CA 1
ATOM 3455 C C . LYS A 1 442 ? 4.628 -10.349 1.648 1.00 88.75 442 LYS A C 1
ATOM 3457 O O . LYS A 1 442 ? 4.910 -11.376 2.269 1.00 88.75 442 LYS A O 1
ATOM 3462 N N . ILE A 1 443 ? 5.318 -9.219 1.747 1.00 89.06 443 ILE A N 1
ATOM 3463 C CA . ILE A 1 443 ? 6.555 -9.115 2.513 1.00 89.06 443 ILE A CA 1
ATOM 3464 C C . ILE A 1 443 ? 6.509 -7.852 3.365 1.00 89.06 443 ILE A C 1
ATOM 3466 O O . ILE A 1 443 ? 6.503 -6.742 2.836 1.00 89.06 443 ILE A O 1
ATOM 3470 N N . ILE A 1 444 ? 6.514 -8.027 4.684 1.00 87.19 444 ILE A N 1
ATOM 3471 C CA . ILE A 1 444 ? 6.564 -6.925 5.642 1.00 87.19 444 ILE A CA 1
ATOM 3472 C C . ILE A 1 444 ? 7.949 -6.893 6.276 1.00 87.19 444 ILE A C 1
ATOM 3474 O O . ILE A 1 444 ? 8.462 -7.913 6.735 1.00 87.19 444 ILE A O 1
ATOM 3478 N N . PHE A 1 445 ? 8.520 -5.701 6.332 1.00 85.75 445 PHE A N 1
ATOM 3479 C CA . PHE A 1 445 ? 9.731 -5.384 7.062 1.00 85.75 445 PHE A CA 1
ATOM 3480 C C . PHE A 1 445 ? 9.374 -4.394 8.163 1.00 85.75 445 PHE A C 1
ATOM 3482 O O . PHE A 1 445 ? 8.965 -3.262 7.895 1.00 85.75 445 PHE A O 1
ATOM 3489 N N . LYS A 1 446 ? 9.502 -4.840 9.407 1.00 83.81 446 LYS A N 1
ATOM 3490 C CA . LYS A 1 446 ? 9.158 -4.058 10.587 1.00 83.81 446 LYS A CA 1
ATOM 3491 C C . LYS A 1 446 ? 10.425 -3.685 11.338 1.00 83.81 446 LYS A C 1
ATOM 3493 O O . LYS A 1 446 ? 11.191 -4.562 11.727 1.00 83.81 446 LYS A O 1
ATOM 3498 N N . GLU A 1 447 ? 10.636 -2.391 11.535 1.00 82.12 447 GLU A N 1
ATOM 3499 C CA . GLU A 1 447 ? 11.708 -1.880 12.381 1.00 82.12 447 GLU A CA 1
ATOM 3500 C C . GLU A 1 447 ? 11.490 -2.322 13.832 1.00 82.12 447 GLU A C 1
ATOM 3502 O O . GLU A 1 447 ? 10.417 -2.119 14.406 1.00 82.12 447 GLU A O 1
ATOM 3507 N N . ASN A 1 448 ? 12.523 -2.920 14.416 1.00 70.56 448 ASN A N 1
ATOM 3508 C CA . ASN A 1 448 ? 12.539 -3.377 15.795 1.00 70.56 448 ASN A CA 1
ATOM 3509 C C . ASN A 1 448 ? 13.492 -2.540 16.640 1.00 70.56 448 ASN A C 1
ATOM 3511 O O . ASN A 1 448 ? 14.609 -2.228 16.230 1.00 70.56 448 ASN A O 1
ATOM 3515 N N . ASN A 1 449 ? 13.074 -2.241 17.867 1.00 56.09 449 ASN A N 1
ATOM 3516 C CA . ASN A 1 449 ? 13.897 -1.535 18.835 1.00 56.09 449 ASN A CA 1
ATOM 3517 C C . ASN A 1 449 ? 14.883 -2.515 19.499 1.00 56.09 449 ASN A C 1
ATOM 3519 O O . ASN A 1 449 ? 14.459 -3.478 20.138 1.00 56.09 449 ASN A O 1
ATOM 3523 N N . ASP A 1 450 ? 16.192 -2.246 19.435 1.00 45.31 450 ASP A N 1
ATOM 3524 C CA . ASP A 1 450 ? 17.229 -3.009 20.162 1.00 45.31 450 ASP A CA 1
ATOM 3525 C C . ASP A 1 450 ? 16.972 -3.064 21.689 1.00 45.31 450 ASP A C 1
ATOM 3527 O O . ASP A 1 450 ? 17.483 -3.944 22.390 1.00 45.31 450 ASP A O 1
ATOM 3531 N N . LYS A 1 451 ? 16.141 -2.157 22.227 1.00 38.44 451 LYS A N 1
ATOM 3532 C CA . LYS A 1 451 ? 15.721 -2.159 23.637 1.00 38.44 451 LYS A CA 1
ATOM 3533 C C . LYS A 1 451 ? 14.784 -3.312 23.996 1.00 38.44 451 LYS A C 1
ATOM 3535 O O . LYS A 1 451 ? 14.949 -3.882 25.073 1.00 38.44 451 LYS A O 1
ATOM 3540 N N . ASP A 1 452 ? 13.867 -3.710 23.118 1.00 37.41 452 ASP A N 1
ATOM 3541 C CA . ASP A 1 452 ? 12.937 -4.809 23.409 1.00 37.41 452 ASP A CA 1
ATOM 3542 C C . ASP A 1 452 ? 13.636 -6.167 23.332 1.00 37.41 452 ASP A C 1
ATOM 3544 O O . ASP A 1 452 ? 13.358 -7.061 24.129 1.00 37.41 452 ASP A O 1
ATOM 3548 N N . THR A 1 453 ? 14.624 -6.319 22.450 1.00 39.69 453 THR A N 1
ATOM 3549 C CA . THR A 1 453 ? 15.412 -7.550 22.331 1.00 39.69 453 THR A CA 1
ATOM 3550 C C . THR A 1 453 ? 16.332 -7.747 23.532 1.00 39.69 453 THR A C 1
ATOM 3552 O O . THR A 1 453 ? 16.436 -8.860 24.040 1.00 39.69 453 THR A O 1
ATOM 3555 N N . MET A 1 454 ? 16.977 -6.687 24.032 1.00 34.66 454 MET A N 1
ATOM 3556 C CA . MET A 1 454 ? 17.860 -6.777 25.199 1.00 34.66 454 MET A CA 1
ATOM 3557 C C . MET A 1 454 ? 17.068 -7.001 26.492 1.00 34.66 454 MET A C 1
ATOM 3559 O O . MET A 1 454 ? 17.468 -7.823 27.311 1.00 34.66 454 MET A O 1
ATOM 3563 N N . VAL A 1 455 ? 15.913 -6.348 26.646 1.00 37.25 455 VAL A N 1
ATOM 3564 C CA . VAL A 1 455 ? 15.013 -6.533 27.791 1.00 37.25 455 VAL A CA 1
ATOM 3565 C C . VAL A 1 455 ? 14.370 -7.926 27.768 1.00 37.25 455 VAL A C 1
ATOM 3567 O O . VAL A 1 455 ? 14.404 -8.621 28.781 1.00 37.25 455 VAL A O 1
ATOM 3570 N N . ASN A 1 456 ? 13.886 -8.408 26.618 1.00 39.97 456 ASN A N 1
ATOM 3571 C CA . ASN A 1 456 ? 13.313 -9.755 26.506 1.00 39.97 456 ASN A CA 1
ATOM 3572 C C . ASN A 1 456 ? 14.367 -10.862 26.655 1.00 39.97 456 ASN A C 1
ATOM 3574 O O . ASN A 1 456 ? 14.103 -11.873 27.308 1.00 39.97 456 ASN A O 1
ATOM 3578 N N . ARG A 1 457 ? 15.582 -10.675 26.123 1.00 38.81 457 ARG A N 1
ATOM 3579 C CA . ARG A 1 457 ? 16.699 -11.623 26.290 1.00 38.81 457 ARG A CA 1
ATOM 3580 C C . ARG A 1 457 ? 17.202 -11.631 27.745 1.00 38.81 457 ARG A C 1
ATOM 3582 O O . ARG A 1 457 ? 17.364 -12.709 28.308 1.00 38.81 457 ARG A O 1
ATOM 3589 N N . PHE A 1 458 ? 17.293 -10.464 28.394 1.00 40.31 458 PHE A N 1
ATOM 3590 C CA . PHE A 1 458 ? 17.585 -10.317 29.828 1.00 40.31 458 PHE A CA 1
ATOM 3591 C C . PHE A 1 458 ? 16.528 -10.988 30.714 1.00 40.31 458 PHE A C 1
ATOM 3593 O O . PHE A 1 458 ? 16.872 -11.739 31.624 1.00 40.31 458 PHE A O 1
ATOM 3600 N N . PHE A 1 459 ? 15.235 -10.786 30.440 1.00 41.19 459 PHE A N 1
ATOM 3601 C CA . PHE A 1 459 ? 14.168 -11.439 31.201 1.00 41.19 459 PHE A CA 1
ATOM 3602 C C . PHE A 1 459 ? 14.145 -12.952 30.995 1.00 41.19 459 PHE A C 1
ATOM 3604 O O . PHE A 1 459 ? 13.890 -13.687 31.947 1.00 41.19 459 PHE A O 1
ATOM 3611 N N . THR A 1 460 ? 14.466 -13.427 29.792 1.00 42.72 460 THR A N 1
ATOM 3612 C CA . THR A 1 460 ? 14.554 -14.862 29.488 1.00 42.72 460 THR A CA 1
ATOM 3613 C C . THR A 1 460 ? 15.746 -15.515 30.200 1.00 42.72 460 THR A C 1
ATOM 3615 O O . THR A 1 460 ? 15.606 -16.601 30.764 1.00 42.72 460 THR A O 1
ATOM 3618 N N . GLU A 1 461 ? 16.896 -14.838 30.274 1.00 42.62 461 GLU A N 1
ATOM 3619 C CA . GLU A 1 461 ? 18.071 -15.306 31.023 1.00 42.62 461 GLU A CA 1
ATOM 3620 C C . GLU A 1 461 ? 17.863 -15.261 32.542 1.00 42.62 461 GLU A C 1
ATOM 3622 O O . GLU A 1 461 ? 18.153 -16.241 33.228 1.00 42.62 461 GLU A O 1
ATOM 3627 N N . ILE A 1 462 ? 17.291 -14.178 33.082 1.00 43.78 462 ILE A N 1
ATOM 3628 C CA . ILE A 1 462 ? 16.925 -14.068 34.504 1.00 43.78 462 ILE A CA 1
ATOM 3629 C C . ILE A 1 462 ? 15.921 -15.165 34.879 1.00 43.78 462 ILE A C 1
ATOM 3631 O O . ILE A 1 462 ? 16.093 -15.830 35.901 1.00 43.78 462 ILE A O 1
ATOM 3635 N N . ARG A 1 463 ? 14.903 -15.399 34.042 1.00 43.88 463 ARG A N 1
ATOM 3636 C CA . ARG A 1 463 ? 13.905 -16.458 34.235 1.00 43.88 463 ARG A CA 1
ATOM 3637 C C . ARG A 1 463 ? 14.553 -17.842 34.252 1.00 43.88 463 ARG A C 1
ATOM 3639 O O . ARG A 1 463 ? 14.320 -18.595 35.190 1.00 43.88 463 ARG A O 1
ATOM 3646 N N . SER A 1 464 ? 15.447 -18.130 33.306 1.00 45.78 464 SER A N 1
ATOM 3647 C CA . SER A 1 464 ? 16.220 -19.381 33.251 1.00 45.78 464 SER A CA 1
ATOM 3648 C C . SER A 1 464 ? 17.112 -19.589 34.489 1.00 45.78 464 SER A C 1
ATOM 3650 O O . SER A 1 464 ? 17.138 -20.673 35.077 1.00 45.78 464 SER A O 1
ATOM 3652 N N . ILE A 1 465 ? 17.797 -18.539 34.957 1.00 45.22 465 ILE A N 1
ATOM 3653 C CA . ILE A 1 465 ? 18.668 -18.589 36.144 1.00 45.22 465 ILE A CA 1
ATOM 3654 C C . ILE A 1 465 ? 17.854 -18.801 37.430 1.00 45.22 465 ILE A C 1
ATOM 3656 O O . ILE A 1 465 ? 18.268 -19.572 38.304 1.00 45.22 465 ILE A O 1
ATOM 3660 N N . ILE A 1 466 ? 16.699 -18.141 37.553 1.00 45.00 466 ILE A N 1
ATOM 3661 C CA . ILE A 1 466 ? 15.781 -18.290 38.690 1.00 45.00 466 ILE A CA 1
ATOM 3662 C C . ILE A 1 466 ? 15.154 -19.692 38.683 1.00 45.00 466 ILE A C 1
ATOM 3664 O O . ILE A 1 466 ? 15.198 -20.376 39.706 1.00 45.00 466 ILE A O 1
ATOM 3668 N N . GLU A 1 467 ? 14.668 -20.176 37.539 1.00 45.47 467 GLU A N 1
ATOM 3669 C CA . GLU A 1 467 ? 14.072 -21.513 37.397 1.00 45.47 467 GLU A CA 1
ATOM 3670 C C . GLU A 1 467 ? 15.084 -22.641 37.696 1.00 45.47 467 GLU A C 1
ATOM 3672 O O . GLU A 1 467 ? 14.733 -23.636 38.340 1.00 45.47 467 GLU A O 1
ATOM 3677 N N . GLN A 1 468 ? 16.363 -22.480 37.326 1.00 46.75 468 GLN A N 1
ATOM 3678 C CA . GLN A 1 468 ? 17.407 -23.471 37.623 1.00 46.75 468 GLN A CA 1
ATOM 3679 C C . GLN A 1 468 ? 17.897 -23.444 39.079 1.00 46.75 468 GLN A C 1
ATOM 3681 O O . GLN A 1 468 ? 18.127 -24.505 39.665 1.00 46.75 468 GLN A O 1
ATOM 3686 N N . LYS A 1 469 ? 18.073 -22.264 39.692 1.00 43.84 469 LYS A N 1
ATOM 3687 C CA . LYS A 1 469 ? 18.651 -22.156 41.048 1.00 43.84 469 LYS A CA 1
ATOM 3688 C C . LYS A 1 469 ? 17.619 -22.195 42.176 1.00 43.84 469 LYS A C 1
ATOM 3690 O O . LYS A 1 469 ? 17.966 -22.631 43.275 1.00 43.84 469 LYS A O 1
ATOM 3695 N N . VAL A 1 470 ? 16.356 -21.835 41.932 1.00 42.38 470 VAL A N 1
ATOM 3696 C CA . VAL A 1 470 ? 15.296 -21.959 42.952 1.00 42.38 470 VAL A CA 1
ATOM 3697 C C . VAL A 1 470 ? 14.891 -23.421 43.173 1.00 42.38 470 VAL A C 1
ATOM 3699 O O . VAL A 1 470 ? 14.661 -23.811 44.319 1.00 42.38 470 VAL A O 1
ATOM 3702 N N . ARG A 1 471 ? 14.976 -24.280 42.144 1.00 37.41 471 ARG A N 1
ATOM 3703 C CA . ARG A 1 471 ? 14.867 -25.746 42.310 1.00 37.41 471 ARG A CA 1
ATOM 3704 C C . ARG A 1 471 ? 15.910 -26.334 43.270 1.00 37.41 471 ARG A C 1
ATOM 3706 O O . ARG A 1 471 ? 15.655 -27.360 43.889 1.00 37.41 471 ARG A O 1
ATOM 3713 N N . PHE A 1 472 ? 17.066 -25.688 43.430 1.00 34.53 472 PHE A N 1
ATOM 3714 C CA . PHE A 1 472 ? 18.108 -26.139 44.359 1.00 34.53 472 PHE A CA 1
ATOM 3715 C C . PHE A 1 472 ? 17.862 -25.678 45.805 1.00 34.53 472 PHE A C 1
ATOM 3717 O O . PHE A 1 472 ? 18.252 -26.358 46.756 1.00 34.53 472 PHE A O 1
ATOM 3724 N N . PHE A 1 473 ? 17.184 -24.540 45.985 1.00 35.72 473 PHE A N 1
ATOM 3725 C CA . PHE A 1 473 ? 16.884 -23.991 47.308 1.00 35.72 473 PHE A CA 1
ATOM 3726 C C . PHE A 1 473 ? 15.603 -24.578 47.921 1.00 35.72 473 PHE A C 1
ATOM 3728 O O . PHE A 1 473 ? 15.518 -24.692 49.147 1.00 35.72 473 PHE A O 1
ATOM 3735 N N . SER A 1 474 ? 14.644 -25.029 47.097 1.00 36.16 474 SER A N 1
ATOM 3736 C CA . SER A 1 474 ? 13.430 -25.705 47.584 1.00 36.16 474 SER A CA 1
ATOM 3737 C C . SER A 1 474 ? 13.696 -27.092 48.182 1.00 36.16 474 SER A C 1
ATOM 3739 O O . SER A 1 474 ? 12.855 -27.601 48.919 1.00 36.16 474 SER A O 1
ATOM 3741 N N . LEU A 1 475 ? 14.884 -27.674 47.963 1.00 31.48 475 LEU A N 1
ATOM 3742 C CA . LEU A 1 475 ? 15.254 -28.950 48.577 1.00 31.48 475 LEU A CA 1
ATOM 3743 C C . LEU A 1 475 ? 15.931 -28.830 49.949 1.00 31.48 475 LEU A C 1
ATOM 3745 O O . LEU A 1 475 ? 16.071 -29.854 50.614 1.00 31.48 475 LEU A O 1
ATOM 3749 N N . THR A 1 476 ? 16.389 -27.646 50.386 1.00 32.00 476 THR A N 1
ATOM 3750 C CA . THR A 1 476 ? 17.337 -27.609 51.518 1.00 32.00 476 THR A CA 1
ATOM 3751 C C . THR A 1 476 ? 16.993 -26.798 52.754 1.00 32.00 476 THR A C 1
ATOM 3753 O O . THR A 1 476 ? 17.599 -27.135 53.760 1.00 32.00 476 THR A O 1
ATOM 3756 N N . ASN A 1 477 ? 16.055 -25.840 52.812 1.00 32.56 477 ASN A N 1
ATOM 3757 C CA . ASN A 1 477 ? 15.680 -25.267 54.125 1.00 32.56 477 ASN A CA 1
ATOM 3758 C C . ASN A 1 477 ? 14.376 -24.454 54.135 1.00 32.56 477 ASN A C 1
ATOM 3760 O O . ASN A 1 477 ? 14.364 -23.267 53.810 1.00 32.56 477 ASN A O 1
ATOM 3764 N N . PHE A 1 478 ? 13.312 -25.046 54.680 1.00 33.88 478 PHE A N 1
ATOM 3765 C CA . PHE A 1 478 ? 12.150 -24.319 55.189 1.00 33.88 478 PHE A CA 1
ATOM 3766 C C . PHE A 1 478 ? 12.162 -24.418 56.721 1.00 33.88 478 PHE A C 1
ATOM 3768 O O . PHE A 1 478 ? 12.136 -25.527 57.242 1.00 33.88 478 PHE A O 1
ATOM 3775 N N . LEU A 1 479 ? 12.267 -23.274 57.426 1.00 37.09 479 LEU A N 1
ATOM 3776 C CA . LEU A 1 479 ? 11.602 -22.946 58.709 1.00 37.09 479 LEU A CA 1
ATOM 3777 C C . LEU A 1 479 ? 12.205 -21.691 59.412 1.00 37.09 479 LEU A C 1
ATOM 3779 O O . LEU A 1 479 ? 13.379 -21.641 59.788 1.00 37.09 479 LEU A O 1
ATOM 3783 N N . ARG A 1 480 ? 11.299 -20.734 59.691 1.00 35.22 480 ARG A N 1
ATOM 3784 C CA . ARG A 1 480 ? 11.195 -19.765 60.820 1.00 35.22 480 ARG A CA 1
ATOM 3785 C C . ARG A 1 480 ? 11.997 -18.434 60.894 1.00 35.22 480 ARG A C 1
ATOM 3787 O O . ARG A 1 480 ? 13.184 -18.410 61.192 1.00 35.22 480 ARG A O 1
ATOM 3794 N N . LYS A 1 481 ? 11.226 -17.333 60.936 1.00 33.31 481 LYS A N 1
ATOM 3795 C CA . LYS A 1 481 ? 11.465 -15.969 61.488 1.00 33.31 481 LYS A CA 1
ATOM 3796 C C . LYS A 1 481 ? 12.014 -14.855 60.574 1.00 33.31 481 LYS A C 1
ATOM 3798 O O . LYS A 1 481 ? 13.057 -14.985 59.936 1.00 33.31 481 LYS A O 1
ATOM 3803 N N . ASP A 1 482 ? 11.320 -13.717 60.693 1.00 36.78 482 ASP A N 1
ATOM 3804 C CA . ASP A 1 482 ? 11.314 -12.418 59.986 1.00 36.78 482 ASP A CA 1
ATOM 3805 C C . ASP A 1 482 ? 12.637 -11.684 59.705 1.00 36.78 482 ASP A C 1
ATOM 3807 O O . ASP A 1 482 ? 12.625 -10.602 59.130 1.00 36.78 482 ASP A O 1
ATOM 3811 N N . LYS A 1 483 ? 13.809 -12.229 60.042 1.00 36.59 483 LYS A N 1
ATOM 3812 C CA . LYS A 1 483 ? 15.096 -11.545 59.786 1.00 36.59 483 LYS A CA 1
ATOM 3813 C C . LYS A 1 483 ? 15.787 -11.955 58.476 1.00 36.59 483 LYS A C 1
ATOM 3815 O O . LYS A 1 483 ? 16.926 -11.563 58.248 1.00 36.59 483 LYS A O 1
ATOM 3820 N N . ARG A 1 484 ? 15.125 -12.733 57.608 1.00 42.72 484 ARG A N 1
ATOM 3821 C CA . ARG A 1 484 ? 15.744 -13.336 56.404 1.00 42.72 484 ARG A CA 1
ATOM 3822 C C . ARG A 1 484 ? 15.323 -12.723 55.062 1.00 42.72 484 ARG A C 1
ATOM 3824 O O . ARG A 1 484 ? 16.040 -12.916 54.090 1.00 42.72 484 ARG A O 1
ATOM 3831 N N . ILE A 1 485 ? 14.246 -11.937 54.999 1.00 39.28 485 ILE A N 1
ATOM 3832 C CA . ILE A 1 485 ? 13.793 -11.277 53.752 1.00 39.28 485 ILE A CA 1
ATOM 3833 C C . ILE A 1 485 ? 14.849 -10.283 53.241 1.00 39.28 485 ILE A C 1
ATOM 3835 O O . ILE A 1 485 ? 15.178 -10.260 52.057 1.00 39.28 485 ILE A O 1
ATOM 3839 N N . VAL A 1 486 ? 15.477 -9.542 54.159 1.00 38.66 486 VAL A N 1
ATOM 3840 C CA . VAL A 1 486 ? 16.596 -8.636 53.851 1.00 38.66 486 VAL A CA 1
ATOM 3841 C C . VAL A 1 486 ? 17.830 -9.409 53.358 1.00 38.66 486 VAL A C 1
ATOM 3843 O O . VAL A 1 486 ? 18.520 -8.950 52.454 1.00 38.66 486 VAL A O 1
ATOM 3846 N N . ALA A 1 487 ? 18.088 -10.609 53.891 1.00 40.44 487 ALA A N 1
ATOM 3847 C CA . ALA A 1 487 ? 19.215 -11.445 53.468 1.00 40.44 487 ALA A CA 1
ATOM 3848 C C . ALA A 1 487 ? 19.015 -12.031 52.059 1.00 40.44 487 ALA A C 1
ATOM 3850 O O . ALA A 1 487 ? 19.967 -12.070 51.287 1.00 40.44 487 ALA A O 1
ATOM 3851 N N . VAL A 1 488 ? 17.786 -12.423 51.703 1.00 44.94 488 VAL A N 1
ATOM 3852 C CA . VAL A 1 488 ? 17.430 -12.901 50.355 1.00 44.94 488 VAL A CA 1
ATOM 3853 C C . VAL A 1 488 ? 17.491 -11.762 49.334 1.00 44.94 488 VAL A C 1
ATOM 3855 O O . VAL A 1 488 ? 18.104 -11.926 48.285 1.00 44.94 488 VAL A O 1
ATOM 3858 N N . SER A 1 489 ? 16.952 -10.584 49.666 1.00 44.69 489 SER A N 1
ATOM 3859 C CA . SER A 1 489 ? 17.048 -9.382 48.824 1.00 44.69 489 SER A CA 1
ATOM 3860 C C . SER A 1 489 ? 18.508 -8.995 48.548 1.00 44.69 489 SER A C 1
ATOM 3862 O O . SER A 1 489 ? 18.906 -8.825 47.396 1.00 44.69 489 SER A O 1
ATOM 3864 N N . ASN A 1 490 ? 19.353 -8.973 49.584 1.00 49.34 490 ASN A N 1
ATOM 3865 C CA . ASN A 1 490 ? 20.779 -8.674 49.436 1.00 49.34 490 ASN A CA 1
ATOM 3866 C C . ASN A 1 490 ? 21.544 -9.767 48.673 1.00 49.34 490 ASN A C 1
ATOM 3868 O O . ASN A 1 490 ? 22.486 -9.455 47.950 1.00 49.34 490 ASN A O 1
ATOM 3872 N N . TYR A 1 491 ? 21.147 -11.036 48.801 1.00 47.81 491 TYR A N 1
ATOM 3873 C CA . TYR A 1 491 ? 21.748 -12.148 48.062 1.00 47.81 491 TYR A CA 1
ATOM 3874 C C . TYR A 1 491 ? 21.388 -12.115 46.570 1.00 47.81 491 TYR A C 1
ATOM 3876 O O . TYR A 1 491 ? 22.266 -12.298 45.733 1.00 47.81 491 TYR A O 1
ATOM 3884 N N . ILE A 1 492 ? 20.136 -11.792 46.225 1.00 51.75 492 ILE A N 1
ATOM 3885 C CA . ILE A 1 492 ? 19.701 -11.581 44.835 1.00 51.75 492 ILE A CA 1
ATOM 3886 C C . ILE A 1 492 ? 20.439 -10.382 44.229 1.00 51.75 492 ILE A C 1
ATOM 3888 O O . ILE A 1 492 ? 21.024 -10.508 43.156 1.00 51.75 492 ILE A O 1
ATOM 3892 N N . LYS A 1 493 ? 20.515 -9.251 44.944 1.00 54.75 493 LYS A N 1
ATOM 3893 C CA . LYS A 1 493 ? 21.304 -8.085 44.510 1.00 54.75 493 LYS A CA 1
ATOM 3894 C C . LYS A 1 493 ? 22.788 -8.420 44.318 1.00 54.75 493 LYS A C 1
ATOM 3896 O O . LYS A 1 493 ? 23.401 -7.939 43.370 1.00 54.75 493 LYS A O 1
ATOM 3901 N N . LYS A 1 494 ? 23.358 -9.269 45.180 1.00 55.75 494 LYS A N 1
ATOM 3902 C CA . LYS A 1 494 ? 24.744 -9.748 45.072 1.00 55.75 494 LYS A CA 1
ATOM 3903 C C . LYS A 1 494 ? 24.957 -10.641 43.845 1.00 55.75 494 LYS A C 1
ATOM 3905 O O . LYS A 1 494 ? 25.917 -10.417 43.124 1.00 55.75 494 LYS A O 1
ATOM 3910 N N . ILE A 1 495 ? 24.051 -11.581 43.5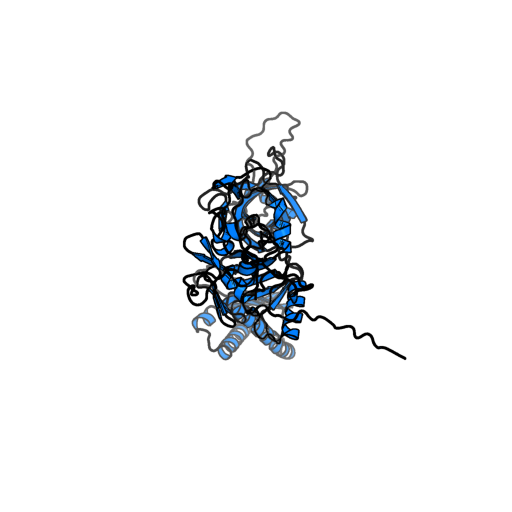61 1.00 52.91 495 ILE A N 1
ATOM 3911 C CA . ILE A 1 495 ? 24.106 -12.417 42.347 1.00 52.91 495 ILE A CA 1
ATOM 3912 C C . ILE A 1 495 ? 24.009 -11.556 41.082 1.00 52.91 495 ILE A C 1
ATOM 3914 O O . ILE A 1 495 ? 24.764 -11.791 40.143 1.00 52.91 495 ILE A O 1
ATOM 3918 N N . ILE A 1 496 ? 23.126 -10.554 41.062 1.00 54.62 496 ILE A N 1
ATOM 3919 C CA . ILE A 1 496 ? 22.993 -9.620 39.932 1.00 54.62 496 ILE A CA 1
ATOM 3920 C C . ILE A 1 496 ? 24.296 -8.824 39.747 1.00 54.62 496 ILE A C 1
ATOM 3922 O O . ILE A 1 496 ? 24.812 -8.736 38.639 1.00 54.62 496 ILE A O 1
ATOM 3926 N N . LYS A 1 497 ? 24.888 -8.320 40.838 1.00 55.75 497 LYS A N 1
ATOM 3927 C CA . LYS A 1 497 ? 26.162 -7.580 40.805 1.00 55.75 497 LYS A CA 1
ATOM 3928 C C . LYS A 1 497 ? 27.358 -8.444 40.375 1.00 55.75 497 LYS A C 1
ATOM 3930 O O . LYS A 1 497 ? 28.267 -7.940 39.730 1.00 55.75 497 LYS A O 1
ATOM 3935 N N . GLU A 1 498 ? 27.375 -9.729 40.729 1.00 49.88 498 GLU A N 1
ATOM 3936 C CA . GLU A 1 498 ? 28.469 -10.660 40.399 1.00 49.88 498 GLU A CA 1
ATOM 3937 C C . GLU A 1 498 ? 28.407 -11.203 38.961 1.00 49.88 498 GLU A C 1
ATOM 3939 O O . GLU A 1 498 ? 29.430 -11.651 38.452 1.00 49.88 498 GLU A O 1
ATOM 3944 N N . ASN A 1 499 ? 27.241 -11.168 38.304 1.00 47.56 499 ASN A N 1
ATOM 3945 C CA . ASN A 1 499 ? 27.037 -11.762 36.973 1.00 47.56 499 ASN A CA 1
ATOM 3946 C C . ASN A 1 499 ? 26.706 -10.739 35.871 1.00 47.56 499 ASN A C 1
ATOM 3948 O O . ASN A 1 499 ? 26.469 -11.132 34.732 1.00 47.56 499 ASN A O 1
ATOM 3952 N N . SER A 1 500 ? 26.688 -9.440 36.175 1.00 50.81 500 SER A N 1
ATOM 3953 C CA . SER A 1 500 ? 26.399 -8.387 35.197 1.00 50.81 500 SER A CA 1
ATOM 3954 C C . SER A 1 500 ? 27.421 -7.258 35.324 1.00 50.81 500 SER A C 1
ATOM 3956 O O . SER A 1 500 ? 27.273 -6.356 36.146 1.00 50.81 500 SER A O 1
ATOM 3958 N N . SER A 1 501 ? 28.483 -7.327 34.515 1.00 44.03 501 SER A N 1
ATOM 3959 C CA . SER A 1 501 ? 29.611 -6.382 34.541 1.00 44.03 501 SER A CA 1
ATOM 3960 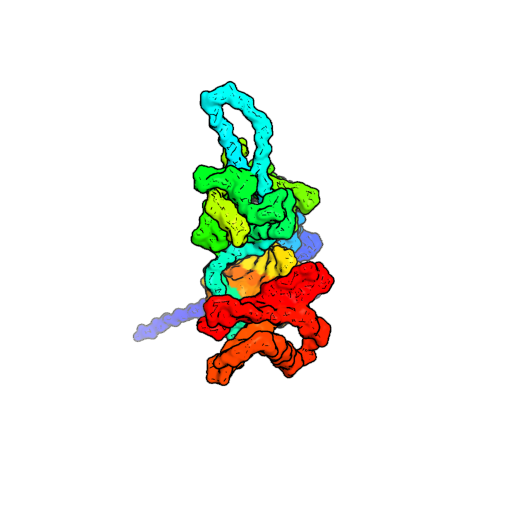C C . SER A 1 501 ? 29.272 -4.972 34.046 1.00 44.03 501 SER A C 1
ATOM 3962 O O . SER A 1 501 ? 30.036 -4.048 34.309 1.00 44.03 501 SER A O 1
ATOM 3964 N N . ASP A 1 502 ? 28.121 -4.795 33.390 1.00 47.69 502 ASP A N 1
ATOM 3965 C CA . ASP A 1 502 ? 27.766 -3.559 32.680 1.00 47.69 502 ASP A CA 1
ATOM 3966 C C . ASP A 1 502 ? 26.675 -2.729 33.385 1.00 47.69 502 ASP A C 1
ATOM 3968 O O . ASP A 1 502 ? 26.117 -1.805 32.795 1.00 47.69 502 ASP A O 1
ATOM 3972 N N . ILE A 1 503 ? 26.353 -3.029 34.652 1.00 48.84 503 ILE A N 1
ATOM 3973 C CA . ILE A 1 503 ? 25.328 -2.293 35.412 1.00 48.84 503 ILE A CA 1
ATOM 3974 C C . ILE A 1 503 ? 25.973 -1.158 36.228 1.00 48.84 503 ILE A C 1
ATOM 3976 O O . ILE A 1 503 ? 26.771 -1.430 37.130 1.00 48.84 503 ILE A O 1
ATOM 3980 N N . PRO A 1 504 ? 25.598 0.117 35.999 1.00 47.78 504 PRO A N 1
ATOM 3981 C CA . PRO A 1 504 ? 26.029 1.229 36.841 1.00 47.78 504 PRO A CA 1
ATOM 3982 C C . PRO A 1 504 ? 25.551 1.066 38.292 1.00 47.78 504 PRO A C 1
ATOM 3984 O O . PRO A 1 504 ? 24.381 0.781 38.541 1.00 47.78 504 PRO A O 1
ATOM 3987 N N . GLU A 1 505 ? 26.431 1.308 39.268 1.00 47.84 505 GLU A N 1
ATOM 3988 C CA . GLU A 1 505 ? 26.181 1.018 40.694 1.00 47.84 505 GLU A CA 1
ATOM 3989 C C . GLU A 1 505 ? 24.928 1.723 41.262 1.00 47.84 505 GLU A C 1
ATOM 3991 O O . GLU A 1 505 ? 24.218 1.155 42.090 1.00 47.84 505 GLU A O 1
ATOM 3996 N N . HIS A 1 506 ? 24.570 2.892 40.717 1.00 47.69 506 HIS A N 1
ATOM 3997 C CA . HIS A 1 506 ? 23.365 3.640 41.095 1.00 47.69 506 HIS A CA 1
ATOM 3998 C C . HIS A 1 506 ? 22.042 2.928 40.748 1.00 47.69 506 HIS A C 1
ATOM 4000 O O . HIS A 1 506 ? 21.022 3.206 41.373 1.00 47.69 506 HIS A O 1
ATOM 4006 N N . PHE A 1 507 ? 22.042 1.991 39.792 1.00 44.91 507 PHE A N 1
ATOM 4007 C CA . PHE A 1 507 ? 20.847 1.247 39.372 1.00 44.91 507 PHE A CA 1
ATOM 4008 C C . PHE A 1 507 ? 20.485 0.119 40.360 1.00 44.91 507 PHE A C 1
ATOM 4010 O O . PHE A 1 507 ? 19.315 -0.202 40.559 1.00 44.91 507 PHE A O 1
ATOM 4017 N N . LEU A 1 508 ? 21.486 -0.462 41.035 1.00 50.78 508 LEU A N 1
ATOM 4018 C CA . LEU A 1 508 ? 21.307 -1.516 42.049 1.00 50.78 508 LEU A CA 1
ATOM 4019 C C . LEU A 1 508 ? 20.760 -0.970 43.380 1.00 50.78 508 LEU A C 1
ATOM 4021 O O . LEU A 1 508 ? 20.035 -1.671 44.105 1.00 50.78 508 LEU A O 1
ATOM 4025 N N . ASP A 1 509 ? 21.089 0.285 43.682 1.00 49.09 509 ASP A N 1
ATOM 4026 C CA . ASP A 1 509 ? 20.627 0.994 44.875 1.00 49.09 509 ASP A CA 1
ATOM 4027 C C . ASP A 1 509 ? 19.148 1.410 44.766 1.00 49.09 509 ASP A C 1
ATOM 4029 O O . ASP A 1 509 ? 18.434 1.415 45.770 1.00 49.09 509 ASP A O 1
ATOM 4033 N N . GLU A 1 510 ? 18.651 1.659 43.548 1.00 44.56 510 GLU A N 1
ATOM 4034 C CA . GLU A 1 510 ? 17.266 2.085 43.270 1.00 44.56 510 GLU A CA 1
ATOM 4035 C C . GLU A 1 510 ? 16.276 0.910 43.075 1.00 44.56 510 GLU A C 1
ATOM 4037 O O . GLU A 1 510 ? 15.060 1.109 43.031 1.00 44.56 510 GLU A O 1
ATOM 4042 N N . LEU A 1 511 ? 16.774 -0.333 43.039 1.00 45.50 511 LEU A N 1
ATOM 4043 C CA . LEU A 1 511 ? 15.982 -1.554 42.848 1.00 45.50 511 LEU A CA 1
ATOM 4044 C C . LEU A 1 511 ? 15.351 -2.038 44.171 1.00 45.50 511 LEU A C 1
ATOM 4046 O O . LEU A 1 511 ? 16.068 -2.310 45.145 1.00 45.50 511 LEU A O 1
ATOM 4050 N N . LYS A 1 512 ? 14.019 -2.196 44.231 1.00 47.88 512 LYS A N 1
ATOM 4051 C CA . LYS A 1 512 ? 13.305 -2.735 45.407 1.00 47.88 512 LYS A CA 1
ATOM 4052 C C . LYS A 1 512 ? 12.752 -4.133 45.126 1.00 47.88 512 LYS A C 1
ATOM 4054 O O . LYS A 1 512 ? 11.958 -4.330 44.215 1.00 47.88 512 LYS A O 1
ATOM 4059 N N . ILE A 1 513 ? 13.152 -5.101 45.952 1.00 49.38 513 ILE A N 1
ATOM 4060 C CA . ILE A 1 513 ? 12.652 -6.483 45.916 1.00 49.38 513 ILE A CA 1
ATOM 4061 C C . ILE A 1 513 ? 11.635 -6.633 47.045 1.00 49.38 513 ILE A C 1
ATOM 4063 O O . ILE A 1 513 ? 11.997 -6.482 48.215 1.00 49.38 513 ILE A O 1
ATOM 4067 N N . ASN A 1 514 ? 10.380 -6.908 46.698 1.00 43.31 514 ASN A N 1
ATOM 4068 C CA . ASN A 1 514 ? 9.286 -7.081 47.646 1.00 43.31 514 ASN A CA 1
ATOM 4069 C C . ASN A 1 514 ? 8.920 -8.568 47.716 1.00 43.31 514 ASN A C 1
ATOM 4071 O O . ASN A 1 514 ? 8.600 -9.181 46.703 1.00 43.31 514 ASN A O 1
ATOM 4075 N N . ILE A 1 515 ? 9.001 -9.163 48.905 1.00 44.19 515 ILE A N 1
ATOM 4076 C CA . ILE A 1 515 ? 8.678 -10.579 49.121 1.00 44.19 515 ILE A CA 1
ATOM 4077 C C . ILE A 1 515 ? 7.436 -10.616 50.005 1.00 44.19 515 ILE A C 1
ATOM 4079 O O . ILE A 1 515 ? 7.507 -10.198 51.163 1.00 44.19 515 ILE A O 1
ATOM 4083 N N . GLN A 1 516 ? 6.309 -11.078 49.463 1.00 39.97 516 GLN A N 1
ATOM 4084 C CA . GLN A 1 516 ? 5.056 -11.202 50.207 1.00 39.97 516 GLN A CA 1
ATOM 4085 C C . GLN A 1 516 ? 4.709 -12.668 50.454 1.00 39.97 516 GLN A C 1
ATOM 4087 O O . GLN A 1 516 ? 4.896 -13.537 49.605 1.00 39.97 516 GLN A O 1
ATOM 4092 N N . TYR A 1 517 ? 4.202 -12.924 51.659 1.00 35.19 517 TYR A N 1
ATOM 4093 C CA . TYR A 1 517 ? 3.707 -14.225 52.083 1.00 35.19 517 TYR A CA 1
ATOM 4094 C C . TYR A 1 517 ? 2.181 -14.166 52.062 1.00 35.19 517 TYR A C 1
ATOM 4096 O O . TYR A 1 517 ? 1.586 -13.494 52.906 1.00 35.19 517 TYR A O 1
ATOM 4104 N N . VAL A 1 518 ? 1.546 -14.829 51.097 1.00 35.56 518 VAL A N 1
ATOM 4105 C CA . VAL A 1 518 ? 0.083 -14.849 50.980 1.00 35.56 518 VAL A CA 1
ATOM 4106 C C . VAL A 1 518 ? -0.360 -16.300 50.861 1.00 35.56 518 VAL A C 1
ATOM 4108 O O . VAL A 1 518 ? 0.035 -16.999 49.941 1.00 35.56 518 VAL A O 1
ATOM 4111 N N . ASN A 1 519 ? -1.169 -16.756 51.821 1.00 29.95 519 ASN A N 1
ATOM 4112 C CA . ASN A 1 519 ? -1.846 -18.057 51.797 1.00 29.95 519 ASN A CA 1
ATOM 4113 C C . ASN A 1 519 ? -0.949 -19.267 51.483 1.00 29.95 519 ASN A C 1
ATOM 4115 O O . ASN A 1 519 ? -1.298 -20.104 50.661 1.00 29.95 519 ASN A O 1
ATOM 4119 N N . SER A 1 520 ? 0.149 -19.425 52.230 1.00 36.12 520 SER A N 1
ATOM 4120 C CA . SER A 1 520 ? 1.076 -20.578 52.152 1.00 36.12 520 SER A CA 1
ATOM 4121 C C . SER A 1 520 ? 1.985 -20.638 50.921 1.00 36.12 520 SER A C 1
ATOM 4123 O O . SER A 1 520 ? 2.912 -21.445 50.946 1.00 36.12 520 SER A O 1
ATOM 4125 N N . ASP A 1 521 ? 1.811 -19.745 49.948 1.00 37.94 521 ASP A N 1
ATOM 4126 C CA . ASP A 1 521 ? 2.645 -19.667 48.750 1.00 37.94 521 ASP A CA 1
ATOM 4127 C C . ASP A 1 521 ? 3.591 -18.455 48.807 1.00 37.94 521 ASP A C 1
ATOM 4129 O O . ASP A 1 521 ? 3.273 -17.384 49.342 1.00 37.94 521 ASP A O 1
ATOM 4133 N N . PHE A 1 522 ? 4.817 -18.653 48.315 1.00 40.44 522 PHE A N 1
ATOM 4134 C CA . PHE A 1 522 ? 5.867 -17.634 48.303 1.00 40.44 522 PHE A CA 1
ATOM 4135 C C . PHE A 1 522 ? 5.823 -16.860 46.984 1.00 40.44 522 PHE A C 1
ATOM 4137 O O . PHE A 1 522 ? 6.168 -17.421 45.943 1.00 40.44 522 PHE A O 1
ATOM 4144 N N . LYS A 1 523 ? 5.499 -15.560 47.052 1.00 43.75 523 LYS A N 1
ATOM 4145 C CA . LYS A 1 523 ? 5.528 -14.656 45.895 1.00 43.75 523 LYS A CA 1
ATOM 4146 C C . LYS A 1 523 ? 6.651 -13.632 46.005 1.00 43.75 523 LYS A C 1
ATOM 4148 O O . LYS A 1 523 ? 6.819 -12.969 47.035 1.00 43.75 523 LYS A O 1
ATOM 4153 N N . VAL A 1 524 ? 7.440 -13.503 44.938 1.00 43.22 524 VAL A N 1
ATOM 4154 C CA . VAL A 1 524 ? 8.520 -12.509 44.836 1.00 43.22 524 VAL A CA 1
ATOM 4155 C C . VAL A 1 524 ? 8.178 -11.501 43.746 1.00 43.22 524 VAL A C 1
ATOM 4157 O O . VAL A 1 524 ? 8.043 -11.871 42.583 1.00 43.22 524 VAL A O 1
ATOM 4160 N N . GLY A 1 525 ? 8.072 -10.227 44.131 1.00 45.12 525 GLY A N 1
ATOM 4161 C CA . GLY A 1 525 ? 7.823 -9.098 43.241 1.00 45.12 525 GLY A CA 1
ATOM 4162 C C . GLY A 1 525 ? 9.045 -8.187 43.092 1.00 45.12 525 GLY A C 1
ATOM 4163 O O . GLY A 1 525 ? 9.684 -7.816 44.081 1.00 45.12 525 GLY A O 1
ATOM 4164 N N . LEU A 1 526 ? 9.373 -7.795 41.861 1.00 42.28 526 LEU A N 1
ATOM 4165 C CA . LEU A 1 526 ? 10.461 -6.851 41.550 1.00 42.28 526 LEU A CA 1
ATOM 4166 C C . LEU A 1 526 ? 9.880 -5.479 41.183 1.00 42.28 526 LEU A C 1
ATOM 4168 O O . LEU A 1 526 ? 8.988 -5.412 40.348 1.00 42.28 526 LEU A O 1
ATOM 4172 N N . GLN A 1 527 ? 10.371 -4.392 41.789 1.00 44.19 527 GLN A N 1
ATOM 4173 C CA . GLN A 1 527 ? 9.942 -3.012 41.503 1.00 44.19 527 GLN A CA 1
ATOM 4174 C C . GLN A 1 527 ? 11.140 -2.100 41.216 1.00 44.19 527 GLN A C 1
ATOM 4176 O O . GLN A 1 527 ? 12.160 -2.169 41.910 1.00 44.19 527 GLN A O 1
ATOM 4181 N N . TYR A 1 528 ? 11.001 -1.208 40.233 1.00 38.50 528 TYR A N 1
ATOM 4182 C CA . TYR A 1 528 ? 12.011 -0.210 39.861 1.00 38.50 528 TYR A CA 1
ATOM 4183 C C . TYR A 1 528 ? 11.396 1.188 39.872 1.00 38.50 528 TYR A C 1
ATOM 4185 O O . TYR A 1 528 ? 10.224 1.348 39.539 1.00 38.50 528 TYR A O 1
ATOM 4193 N N . ARG A 1 529 ? 12.174 2.198 40.274 1.00 39.25 529 ARG A N 1
ATOM 4194 C CA . ARG A 1 529 ? 11.739 3.596 40.314 1.00 39.25 529 ARG A CA 1
ATOM 4195 C C . ARG A 1 529 ? 12.577 4.422 39.344 1.00 39.25 529 ARG A C 1
ATOM 4197 O O . ARG A 1 529 ? 13.772 4.567 39.561 1.00 39.25 529 ARG A O 1
ATOM 4204 N N . ASP A 1 530 ? 11.931 5.009 38.343 1.00 36.94 530 ASP A N 1
ATOM 4205 C CA . ASP A 1 530 ? 12.531 6.050 37.505 1.00 36.94 530 ASP A CA 1
ATOM 4206 C C . ASP A 1 530 ? 12.502 7.404 38.249 1.00 36.94 530 ASP A C 1
ATOM 4208 O O . ASP A 1 530 ? 11.527 7.728 38.937 1.00 36.94 530 ASP A O 1
ATOM 4212 N N . LYS A 1 531 ? 13.564 8.209 38.125 1.00 33.44 531 LYS A N 1
ATOM 4213 C CA . LYS A 1 531 ? 13.763 9.496 38.822 1.00 33.44 531 LYS A CA 1
ATOM 4214 C C . LYS A 1 531 ? 12.747 10.585 38.447 1.00 33.44 531 LYS A C 1
ATOM 4216 O O . LYS A 1 531 ? 12.729 11.628 39.098 1.00 33.44 531 LYS A O 1
ATOM 4221 N N . HIS A 1 532 ? 11.866 10.328 37.481 1.00 35.16 532 HIS A N 1
ATOM 4222 C CA . HIS A 1 532 ? 10.740 11.196 37.121 1.00 35.16 532 HIS A CA 1
ATOM 4223 C C . HIS A 1 532 ? 9.353 10.636 37.514 1.00 35.16 532 HIS A C 1
ATOM 4225 O O . HIS A 1 532 ? 8.340 11.170 37.070 1.00 35.16 532 HIS A O 1
ATOM 4231 N N . SER A 1 533 ? 9.285 9.609 38.379 1.00 35.03 533 SER A N 1
ATOM 4232 C CA . SER A 1 533 ? 8.033 8.984 38.847 1.00 35.03 533 SER A CA 1
ATOM 4233 C C . SER A 1 533 ? 7.870 8.966 40.384 1.00 35.03 533 SER A C 1
ATOM 4235 O O . SER A 1 533 ? 8.782 8.618 41.150 1.00 35.03 533 SER A O 1
ATOM 4237 N N . GLU A 1 534 ? 6.658 9.294 40.855 1.00 35.12 534 GLU A N 1
ATOM 4238 C CA . GLU A 1 534 ? 6.204 9.140 42.252 1.00 35.12 534 GLU A CA 1
ATOM 4239 C C . GLU A 1 534 ? 5.671 7.728 42.582 1.00 35.12 534 GLU A C 1
ATOM 4241 O O . GLU A 1 534 ? 5.241 7.479 43.708 1.00 35.12 534 GLU A O 1
ATOM 4246 N N . THR A 1 535 ? 5.745 6.769 41.652 1.00 34.44 535 THR A N 1
ATOM 4247 C CA . THR A 1 535 ? 5.229 5.400 41.845 1.00 34.44 535 THR A CA 1
ATOM 4248 C C . THR A 1 535 ? 6.293 4.318 41.623 1.00 34.44 535 THR A C 1
ATOM 4250 O O . THR A 1 535 ? 7.264 4.515 40.891 1.00 34.44 535 THR A O 1
ATOM 4253 N N . PHE A 1 536 ? 6.120 3.171 42.299 1.00 37.59 536 PHE A N 1
ATOM 4254 C CA . PHE A 1 536 ? 6.961 1.970 42.188 1.00 37.59 536 PHE A CA 1
ATOM 4255 C C . PHE A 1 536 ? 6.229 0.903 41.352 1.00 37.59 536 PHE A C 1
ATOM 4257 O O . PHE A 1 536 ? 5.511 0.082 41.929 1.00 37.59 536 PHE A O 1
ATOM 4264 N N . PRO A 1 537 ? 6.341 0.898 40.015 1.00 40.50 537 PRO A N 1
ATOM 4265 C CA . PRO A 1 537 ? 5.711 -0.140 39.208 1.00 40.50 537 PRO A CA 1
ATOM 4266 C C . PRO A 1 537 ? 6.284 -1.530 39.533 1.00 40.50 537 PRO A C 1
ATOM 4268 O O . PRO A 1 537 ? 7.499 -1.708 39.659 1.00 40.50 537 PRO A O 1
ATOM 4271 N N . LEU A 1 538 ? 5.388 -2.512 39.691 1.00 36.84 538 LEU A N 1
ATOM 4272 C CA . LEU A 1 538 ? 5.706 -3.940 39.795 1.00 36.84 538 LEU A CA 1
ATOM 4273 C C . LEU A 1 538 ? 6.066 -4.452 38.403 1.00 36.84 538 LEU A C 1
ATOM 4275 O O . LEU A 1 538 ? 5.238 -4.460 37.503 1.00 36.84 538 LEU A O 1
ATOM 4279 N N . ILE A 1 539 ? 7.326 -4.828 38.238 1.00 38.69 539 ILE A N 1
ATOM 4280 C CA . ILE A 1 539 ? 7.908 -5.271 36.973 1.00 38.69 539 ILE A CA 1
ATOM 4281 C C . ILE A 1 539 ? 7.548 -6.735 36.710 1.00 38.69 539 ILE A C 1
ATOM 4283 O O . ILE A 1 539 ? 7.388 -7.131 35.561 1.00 38.69 539 ILE A O 1
ATOM 4287 N N . ASN A 1 540 ? 7.460 -7.554 37.764 1.00 39.12 540 ASN A N 1
ATOM 4288 C CA . ASN A 1 540 ? 7.113 -8.968 37.651 1.00 39.12 540 ASN A CA 1
ATOM 4289 C C . ASN A 1 540 ? 6.701 -9.562 39.008 1.00 39.12 540 ASN A C 1
ATOM 4291 O O . ASN A 1 540 ? 7.167 -9.073 40.041 1.00 39.12 540 ASN A O 1
ATOM 4295 N N . GLU A 1 541 ? 5.903 -10.632 38.998 1.00 37.44 541 GLU A N 1
ATOM 4296 C CA . GLU A 1 541 ? 5.516 -11.423 40.176 1.00 37.44 541 GLU A CA 1
ATOM 4297 C C . GLU A 1 541 ? 5.729 -12.916 39.872 1.00 37.44 541 GLU A C 1
ATOM 4299 O O . GLU A 1 541 ? 5.184 -13.441 38.904 1.00 37.44 541 GLU A O 1
ATOM 4304 N N . LEU A 1 542 ? 6.565 -13.598 40.663 1.00 40.66 542 LEU A N 1
ATOM 4305 C CA . LEU A 1 542 ? 6.879 -15.023 40.491 1.00 40.66 542 LEU A CA 1
ATOM 4306 C C . LEU A 1 542 ? 6.296 -15.848 41.640 1.00 40.66 542 LEU A C 1
ATOM 4308 O O . LEU A 1 542 ? 6.584 -15.557 42.804 1.00 40.66 542 LEU A O 1
ATOM 4312 N N . ASP A 1 543 ? 5.544 -16.895 41.293 1.00 38.81 543 ASP A N 1
ATOM 4313 C CA . ASP A 1 543 ? 5.038 -17.908 42.225 1.00 38.81 543 ASP A CA 1
ATOM 4314 C C . ASP A 1 543 ? 6.036 -19.071 42.302 1.00 38.81 543 ASP A C 1
ATOM 4316 O O . ASP A 1 543 ? 6.359 -19.692 41.289 1.00 38.81 543 ASP A O 1
ATOM 4320 N N . LEU A 1 544 ? 6.601 -19.332 43.483 1.00 35.53 544 LEU A N 1
ATOM 4321 C CA . LEU A 1 544 ? 7.774 -20.211 43.611 1.00 35.53 544 LEU A CA 1
ATOM 4322 C C . LEU A 1 544 ? 7.455 -21.696 43.864 1.00 35.53 544 LEU A C 1
ATOM 4324 O O . LEU A 1 544 ? 8.389 -22.482 44.035 1.00 35.53 544 LEU A O 1
ATOM 4328 N N . PHE A 1 545 ? 6.178 -22.092 43.889 1.00 35.06 545 PHE A N 1
ATOM 4329 C CA . PHE A 1 545 ? 5.761 -23.472 44.195 1.00 35.06 545 PHE A CA 1
ATOM 4330 C C . PHE A 1 545 ? 4.638 -24.043 43.298 1.00 35.06 545 PHE A C 1
ATOM 4332 O O . PHE A 1 545 ? 3.996 -25.016 43.690 1.00 35.06 545 PHE A O 1
ATOM 4339 N N . GLY A 1 546 ? 4.443 -23.496 42.091 1.00 31.88 546 GLY A N 1
ATOM 4340 C CA . GLY A 1 546 ? 3.604 -24.086 41.031 1.00 31.88 546 GLY A CA 1
ATOM 4341 C C . GLY A 1 546 ? 4.384 -24.985 40.080 1.00 31.88 546 GLY A C 1
ATOM 4342 O O . GLY A 1 546 ? 5.413 -24.503 39.553 1.00 31.88 546 GLY A O 1
#

pLDDT: mean 71.98, std 23.01, range [28.91, 98.56]

Radius of gyration: 30.46 Å; chains: 1; bounding box: 77×72×108 Å

Foldseek 3Di:
DDDDDDDDDDDPDDPPDDDPAPQPDQQQPLPGHQVQQLQWWWADPLDIGRDDCVPDPPPVIDTAHAFSNHQQRLLAPAGLSCLRSVQFPPLFANLCSHSFWPGDWQKDKWFQKKKKWFDPPPPDPDPDDDDDDDTQMWIFGKDKFKDQQLFPDPWDQDDPVLFRLEIAGQDRHNWIKIWIWTDPPDGVQPCVVVVDAPCVRNVHDQVTKMFMKTFMKMFIQGRHKFAQKKFWKWKFFATHDPTDTQAIAIQEPLRTDRMARHGAMPPHPVDTGDIDQARDPVSPHGRIDGPVSSRSSRVTRIIMMIRPDMWGFGWGADPVSHIDTDPVRISVVRVVSSLQQWAKEWEAEPVSDIHIITGGAAAPPPRVVGSGDKAFQQRCCPSGAPPWHDDFQWIAHPNDIQGSPAFKRKYWYPVLVVQQVVCCVVPVDSGRRRHIDHRNTYIYIYGHDPVVVVVVVVVVVVVVVCVVVLVVVVVDDDDDDDPCVVVVLVVVLVVCPVPDPPDDPVQSVQKDWDWDDDDNWTKIWTWGDDPPDPDTDTPDIDTSPD

Secondary structure (DSSP, 8-state):
----------------SSS-S-TT--SSSSSS-HHHHHH-EEEETTEEEE--TTT--BTTB--B---TT-SSTTSSSS-HHHHHTT-S-TTS-GGGGSTTB-----EEEEEEEEEEEE------SS------PPPPEEEEEEEEEEEEEE--S--EE--BTTBTTEEEES-EEEEEEEEEEE--S----TTGGGT--HHHHHT--TT-EEEEEEEEEEEE-SSS-EEEEEEEEEEEESSSTTSEEEEEEE--GGG-EEEE-TT-EES-TTSPPEEE-BSSTTS-SBEEEEHHHHHHHHTT--EEEEEEEEEEE--EE-TT--EE--TT-BGGGTHHHHHHHEEEEEEE-TTS-EEEEEEE-B-STTGGG--S---BHHHHHHHHSTT-EEETTEEEETTEEEETTTTEEEEEEHHHHHHHHHHHHHHT---GGGPBPBTT-EEEEEE--HHHHHHHHHHHHHHHHHHHHHHHHTTT-----TTSHHHHHHHHHHHHHHH-TT--HHHHHSEEEEEEEETTEEEEEEEE--TT-SS--EEEEEETT-

Organism: NCBI:txid570509

Sequence (546 aa):
MEKNTEIKNIKQQSSCLDNDCDHALDSDDDGIPDCWEINGYTVEKGLIVPWDDKKHKPGKFIKYKSDPYNSHTTGDPYSDAEKVLGKIDQGVLPEAHHPLVAAYPKIGVMMNKMILSNNFNVTNEEGRSVGQQKSNTISVSTSSSNTEATTVGASVSAEISLFPSLSVSANISHEWSSTVSSEHSSSNTSSEEQGQTWTHSLGINTSEVAYLNGNVKYLNVGTAPIYEVRPTLNFVLGIGELSNTIATIIAKSNTTANVILPGAIFPDKVQNSIAWNTIDDFNSQPIKLNYEQVEALQTGVPLQIQTIQTSGLYKTYTADMLPMVNEYQKWEHIMVDIYNRTACLTLIFENGDIQERRVSARKEDNYDDQLQPELTLGEAFQIAFNNAKVNDDVLTYNNTKFILQGNIDIILDERTLALLKKQIKKYDLKNIFNIRLIQGMKIIFKENNDKDTMVNRFFTEIRSIIEQKVRFFSLTNFLRKDKRIVAVSNYIKKIIKENSSDIPEHFLDELKINIQYVNSDFKVGLQYRDKHSETFPLINELDLFG

InterPro domains:
  IPR003896 Bacterial exotoxin B [PR01391] (26-43)
  IPR003896 Bacterial exotoxin B [PR01391] (60-83)
  IPR003896 Bacterial exotoxin B [PR01391] (86-112)
  IPR003896 Bacterial exotoxin B [PR01391] (213-236)
  IPR003896 Bacterial exotoxin B [PR01391] (273-291)
  IPR003896 Bacterial exotoxin B [PR01391] (293-318)
  IPR003896 Bacterial exotoxin B [PR01391] (373-398)
  IPR027439 Protective antigen, heptamerisation domain [PF17475] (107-318)
  IPR035088 Protective antigen, Ca-binding domain [PF03495] (26-102)
  IPR035331 Clostridial binary toxin B/anthrax toxin PA, domain 3 [PF17476] (337-436)
  IPR037149 Protective antigen, heptamerisation domain superfamily [G3DSA:2.60.120.240] (104-341)